Protein AF-A0A9Y1BTF1-F1 (afdb_monomer)

Mean predicted aligned error: 12.11 Å

Solvent-accessible surface area (backbone atoms only — not comparable to full-atom values): 25880 Å² total; per-residue (Å²): 118,48,71,58,50,54,55,51,51,31,49,53,52,55,48,54,55,51,49,52,56,50,50,52,52,51,52,52,53,50,51,53,51,51,50,50,38,53,50,48,50,52,52,56,63,72,38,84,60,43,21,71,64,29,42,66,56,46,51,62,51,52,54,50,52,52,53,51,51,53,51,52,48,48,24,68,75,68,72,44,78,83,59,59,94,47,42,68,63,50,48,51,50,48,40,53,51,33,53,51,50,41,50,49,60,73,72,42,57,79,62,33,38,75,60,89,82,60,68,67,61,57,51,47,55,42,48,41,34,49,51,52,36,52,53,46,47,43,61,66,72,72,50,67,72,71,70,47,40,76,73,65,28,66,68,57,54,42,51,55,50,50,63,58,47,75,80,51,52,51,83,60,52,71,53,68,62,53,44,55,38,27,54,58,36,54,63,55,57,43,42,90,72,30,44,24,67,85,86,51,35,67,51,40,27,32,56,51,49,46,49,40,48,78,69,72,52,57,56,82,45,67,49,74,32,84,53,100,91,43,80,44,79,42,34,47,43,47,29,46,57,57,50,49,63,52,55,81,66,60,68,85,86,77,73,50,44,50,55,49,46,39,48,46,42,49,32,75,82,42,59,71,71,45,65,87,46,47,64,52,54,52,50,50,56,55,54,57,71,74,57,48,52,64,59,53,49,54,45,46,38,59,49,40,89,92,44,45,58,84,27,46,62,56,64,66,49,52,44,52,44,26,60,75,75,62,41,60,71,58,40,52,53,52,50,50,45,50,50,54,34,49,52,50,57,55,73,72,43,75,86,48,72,54,94,67,92,73,91,43,60,45,65,42,55,57,21,44,50,47,37,50,30,50,72,69,72,41,81,57,89,58,53,69,61,48,53,61,54,55,65,75,60,44,44,88,73,20,31,32,91,85,32,61,52,35,30,21,36,41,49,58,47,44,52,91,79,60,56,67,74,36,62,68,56,47,32,31,50,49,34,54,64,45,52,42,46,95,73,31,34,28,91,81,36,65,67,37,30,49,38,42,43,56,31,51,50,51,51,51,53,53,44,66,74,75,108

Nearest PDB structures (foldseek):
  6xr2-assembly2_D  TM=4.193E-01  e=1.444E+00  synthetic construct
  6hzn-assembly1_A  TM=4.356E-01  e=8.305E+00  Homo sapiens
  8ug7-assembly1_B  TM=1.366E-01  e=1.788E+00  Mus musculus

Structure (mmCIF, N/CA/C/O backbone):
data_AF-A0A9Y1BTF1-F1
#
_entry.id   AF-A0A9Y1BTF1-F1
#
loop_
_atom_site.group_PDB
_atom_site.id
_atom_site.type_symbol
_atom_site.label_atom_id
_atom_site.label_alt_id
_atom_site.label_comp_id
_atom_site.label_asym_id
_atom_site.label_entity_id
_atom_site.label_seq_id
_atom_site.pdbx_PDB_ins_code
_atom_site.Cartn_x
_atom_site.Cartn_y
_atom_site.Cartn_z
_atom_site.occupancy
_atom_site.B_iso_or_equiv
_atom_site.auth_seq_id
_atom_site.auth_comp_id
_atom_site.auth_asym_id
_atom_site.auth_atom_id
_atom_site.pdbx_PDB_model_num
ATOM 1 N N . MET A 1 1 ? 13.346 -24.429 2.129 1.00 48.94 1 MET A N 1
ATOM 2 C CA . MET A 1 1 ? 13.080 -24.220 0.684 1.00 48.94 1 MET A CA 1
ATOM 3 C C . MET A 1 1 ? 12.489 -22.833 0.405 1.00 48.94 1 MET A C 1
ATOM 5 O O . MET A 1 1 ? 12.985 -22.159 -0.489 1.00 48.94 1 MET A O 1
ATOM 9 N N . SER A 1 2 ? 11.529 -22.356 1.208 1.00 53.81 2 SER A N 1
ATOM 10 C CA . SER A 1 2 ? 10.866 -21.043 1.058 1.00 53.81 2 SER A CA 1
ATOM 11 C C . SER A 1 2 ? 11.785 -19.814 1.165 1.00 53.81 2 SER A C 1
ATOM 13 O O . SER A 1 2 ? 11.698 -18.919 0.330 1.00 53.81 2 SER A O 1
ATOM 15 N N . TYR A 1 3 ? 12.745 -19.801 2.100 1.00 56.28 3 TYR A N 1
ATOM 16 C CA . TYR A 1 3 ? 13.711 -18.696 2.271 1.00 56.28 3 TYR A CA 1
ATOM 17 C C . TYR A 1 3 ? 14.570 -18.409 1.022 1.00 56.28 3 TYR A C 1
ATOM 19 O O . TYR A 1 3 ? 15.058 -17.299 0.818 1.00 56.28 3 TYR A O 1
ATOM 27 N N . ASN A 1 4 ? 14.766 -19.411 0.160 1.00 72.44 4 ASN A N 1
ATOM 28 C CA . ASN A 1 4 ? 15.506 -19.231 -1.089 1.00 72.44 4 ASN A CA 1
ATOM 29 C C . ASN A 1 4 ? 14.640 -18.549 -2.163 1.00 72.44 4 ASN A C 1
ATOM 31 O O . ASN A 1 4 ? 15.156 -17.782 -2.969 1.00 72.44 4 ASN A O 1
ATOM 35 N N . ILE A 1 5 ? 13.325 -18.783 -2.152 1.00 78.25 5 ILE A N 1
ATOM 36 C CA . ILE A 1 5 ? 12.396 -18.201 -3.129 1.00 78.25 5 ILE A CA 1
ATOM 37 C C . ILE A 1 5 ? 12.107 -16.744 -2.809 1.00 78.25 5 ILE A C 1
ATOM 39 O O . ILE A 1 5 ? 12.210 -15.929 -3.713 1.00 78.25 5 ILE A O 1
ATOM 43 N N . GLU A 1 6 ? 11.877 -16.394 -1.542 1.00 80.31 6 GLU A N 1
ATOM 44 C CA . GLU A 1 6 ? 11.779 -14.992 -1.107 1.00 80.31 6 GLU A CA 1
ATOM 45 C C . GLU A 1 6 ? 13.026 -14.198 -1.531 1.00 80.31 6 GLU A C 1
ATOM 47 O O . GLU A 1 6 ? 12.915 -13.183 -2.211 1.00 80.31 6 GLU A O 1
ATOM 52 N N . LYS A 1 7 ? 14.237 -14.700 -1.244 1.00 82.06 7 LYS A N 1
ATOM 53 C CA . LYS A 1 7 ? 15.484 -14.048 -1.684 1.00 82.06 7 LYS A CA 1
ATOM 54 C C . LYS A 1 7 ? 15.586 -13.883 -3.198 1.00 82.06 7 LYS A C 1
ATOM 56 O O . LYS A 1 7 ? 16.084 -12.853 -3.652 1.00 82.06 7 LYS A O 1
ATOM 61 N N . GLN A 1 8 ? 15.189 -14.893 -3.971 1.00 80.06 8 GLN A N 1
ATOM 62 C CA . GLN A 1 8 ? 15.190 -14.812 -5.433 1.00 80.06 8 GLN A CA 1
ATOM 63 C C . GLN A 1 8 ? 14.177 -13.767 -5.913 1.00 80.06 8 GLN A C 1
ATOM 65 O O . GLN A 1 8 ? 14.542 -12.905 -6.705 1.00 80.06 8 GLN A O 1
ATOM 70 N N . TYR A 1 9 ? 12.963 -13.777 -5.365 1.00 82.44 9 TYR A N 1
ATOM 71 C CA . TYR A 1 9 ? 11.895 -12.829 -5.682 1.00 82.44 9 TYR A CA 1
ATOM 72 C C . TYR A 1 9 ? 12.312 -11.386 -5.374 1.00 82.44 9 TYR A C 1
ATOM 74 O O . TYR A 1 9 ? 12.279 -10.526 -6.250 1.00 82.44 9 TYR A O 1
ATOM 82 N N . THR A 1 10 ? 12.839 -11.142 -4.172 1.00 82.50 10 THR A N 1
ATOM 83 C CA . THR A 1 10 ? 13.344 -9.832 -3.744 1.00 82.50 10 THR A CA 1
ATOM 84 C C . THR A 1 10 ? 14.476 -9.330 -4.634 1.00 82.50 10 THR A C 1
ATOM 86 O O . THR A 1 10 ? 14.534 -8.141 -4.939 1.00 82.50 10 THR A O 1
ATOM 89 N N . ARG A 1 11 ? 15.384 -10.211 -5.075 1.00 80.94 11 ARG A N 1
ATOM 90 C CA . ARG A 1 11 ? 16.446 -9.832 -6.021 1.00 80.94 11 ARG A CA 1
ATOM 91 C C . ARG A 1 11 ? 15.875 -9.417 -7.368 1.00 80.94 11 ARG A C 1
ATOM 93 O O . ARG A 1 11 ? 16.323 -8.406 -7.894 1.00 80.94 11 ARG A O 1
ATOM 100 N N . VAL A 1 12 ? 14.914 -10.172 -7.896 1.00 77.75 12 VAL A N 1
ATOM 101 C CA . VAL A 1 12 ? 14.281 -9.864 -9.183 1.00 77.75 12 VAL A CA 1
ATOM 102 C C . VAL A 1 12 ? 13.553 -8.524 -9.100 1.00 77.75 12 VAL A C 1
ATOM 104 O O . VAL A 1 12 ? 13.846 -7.657 -9.914 1.00 77.75 12 VAL A O 1
ATOM 107 N N . ILE A 1 13 ? 12.722 -8.276 -8.078 1.00 77.50 13 ILE A N 1
ATOM 108 C CA . ILE A 1 13 ? 12.032 -6.979 -7.951 1.00 77.50 13 ILE A CA 1
ATOM 109 C C . ILE A 1 13 ? 13.027 -5.823 -7.808 1.00 77.50 13 ILE A C 1
ATOM 111 O O . ILE A 1 13 ? 12.942 -4.845 -8.547 1.00 77.50 13 ILE A O 1
ATOM 115 N N . LYS A 1 14 ? 14.010 -5.933 -6.903 1.00 76.88 14 LYS A N 1
ATOM 116 C CA . LYS A 1 14 ? 15.000 -4.859 -6.695 1.00 76.88 14 LYS A CA 1
ATOM 117 C C . LYS A 1 14 ? 15.837 -4.599 -7.946 1.00 76.88 14 LYS A C 1
ATOM 119 O O . LYS A 1 14 ? 16.188 -3.453 -8.215 1.00 76.88 14 LYS A O 1
ATOM 124 N N . TYR A 1 15 ? 16.121 -5.640 -8.726 1.00 71.88 15 TYR A N 1
ATOM 125 C CA . TYR A 1 15 ? 16.752 -5.498 -10.031 1.00 71.88 15 TYR A CA 1
ATOM 126 C C . TYR A 1 15 ? 15.844 -4.740 -11.011 1.00 71.88 15 TYR A C 1
ATOM 128 O O . TYR A 1 15 ? 16.302 -3.771 -11.613 1.00 71.88 15 TYR A O 1
ATOM 136 N N . GLY A 1 16 ? 14.556 -5.087 -11.093 1.00 65.88 16 GLY A N 1
ATOM 137 C CA . GLY A 1 16 ? 13.556 -4.358 -11.884 1.00 65.88 16 GLY A CA 1
ATOM 138 C C . GLY A 1 16 ? 13.469 -2.867 -11.535 1.00 65.88 16 GLY A C 1
ATOM 139 O O . GLY A 1 16 ? 13.557 -2.023 -12.424 1.00 65.88 16 GLY A O 1
ATOM 140 N N . MET A 1 17 ? 13.412 -2.525 -10.245 1.00 66.50 17 MET A N 1
ATOM 141 C CA . MET A 1 17 ? 13.414 -1.124 -9.793 1.00 66.50 17 MET A CA 1
ATOM 142 C C . MET A 1 17 ? 14.710 -0.397 -10.185 1.00 66.50 17 MET A C 1
ATOM 144 O O . MET A 1 17 ? 14.679 0.738 -10.663 1.00 66.50 17 MET A O 1
ATOM 148 N N . SER A 1 18 ? 15.863 -1.062 -10.042 1.00 64.69 18 SER A N 1
ATOM 149 C CA . SER A 1 18 ? 17.156 -0.489 -10.437 1.00 64.69 18 SER A CA 1
ATOM 150 C C . SER A 1 18 ? 17.278 -0.275 -11.949 1.00 64.69 18 SER A C 1
ATOM 152 O O . SER A 1 18 ? 17.901 0.697 -12.374 1.00 64.69 18 SER A O 1
ATOM 154 N N . LEU A 1 19 ? 16.646 -1.133 -12.761 1.00 63.72 19 LEU A N 1
ATOM 155 C CA . LEU A 1 19 ? 16.557 -0.955 -14.210 1.00 63.72 19 LEU A CA 1
ATOM 156 C C . LEU A 1 19 ? 15.754 0.296 -14.566 1.00 63.72 19 LEU A C 1
ATOM 158 O O . LEU A 1 19 ? 16.158 1.012 -15.474 1.00 63.72 19 LEU A O 1
ATOM 162 N N . GLY A 1 20 ? 14.664 0.591 -13.852 1.00 59.16 20 GLY A N 1
ATOM 163 C CA . GLY A 1 20 ? 13.882 1.815 -14.059 1.00 59.16 20 GLY A CA 1
ATOM 164 C C . GLY A 1 20 ? 14.713 3.082 -13.836 1.00 59.16 20 GLY A C 1
ATOM 165 O O . GLY A 1 20 ? 14.783 3.940 -14.713 1.00 59.16 20 GLY A O 1
ATOM 166 N N . VAL A 1 21 ? 15.424 3.164 -12.706 1.00 60.12 21 VAL A N 1
ATOM 167 C CA . VAL A 1 21 ? 16.324 4.296 -12.403 1.00 60.12 21 VAL A CA 1
ATOM 168 C C . VAL A 1 21 ? 17.446 4.395 -13.432 1.00 60.12 21 VAL A C 1
ATOM 170 O O . VAL A 1 21 ? 17.717 5.476 -13.952 1.00 60.12 21 VAL A O 1
ATOM 173 N N . ARG A 1 22 ? 18.070 3.263 -13.772 1.00 64.88 22 ARG A N 1
ATOM 174 C CA . ARG A 1 22 ? 19.096 3.198 -14.813 1.00 64.88 22 ARG A CA 1
ATOM 175 C C . ARG A 1 22 ? 18.565 3.737 -16.142 1.00 64.88 22 ARG A C 1
ATOM 177 O O . ARG A 1 22 ? 19.219 4.593 -16.719 1.00 64.88 22 ARG A O 1
ATOM 184 N N . ARG A 1 23 ? 17.367 3.327 -16.569 1.00 65.06 23 ARG A N 1
ATOM 185 C CA . ARG A 1 23 ? 16.730 3.816 -17.800 1.00 65.06 23 ARG A CA 1
ATOM 186 C C . ARG A 1 23 ? 16.525 5.326 -17.785 1.00 65.06 23 ARG A C 1
ATOM 188 O O . ARG A 1 23 ? 16.802 5.951 -18.793 1.00 65.06 23 ARG A O 1
ATOM 195 N N . VAL A 1 24 ? 16.114 5.923 -16.662 1.00 64.12 24 VAL A N 1
ATOM 196 C CA . VAL A 1 24 ? 15.987 7.392 -16.540 1.00 64.12 24 VAL A CA 1
ATOM 197 C C . VAL A 1 24 ? 17.334 8.087 -16.742 1.00 64.12 24 VAL A C 1
ATOM 199 O O . VAL A 1 24 ? 17.420 9.059 -17.491 1.00 64.12 24 VAL A O 1
ATOM 202 N N . PHE A 1 25 ? 18.401 7.586 -16.116 1.00 68.94 25 PHE A N 1
ATOM 203 C CA . PHE A 1 25 ? 19.746 8.122 -16.339 1.00 68.94 25 PHE A CA 1
ATOM 204 C C . PHE A 1 25 ? 20.201 7.940 -17.792 1.00 68.94 25 PHE A C 1
ATOM 206 O O . PHE A 1 25 ? 20.744 8.876 -18.372 1.00 68.94 25 PHE A O 1
ATOM 213 N N . GLU A 1 26 ? 19.936 6.782 -18.396 1.00 68.94 26 GLU A N 1
ATOM 214 C CA . GLU A 1 26 ? 20.229 6.506 -19.808 1.00 68.94 26 GLU A CA 1
ATOM 215 C C . GLU A 1 26 ? 19.467 7.467 -20.735 1.00 68.94 26 GLU A C 1
ATOM 217 O O . GLU A 1 26 ? 20.061 8.010 -21.660 1.00 68.94 26 GLU A O 1
ATOM 222 N N . THR A 1 27 ? 18.196 7.770 -20.445 1.00 72.75 27 THR A N 1
ATOM 223 C CA . THR A 1 27 ? 17.401 8.784 -21.159 1.00 72.75 27 THR A CA 1
ATOM 224 C C . THR A 1 27 ? 18.028 10.171 -21.071 1.00 72.75 27 THR A C 1
ATOM 226 O O . THR A 1 27 ? 18.119 10.867 -22.080 1.00 72.75 27 THR A O 1
ATOM 229 N N . ILE A 1 28 ? 18.448 10.590 -19.874 1.00 73.50 28 ILE A N 1
ATOM 230 C CA . ILE A 1 28 ? 19.047 11.914 -19.656 1.00 73.50 28 ILE A CA 1
ATOM 231 C C . ILE A 1 28 ? 20.374 12.023 -20.408 1.00 73.50 28 ILE A C 1
ATOM 233 O O . ILE A 1 28 ? 20.598 13.011 -21.105 1.00 73.50 28 ILE A O 1
ATOM 237 N N . VAL A 1 29 ? 21.235 11.009 -20.297 1.00 78.81 29 VAL A N 1
ATOM 238 C CA . VAL A 1 29 ? 22.520 10.967 -21.007 1.00 78.81 29 VAL A CA 1
ATOM 239 C C . VAL A 1 29 ? 22.290 10.999 -22.516 1.00 78.81 29 VAL A C 1
ATOM 241 O O . VAL A 1 29 ? 22.867 11.851 -23.185 1.00 78.81 29 VAL A O 1
ATOM 244 N N . PHE A 1 30 ? 21.377 10.174 -23.036 1.00 81.06 30 PHE A N 1
ATOM 245 C CA . PHE A 1 30 ? 21.028 10.162 -24.456 1.00 81.06 30 PHE A CA 1
ATOM 246 C C . PHE A 1 30 ? 20.511 11.527 -24.939 1.00 81.06 30 PHE A C 1
ATOM 248 O O . PHE A 1 30 ? 20.943 12.025 -25.978 1.00 81.06 30 PHE A O 1
ATOM 255 N N . ALA A 1 31 ? 19.634 12.179 -24.169 1.00 76.19 31 ALA A N 1
ATOM 256 C CA . ALA A 1 31 ? 19.118 13.506 -24.502 1.00 76.19 31 ALA A CA 1
ATOM 257 C C . ALA A 1 31 ? 20.226 14.574 -24.543 1.00 76.19 31 ALA A C 1
ATOM 259 O O . ALA A 1 31 ? 20.239 15.405 -25.451 1.00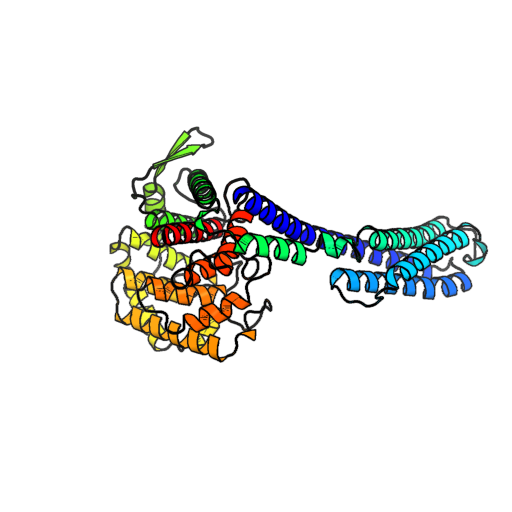 76.19 31 ALA A O 1
ATOM 260 N N . ILE A 1 32 ? 21.175 14.537 -23.600 1.00 79.62 32 ILE A N 1
ATOM 261 C CA . ILE A 1 32 ? 22.348 15.427 -23.587 1.00 79.62 32 ILE A CA 1
ATOM 262 C C . ILE A 1 32 ? 23.246 15.156 -24.800 1.00 79.62 32 ILE A C 1
ATOM 264 O O . ILE A 1 32 ? 23.727 16.106 -25.425 1.00 79.62 32 ILE A O 1
ATOM 268 N N . SER A 1 33 ? 23.459 13.887 -25.152 1.00 80.25 33 SER A N 1
ATOM 269 C CA . SER A 1 33 ? 24.260 13.484 -26.309 1.00 80.25 33 SER A CA 1
ATOM 270 C C . SER A 1 33 ? 23.643 13.962 -27.619 1.00 80.25 33 SER A C 1
ATOM 272 O O . SER A 1 33 ? 24.332 14.620 -28.396 1.00 80.25 33 SER A O 1
ATOM 274 N N . ILE A 1 34 ? 22.346 13.721 -27.841 1.00 82.06 34 ILE A N 1
ATOM 275 C CA . ILE A 1 34 ? 21.629 14.213 -29.027 1.00 82.06 34 ILE A CA 1
ATOM 276 C C . ILE A 1 34 ? 21.647 15.740 -29.067 1.00 82.06 34 ILE A C 1
ATOM 278 O O . ILE A 1 34 ? 22.013 16.307 -30.088 1.00 82.06 34 ILE A O 1
ATOM 282 N N . PHE A 1 35 ? 21.359 16.423 -27.956 1.00 80.69 35 PHE A N 1
ATOM 283 C CA . PHE A 1 35 ? 21.415 17.885 -27.912 1.00 80.69 35 PHE A CA 1
ATOM 284 C C . PHE A 1 35 ? 22.808 18.424 -28.272 1.00 80.69 35 PHE A C 1
ATOM 286 O O . PHE A 1 35 ? 22.925 19.378 -29.040 1.00 80.69 35 PHE A O 1
ATOM 293 N N . SER A 1 36 ? 23.867 17.795 -27.760 1.00 77.56 36 SER A N 1
ATOM 294 C CA . SER A 1 36 ? 25.255 18.160 -28.064 1.00 77.56 36 SER A CA 1
ATOM 295 C C . SER A 1 36 ? 25.605 17.900 -29.530 1.00 77.56 36 SER A C 1
ATOM 297 O O . SER A 1 36 ? 26.236 18.751 -30.158 1.00 77.56 36 SER A O 1
ATOM 299 N N . MET A 1 37 ? 25.164 16.770 -30.094 1.00 79.62 37 MET A N 1
ATOM 300 C CA . MET A 1 37 ? 25.304 16.459 -31.521 1.00 79.62 37 MET A CA 1
ATOM 301 C C . MET A 1 37 ? 24.601 17.513 -32.375 1.00 79.62 37 MET A C 1
ATOM 303 O O . MET A 1 37 ? 25.258 18.137 -33.205 1.00 79.62 37 MET A O 1
ATOM 307 N N . THR A 1 38 ? 23.325 17.795 -32.109 1.00 79.12 38 THR A N 1
ATOM 308 C CA . THR A 1 38 ? 22.535 18.786 -32.847 1.00 79.12 38 THR A CA 1
ATOM 309 C C . THR A 1 38 ? 23.127 20.193 -32.708 1.00 79.12 38 THR A C 1
ATOM 311 O O . THR A 1 38 ? 23.170 20.951 -33.675 1.00 79.12 38 THR A O 1
ATOM 314 N N . PHE A 1 39 ? 23.636 20.567 -31.530 1.00 77.62 39 PHE A N 1
ATOM 315 C CA . PHE A 1 39 ? 24.284 21.864 -31.319 1.00 77.62 39 PHE A CA 1
ATOM 316 C C . PHE A 1 39 ? 25.560 22.002 -32.154 1.00 77.62 39 PHE A C 1
ATOM 318 O O . PHE A 1 39 ? 25.729 22.996 -32.864 1.00 77.62 39 PHE A O 1
ATOM 325 N N . ILE A 1 40 ? 26.435 20.991 -32.114 1.00 73.44 40 ILE A N 1
ATOM 326 C CA . ILE A 1 40 ? 27.645 20.943 -32.943 1.00 73.44 40 ILE A CA 1
ATOM 327 C C . ILE A 1 40 ? 27.264 20.978 -34.424 1.00 73.44 40 ILE A C 1
ATOM 329 O O . ILE A 1 40 ? 27.851 21.727 -35.204 1.00 73.44 40 ILE A O 1
ATOM 333 N N . TYR A 1 41 ? 26.249 20.207 -34.796 1.00 73.31 41 TYR A N 1
ATOM 334 C CA . TYR A 1 41 ? 25.736 20.113 -36.148 1.00 73.31 41 TYR A CA 1
ATOM 335 C C . TYR A 1 41 ? 25.272 21.472 -36.692 1.00 73.31 41 TYR A C 1
ATOM 337 O O . TYR A 1 41 ? 25.725 21.908 -37.755 1.00 73.31 41 TYR A O 1
ATOM 345 N N . LEU A 1 42 ? 24.435 22.190 -35.936 1.00 75.38 42 LEU A N 1
ATOM 346 C CA . LEU A 1 42 ? 23.960 23.526 -36.300 1.00 75.38 42 LEU A CA 1
ATOM 347 C C . LEU A 1 42 ? 25.109 24.541 -36.321 1.00 75.38 42 LEU A C 1
ATOM 349 O O . LEU A 1 42 ? 25.217 25.325 -37.265 1.00 75.38 42 LEU A O 1
ATOM 353 N N . TYR A 1 43 ? 26.005 24.507 -35.333 1.00 74.31 43 TYR A N 1
ATOM 354 C CA . TYR A 1 43 ? 27.162 25.402 -35.277 1.00 74.31 43 TYR A CA 1
ATOM 355 C C . TYR A 1 43 ? 28.053 25.269 -36.522 1.00 74.31 43 TYR A C 1
ATOM 357 O O . TYR A 1 43 ? 28.413 26.271 -37.148 1.00 74.31 43 TYR A O 1
ATOM 365 N N . VAL A 1 44 ? 28.362 24.036 -36.932 1.00 70.00 44 VAL A N 1
ATOM 366 C CA . VAL A 1 44 ? 29.156 23.746 -38.137 1.00 70.00 44 VAL A CA 1
ATOM 367 C C . VAL A 1 44 ? 28.423 24.206 -39.402 1.00 70.00 44 VAL A C 1
ATOM 369 O O . VAL A 1 44 ? 29.042 24.778 -40.304 1.00 70.00 44 VAL A O 1
ATOM 372 N N . LEU A 1 45 ? 27.104 24.015 -39.471 1.00 70.69 45 LEU A N 1
ATOM 373 C CA . LEU A 1 45 ? 26.303 24.409 -40.627 1.00 70.69 45 LEU A CA 1
ATOM 374 C C . LEU A 1 45 ? 26.245 25.928 -40.832 1.00 70.69 45 LEU A C 1
ATOM 376 O O . LEU A 1 45 ? 26.360 26.410 -41.965 1.00 70.69 45 LEU A O 1
ATOM 380 N N . PHE A 1 46 ? 26.089 26.687 -39.751 1.00 73.19 46 PHE A N 1
ATOM 381 C CA . PHE A 1 46 ? 25.967 28.145 -39.811 1.00 73.19 46 PHE A CA 1
ATOM 382 C C . PHE A 1 46 ? 27.315 28.874 -39.819 1.00 73.19 46 PHE A C 1
ATOM 384 O O . PHE A 1 46 ? 27.368 30.053 -40.159 1.00 73.19 46 PHE A O 1
ATOM 391 N N . THR A 1 47 ? 28.420 28.180 -39.547 1.00 71.75 47 THR A N 1
ATOM 392 C CA . THR A 1 47 ? 29.766 28.763 -39.599 1.00 71.75 47 THR A CA 1
ATOM 393 C C . THR A 1 47 ? 30.203 29.083 -41.037 1.00 71.75 47 THR A C 1
ATOM 395 O O . THR A 1 47 ? 30.095 28.255 -41.944 1.00 71.75 47 THR A O 1
ATOM 398 N N . GLU A 1 48 ? 30.749 30.281 -41.269 1.00 68.31 48 GLU A N 1
ATOM 399 C CA . GLU A 1 48 ? 31.224 30.739 -42.593 1.00 68.31 48 GLU A CA 1
ATOM 400 C C . GLU A 1 48 ? 32.528 30.062 -43.059 1.00 68.31 48 GLU A C 1
ATOM 402 O O . GLU A 1 48 ? 32.865 30.078 -44.243 1.00 68.31 48 GLU A O 1
ATOM 407 N N . ASN A 1 49 ? 33.267 29.444 -42.135 1.00 68.12 49 ASN A N 1
ATOM 408 C CA . ASN A 1 49 ? 34.578 28.843 -42.400 1.00 68.12 49 ASN A CA 1
ATOM 409 C C . ASN A 1 49 ? 34.509 27.449 -43.053 1.00 68.12 49 ASN A C 1
ATOM 411 O O . ASN A 1 49 ? 35.529 26.957 -43.547 1.00 68.12 49 ASN A O 1
ATOM 415 N N . VAL A 1 50 ? 33.326 26.827 -43.081 1.00 68.12 50 VAL A N 1
ATOM 416 C CA . VAL A 1 50 ? 33.094 25.509 -43.689 1.00 68.12 50 VAL A CA 1
ATOM 417 C C . VAL A 1 50 ? 32.709 25.681 -45.160 1.00 68.12 50 VAL A C 1
ATOM 419 O O . VAL A 1 50 ? 31.847 26.498 -45.492 1.00 68.12 50 VAL A O 1
ATOM 422 N N . SER A 1 51 ? 33.345 24.918 -46.051 1.00 70.56 51 SER A N 1
ATOM 423 C CA . SER A 1 51 ? 33.078 24.970 -47.491 1.00 70.56 51 SER A CA 1
ATOM 424 C C . SER A 1 51 ? 31.651 24.521 -47.816 1.00 70.56 51 SER A C 1
ATOM 426 O O . SER A 1 51 ? 31.051 23.725 -47.093 1.00 70.56 51 SER A O 1
ATOM 428 N N . ALA A 1 52 ? 31.100 25.004 -48.933 1.00 71.62 52 ALA A N 1
ATOM 429 C CA . ALA A 1 52 ? 29.763 24.603 -49.372 1.00 71.62 52 ALA A CA 1
ATOM 430 C C . ALA A 1 52 ? 29.665 23.076 -49.550 1.00 71.62 52 ALA A C 1
ATOM 432 O O . ALA A 1 52 ? 28.709 22.463 -49.088 1.00 71.62 52 ALA A O 1
ATOM 433 N N . ILE A 1 53 ? 30.696 22.455 -50.136 1.00 71.56 53 ILE A N 1
ATOM 434 C CA . ILE A 1 53 ? 30.795 20.998 -50.316 1.00 71.56 53 ILE A CA 1
ATOM 435 C C . ILE A 1 53 ? 30.791 20.277 -48.960 1.00 71.56 53 ILE A C 1
ATOM 437 O O . ILE A 1 53 ? 30.046 19.314 -48.783 1.00 71.56 53 ILE A O 1
ATOM 441 N N . GLY A 1 54 ? 31.553 20.779 -47.982 1.00 68.00 54 GLY A N 1
ATOM 442 C CA . GLY A 1 54 ? 31.573 20.248 -46.619 1.00 68.00 54 GLY A CA 1
ATOM 443 C C . GLY A 1 54 ? 30.198 20.287 -45.953 1.00 68.00 54 GLY A C 1
ATOM 444 O O . GLY A 1 54 ? 29.789 19.295 -45.354 1.00 68.00 54 GLY A O 1
ATOM 445 N N . LYS A 1 55 ? 29.448 21.384 -46.127 1.00 71.12 55 LYS A N 1
ATOM 446 C CA . LYS A 1 55 ? 28.072 21.518 -45.619 1.00 71.12 55 LYS A CA 1
ATOM 447 C C . LYS A 1 55 ? 27.099 20.564 -46.316 1.00 71.12 55 LYS A C 1
ATOM 449 O O . LYS A 1 55 ? 26.323 19.912 -45.630 1.00 71.12 55 LYS A O 1
ATOM 454 N N . TYR A 1 56 ? 27.158 20.433 -47.644 1.00 71.81 56 TYR A N 1
ATOM 455 C CA . TYR A 1 56 ? 26.266 19.544 -48.405 1.00 71.81 56 TYR A CA 1
ATOM 456 C C . TYR A 1 56 ? 26.493 18.054 -48.129 1.00 71.81 56 TYR A C 1
ATOM 458 O O . TYR A 1 56 ? 25.551 17.276 -48.237 1.00 71.81 56 TYR A O 1
ATOM 466 N N . LEU A 1 57 ? 27.713 17.652 -47.763 1.00 69.81 57 LEU A N 1
ATOM 467 C CA . LEU A 1 57 ? 28.014 16.285 -47.324 1.00 69.81 57 LEU A CA 1
ATOM 468 C C . LEU A 1 57 ? 27.639 16.058 -45.856 1.00 69.81 57 LEU A C 1
ATOM 470 O O . LEU A 1 57 ? 27.031 15.043 -45.526 1.00 69.81 57 LEU A O 1
ATOM 474 N N . PHE A 1 58 ? 27.972 17.006 -44.979 1.00 67.75 58 PHE A N 1
ATOM 475 C CA . PHE A 1 58 ? 27.750 16.872 -43.540 1.00 67.75 58 PHE A CA 1
ATOM 476 C C . PHE A 1 58 ? 26.265 16.959 -43.158 1.00 67.75 58 PHE A C 1
ATOM 478 O O . PHE A 1 58 ? 25.817 16.209 -42.297 1.00 67.75 58 PHE A O 1
ATOM 485 N N . PHE A 1 59 ? 25.491 17.818 -43.831 1.00 69.19 59 PHE A N 1
ATOM 486 C CA . PHE A 1 59 ? 24.067 18.047 -43.558 1.00 69.19 59 PHE A CA 1
ATOM 487 C C . PHE A 1 59 ? 23.208 16.765 -43.609 1.00 69.19 59 PHE A C 1
ATOM 489 O O . PHE A 1 59 ? 22.631 16.381 -42.591 1.00 69.19 59 PHE A O 1
ATOM 496 N N . PRO A 1 60 ? 23.128 16.040 -44.741 1.00 76.44 60 PRO A N 1
ATOM 497 C CA . PRO A 1 60 ? 22.274 14.859 -44.835 1.00 76.44 60 PRO A CA 1
ATOM 498 C C . PRO A 1 60 ? 22.769 13.706 -43.957 1.00 76.44 60 PRO A C 1
ATOM 500 O O . PRO A 1 60 ? 21.953 12.969 -43.412 1.00 76.44 60 PRO A O 1
ATOM 503 N N . ILE A 1 61 ? 24.089 13.555 -43.797 1.00 76.00 61 ILE A N 1
ATOM 504 C CA . ILE A 1 61 ? 24.680 12.477 -42.996 1.00 76.00 61 ILE A CA 1
ATOM 505 C C . ILE A 1 61 ? 24.416 12.716 -41.507 1.00 76.00 61 ILE A C 1
ATOM 507 O O . ILE A 1 61 ? 23.997 11.790 -40.819 1.00 76.00 61 ILE A O 1
ATOM 511 N N . GLY A 1 62 ? 24.610 13.942 -41.015 1.00 72.38 62 GLY A N 1
ATOM 512 C CA . GLY A 1 62 ? 24.385 14.278 -39.610 1.00 72.38 62 GLY A CA 1
ATOM 513 C C . GLY A 1 62 ? 22.926 14.089 -39.187 1.00 72.38 62 GLY A C 1
ATOM 514 O O . GLY A 1 62 ? 22.642 13.336 -38.258 1.00 72.38 62 GLY A O 1
ATOM 515 N N . ILE A 1 63 ? 21.981 14.664 -39.943 1.00 78.69 63 ILE A N 1
ATOM 516 C CA . ILE A 1 63 ? 20.542 14.470 -39.679 1.00 78.69 63 ILE A CA 1
ATOM 517 C C . ILE A 1 63 ? 20.157 12.990 -39.731 1.00 78.69 63 ILE A C 1
ATOM 519 O O . ILE A 1 63 ? 19.405 12.523 -38.878 1.00 78.69 63 IL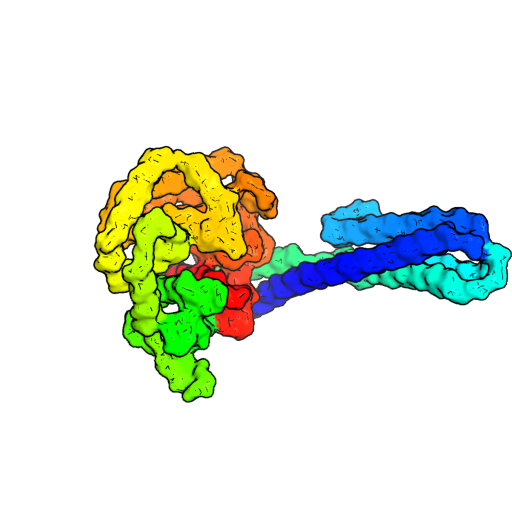E A O 1
ATOM 523 N N . PHE A 1 64 ? 20.662 12.239 -40.714 1.00 83.00 64 PHE A N 1
ATOM 524 C CA . PHE A 1 64 ? 20.360 10.814 -40.827 1.00 83.00 64 PHE A CA 1
ATOM 525 C C . PHE A 1 64 ? 20.836 10.029 -39.597 1.00 83.00 64 PHE A C 1
ATOM 527 O O . PHE A 1 64 ? 20.075 9.225 -39.060 1.00 83.00 64 PHE A O 1
ATOM 534 N N . LEU A 1 65 ? 22.060 10.284 -39.123 1.00 81.06 65 LEU A N 1
ATOM 535 C CA . LEU A 1 65 ? 22.620 9.624 -37.940 1.00 81.06 65 LEU A CA 1
ATOM 536 C C . LEU A 1 65 ? 21.829 9.965 -36.669 1.00 81.06 65 LEU A C 1
ATOM 538 O O . LEU A 1 65 ? 21.501 9.060 -35.904 1.00 81.06 65 LEU A O 1
ATOM 542 N N . GLU A 1 66 ? 21.463 11.234 -36.469 1.00 79.50 66 GLU A N 1
ATOM 543 C CA . GLU A 1 66 ? 20.642 11.661 -35.326 1.00 79.50 66 GLU A CA 1
ATOM 544 C C . GLU A 1 66 ? 19.255 11.008 -35.339 1.00 79.50 66 GLU A C 1
ATOM 546 O O . GLU A 1 66 ? 18.826 10.457 -34.325 1.00 79.50 66 GLU A O 1
ATOM 551 N N . ILE A 1 67 ? 18.571 10.992 -36.490 1.00 83.00 67 ILE A N 1
ATOM 552 C CA . ILE A 1 67 ? 17.263 10.331 -36.629 1.00 83.00 67 ILE A CA 1
ATOM 553 C C . ILE A 1 67 ? 17.382 8.837 -36.324 1.00 83.00 67 ILE A C 1
ATOM 555 O O . ILE A 1 67 ? 16.555 8.292 -35.594 1.00 83.00 67 ILE A O 1
ATOM 559 N N . VAL A 1 68 ? 18.413 8.171 -36.848 1.00 82.25 68 VAL A N 1
ATOM 560 C CA . VAL A 1 68 ? 18.649 6.749 -36.586 1.00 82.25 68 VAL A CA 1
ATOM 561 C C . VAL A 1 68 ? 18.861 6.486 -35.097 1.00 82.25 68 VAL A C 1
ATOM 563 O O . VAL A 1 68 ? 18.255 5.556 -34.570 1.00 82.25 68 VAL A O 1
ATOM 566 N N . LEU A 1 69 ? 19.663 7.299 -34.406 1.00 81.00 69 LEU A N 1
ATOM 567 C CA . LEU A 1 69 ? 19.886 7.162 -32.965 1.00 81.00 69 LEU A CA 1
ATOM 568 C C . LEU A 1 69 ? 18.599 7.395 -32.161 1.00 81.00 69 LEU A C 1
ATOM 570 O O . LEU A 1 69 ? 18.317 6.642 -31.231 1.00 81.00 69 LEU A O 1
ATOM 574 N N . ILE A 1 70 ? 17.783 8.386 -32.535 1.00 81.19 70 ILE A N 1
ATOM 575 C CA . ILE A 1 70 ? 16.483 8.644 -31.893 1.00 81.19 70 ILE A CA 1
ATOM 576 C C . ILE A 1 70 ? 15.539 7.452 -32.084 1.00 81.19 70 ILE A C 1
ATOM 578 O O . ILE A 1 70 ? 14.918 6.999 -31.123 1.00 81.19 70 ILE A O 1
ATOM 582 N N . LEU A 1 71 ? 15.450 6.904 -33.297 1.00 79.00 71 LEU A N 1
ATOM 583 C CA . LEU A 1 71 ? 14.635 5.720 -33.573 1.00 79.00 71 LEU A CA 1
ATOM 584 C C . LEU A 1 71 ? 15.161 4.486 -32.827 1.00 79.00 71 LEU A C 1
ATOM 586 O O . LEU A 1 71 ? 14.364 3.730 -32.280 1.00 79.00 71 LEU A O 1
ATOM 590 N N . ALA A 1 72 ? 16.484 4.315 -32.737 1.00 75.44 72 ALA A N 1
ATOM 591 C CA . ALA A 1 72 ? 17.127 3.250 -31.963 1.00 75.44 72 ALA A CA 1
ATOM 592 C C . ALA A 1 72 ? 16.741 3.313 -30.485 1.00 75.44 72 ALA A C 1
ATOM 594 O O . ALA A 1 72 ? 16.423 2.296 -29.862 1.00 75.44 72 ALA A O 1
ATOM 595 N N . TYR A 1 73 ? 16.765 4.528 -29.938 1.00 75.12 73 TYR A N 1
ATOM 596 C CA . TYR A 1 73 ? 16.382 4.806 -28.569 1.00 75.12 73 TYR A CA 1
ATOM 597 C C . TYR A 1 73 ? 14.894 4.519 -28.338 1.00 75.12 73 TYR A C 1
ATOM 599 O O . TYR A 1 73 ? 14.561 3.844 -27.366 1.00 75.12 73 TYR A O 1
ATOM 607 N N . ILE A 1 74 ? 14.004 4.962 -29.236 1.00 69.75 74 ILE A N 1
ATOM 608 C CA . ILE A 1 74 ? 12.559 4.686 -29.157 1.00 69.75 74 ILE A CA 1
ATOM 609 C C . ILE A 1 74 ? 12.295 3.178 -29.194 1.00 69.75 74 ILE A C 1
ATOM 611 O O . ILE A 1 74 ? 11.586 2.664 -28.330 1.00 69.75 74 ILE A O 1
ATOM 615 N N . GLU A 1 75 ? 12.893 2.463 -30.145 1.00 69.75 75 GLU A N 1
ATOM 616 C CA . GLU A 1 75 ? 12.791 1.005 -30.248 1.00 69.75 75 GLU A CA 1
ATOM 617 C C . GLU A 1 75 ? 13.234 0.317 -28.950 1.00 69.75 75 GLU A C 1
ATOM 619 O O . GLU A 1 75 ? 12.518 -0.531 -28.422 1.00 69.75 75 GLU A O 1
ATOM 624 N N . ASN A 1 76 ? 14.372 0.726 -28.385 1.00 65.50 76 ASN A N 1
ATOM 625 C CA . ASN A 1 76 ? 14.894 0.151 -27.148 1.00 65.50 76 ASN A CA 1
ATOM 626 C C . ASN A 1 76 ? 14.021 0.473 -25.921 1.00 65.50 76 ASN A C 1
ATOM 628 O O . ASN A 1 76 ? 13.779 -0.384 -25.073 1.00 65.50 76 ASN A O 1
ATOM 632 N N . HIS A 1 77 ? 13.554 1.716 -25.805 1.00 61.34 77 HIS A N 1
ATOM 633 C CA . HIS A 1 77 ? 12.840 2.187 -24.621 1.00 61.34 77 HIS A CA 1
ATOM 634 C C . HIS A 1 77 ? 11.387 1.698 -24.584 1.00 61.34 77 HIS A C 1
ATOM 636 O O . HIS A 1 77 ? 10.877 1.367 -23.513 1.00 61.34 77 HIS A O 1
ATOM 642 N N . TYR A 1 78 ? 10.742 1.606 -25.750 1.00 58.12 78 TYR A N 1
ATOM 643 C CA . TYR A 1 78 ? 9.337 1.216 -25.885 1.00 58.12 78 TYR A CA 1
ATOM 644 C C . TYR A 1 78 ? 9.138 -0.214 -26.400 1.00 58.12 78 TYR A C 1
ATOM 646 O O . TYR A 1 78 ? 7.998 -0.645 -26.534 1.00 58.12 78 TYR A O 1
ATOM 654 N N . SER A 1 79 ? 10.220 -0.965 -26.644 1.00 56.91 79 SER A N 1
ATOM 655 C CA . SER A 1 79 ? 10.170 -2.339 -27.177 1.00 56.91 79 SER A CA 1
ATOM 656 C C . SER A 1 79 ? 9.389 -2.435 -28.497 1.00 56.91 79 SER A C 1
ATOM 658 O O . SER A 1 79 ? 8.594 -3.349 -28.699 1.00 56.91 79 SER A O 1
ATOM 660 N N . ILE A 1 80 ? 9.597 -1.460 -29.386 1.00 58.09 80 ILE A N 1
ATOM 661 C CA . ILE A 1 80 ? 8.968 -1.394 -30.713 1.00 58.09 80 ILE A CA 1
ATOM 662 C C . ILE A 1 80 ? 9.984 -1.882 -31.745 1.00 58.09 80 ILE A C 1
ATOM 664 O O . ILE A 1 80 ? 11.046 -1.287 -31.863 1.00 58.09 80 ILE A O 1
ATOM 668 N N . GLU A 1 81 ? 9.669 -2.914 -32.524 1.00 62.03 81 GLU A N 1
ATOM 669 C CA . GLU A 1 81 ? 10.576 -3.456 -33.548 1.00 62.03 81 GLU A CA 1
ATOM 670 C C . GLU A 1 81 ? 10.587 -2.592 -34.827 1.00 62.03 81 GLU A C 1
ATOM 672 O O . GLU A 1 81 ? 9.933 -2.915 -35.816 1.00 62.03 81 GLU A O 1
ATOM 677 N N . ILE A 1 82 ? 11.324 -1.475 -34.827 1.00 66.38 82 ILE A N 1
ATOM 678 C CA . ILE A 1 82 ? 11.459 -0.582 -35.994 1.00 66.38 82 ILE A CA 1
ATOM 679 C C . ILE A 1 82 ? 12.459 -1.165 -37.003 1.00 66.38 82 ILE A C 1
ATOM 681 O O . ILE A 1 82 ? 12.214 -1.162 -38.209 1.00 66.38 82 ILE A O 1
ATOM 685 N N . PHE A 1 83 ? 13.588 -1.676 -36.513 1.00 67.44 83 PHE A N 1
ATOM 686 C CA . PHE A 1 83 ? 14.687 -2.214 -37.320 1.00 67.44 83 PHE A CA 1
ATOM 687 C C . PHE A 1 83 ? 14.757 -3.757 -37.306 1.00 67.44 83 PHE A C 1
ATOM 689 O O . PHE A 1 83 ? 15.513 -4.348 -38.086 1.00 67.44 83 PHE A O 1
ATOM 696 N N . GLY A 1 84 ? 13.975 -4.409 -36.435 1.00 64.31 84 GLY A N 1
ATOM 697 C CA . GLY A 1 84 ? 13.816 -5.867 -36.359 1.00 64.31 84 GLY A CA 1
ATOM 698 C C . GLY A 1 84 ? 15.137 -6.639 -36.231 1.00 64.31 84 GLY A C 1
ATOM 699 O O . GLY A 1 84 ? 16.060 -6.238 -35.525 1.00 64.31 84 GLY A O 1
ATOM 700 N N . GLU A 1 85 ? 15.268 -7.754 -36.952 1.00 62.28 85 GLU A N 1
ATOM 701 C CA . GLU A 1 85 ? 16.459 -8.623 -36.905 1.00 62.28 85 GLU A CA 1
ATOM 702 C C . GLU A 1 85 ? 17.725 -8.003 -37.537 1.00 62.28 85 GLU A C 1
ATOM 704 O O . GLU A 1 85 ? 18.834 -8.518 -37.373 1.00 62.28 85 GLU A O 1
ATOM 709 N N . ILE A 1 86 ? 17.596 -6.892 -38.273 1.00 66.81 86 ILE A N 1
ATOM 710 C CA . ILE A 1 86 ? 18.702 -6.285 -39.037 1.00 66.81 86 ILE A CA 1
ATOM 711 C C . ILE A 1 86 ? 19.472 -5.246 -38.201 1.00 66.81 86 ILE A C 1
ATOM 713 O O . ILE A 1 86 ? 20.593 -4.882 -38.565 1.00 66.81 86 ILE A O 1
ATOM 717 N N . VAL A 1 87 ? 18.933 -4.841 -37.043 1.00 66.06 87 VAL A N 1
ATOM 718 C CA . VAL A 1 87 ? 19.517 -3.908 -36.053 1.00 66.06 87 VAL A CA 1
ATOM 719 C C . VAL A 1 87 ? 21.035 -4.017 -35.953 1.00 66.06 87 VAL A C 1
ATOM 721 O O . VAL A 1 87 ? 21.745 -3.044 -36.188 1.00 66.06 87 VAL A O 1
ATOM 724 N N . THR A 1 88 ? 21.563 -5.199 -35.627 1.00 63.47 88 THR A N 1
ATOM 725 C CA . THR A 1 88 ? 22.992 -5.361 -35.318 1.00 63.47 88 THR A CA 1
ATOM 726 C C . THR A 1 88 ? 23.865 -5.072 -36.534 1.00 63.47 88 THR A C 1
ATOM 728 O O . THR A 1 88 ? 24.890 -4.398 -36.425 1.00 63.47 88 THR A O 1
ATOM 731 N N . LYS A 1 89 ? 23.439 -5.526 -37.719 1.00 71.50 89 LYS A N 1
ATOM 732 C CA . LYS A 1 89 ? 24.120 -5.234 -38.989 1.00 71.50 89 LYS A CA 1
ATOM 733 C C . LYS A 1 89 ? 24.015 -3.748 -39.334 1.00 71.50 89 LYS A C 1
ATOM 735 O O . LYS A 1 89 ? 25.002 -3.156 -39.769 1.00 71.50 89 LYS A O 1
ATOM 740 N N . PHE A 1 90 ? 22.854 -3.143 -39.100 1.00 74.88 90 PHE A N 1
ATOM 741 C CA . PHE A 1 90 ? 22.603 -1.731 -39.368 1.00 74.88 90 PHE A CA 1
ATOM 742 C C . PHE A 1 90 ? 23.462 -0.808 -38.485 1.00 74.88 90 PHE A C 1
ATOM 744 O O . PHE A 1 90 ? 24.210 0.007 -39.020 1.00 74.88 90 PHE A O 1
ATOM 751 N N . PHE A 1 91 ? 23.472 -0.995 -37.161 1.00 71.25 91 PHE A N 1
ATOM 752 C CA . PHE A 1 91 ? 24.282 -0.189 -36.230 1.00 71.25 91 PHE A CA 1
ATOM 753 C C . PHE A 1 91 ? 25.791 -0.429 -36.366 1.00 71.25 91 PHE A C 1
ATOM 755 O O . PHE A 1 91 ? 26.582 0.505 -36.221 1.00 71.25 91 PHE A O 1
ATOM 762 N N . THR A 1 92 ? 26.210 -1.650 -36.716 1.00 71.44 92 THR A N 1
ATOM 763 C CA . THR A 1 92 ? 27.618 -1.927 -37.051 1.00 71.44 92 THR A CA 1
ATOM 764 C C . THR A 1 92 ? 28.036 -1.150 -38.300 1.00 71.44 92 THR A C 1
ATOM 766 O O . THR A 1 92 ? 29.085 -0.509 -38.311 1.00 71.44 92 THR A O 1
ATOM 769 N N . THR A 1 93 ? 27.188 -1.142 -39.334 1.00 76.94 93 THR A N 1
ATOM 770 C CA . THR A 1 93 ? 27.427 -0.359 -40.557 1.00 76.94 93 THR A CA 1
ATOM 771 C C . THR A 1 93 ? 27.476 1.137 -40.249 1.00 76.94 93 THR A C 1
ATOM 773 O O . THR A 1 93 ? 28.359 1.829 -40.750 1.00 76.94 93 THR A O 1
ATOM 776 N N . LEU A 1 94 ? 26.592 1.623 -39.372 1.00 76.25 94 LEU A N 1
ATOM 777 C CA . LEU A 1 94 ? 26.580 3.014 -38.916 1.00 76.25 94 LEU A CA 1
ATOM 778 C C . LEU A 1 94 ? 27.891 3.401 -38.221 1.00 76.25 94 LEU A C 1
ATOM 780 O O . LEU A 1 94 ? 28.470 4.431 -38.541 1.00 76.25 94 LEU A O 1
ATOM 784 N N . SER A 1 95 ? 28.399 2.546 -37.329 1.00 70.50 95 SER A N 1
ATOM 785 C CA . SER A 1 95 ? 29.659 2.777 -36.610 1.00 70.50 95 SER A CA 1
ATOM 786 C C . SER A 1 95 ? 30.863 2.825 -37.555 1.00 70.50 95 SER A C 1
ATOM 788 O O . SER A 1 95 ? 31.732 3.687 -37.415 1.00 70.50 95 SER A O 1
ATOM 790 N N . ILE A 1 96 ? 30.900 1.933 -38.551 1.00 76.69 96 ILE A N 1
ATOM 791 C CA . ILE A 1 96 ? 31.931 1.935 -39.599 1.00 76.69 96 ILE A CA 1
ATOM 792 C C . ILE A 1 96 ? 31.840 3.219 -40.432 1.00 76.69 96 ILE A C 1
ATOM 794 O O . ILE A 1 96 ? 32.866 3.837 -40.714 1.00 76.69 96 ILE A O 1
ATOM 798 N N . LEU A 1 97 ? 30.626 3.650 -40.788 1.00 76.00 97 LEU A N 1
ATOM 799 C CA . LEU A 1 97 ? 30.395 4.891 -41.523 1.00 76.00 97 LEU A CA 1
ATOM 800 C C . LEU A 1 97 ? 30.867 6.110 -40.716 1.00 76.00 97 LEU A C 1
ATOM 802 O O . LEU A 1 97 ? 31.602 6.938 -41.244 1.00 76.00 97 LEU A O 1
ATOM 806 N N . SER A 1 98 ? 30.516 6.206 -39.431 1.00 71.94 98 SER A N 1
ATOM 807 C CA . SER A 1 98 ? 30.959 7.296 -38.551 1.00 71.94 98 SER A CA 1
ATOM 808 C C . SER A 1 98 ? 32.481 7.340 -38.416 1.00 71.94 98 SER A C 1
ATOM 810 O O . SER A 1 98 ? 33.069 8.415 -38.513 1.00 71.94 98 SER A O 1
ATOM 812 N N . LEU A 1 99 ? 33.138 6.185 -38.269 1.00 73.38 99 LEU A N 1
ATOM 813 C CA . LEU A 1 99 ? 34.599 6.095 -38.220 1.00 73.38 99 LEU A CA 1
ATOM 814 C C . LEU A 1 99 ? 35.245 6.548 -39.537 1.00 73.38 99 LEU A C 1
ATOM 816 O O . LEU A 1 99 ? 36.225 7.293 -39.525 1.00 73.38 99 LEU A O 1
ATOM 820 N N . LEU A 1 100 ? 34.681 6.138 -40.674 1.00 76.75 100 LEU A N 1
ATOM 821 C C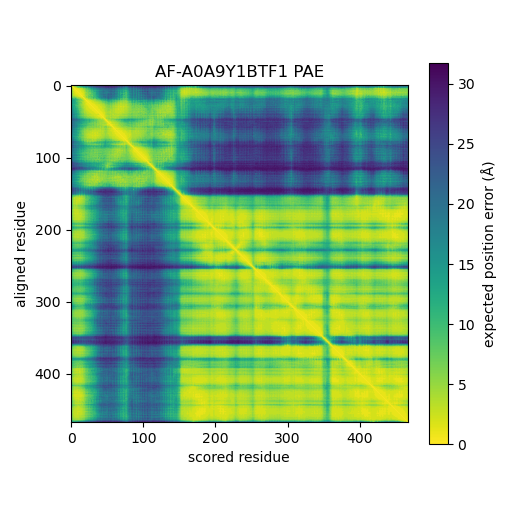A . LEU A 1 100 ? 35.137 6.564 -41.994 1.00 76.75 100 LEU A CA 1
ATOM 822 C C . LEU A 1 100 ? 35.018 8.087 -42.152 1.00 76.75 100 LEU A C 1
ATOM 824 O O . LEU A 1 100 ? 35.952 8.725 -42.637 1.00 76.75 100 LEU A O 1
ATOM 828 N N . MET A 1 101 ? 33.925 8.684 -41.671 1.00 71.56 101 MET A N 1
ATOM 829 C CA . MET A 1 101 ? 33.767 10.138 -41.669 1.00 71.56 101 MET A CA 1
ATOM 830 C C . MET A 1 101 ? 34.793 10.827 -40.759 1.00 71.56 101 MET A C 1
ATOM 832 O O . MET A 1 101 ? 35.375 11.822 -41.186 1.00 71.56 101 MET A O 1
ATOM 836 N N . ILE A 1 102 ? 35.097 10.290 -39.566 1.00 68.69 102 ILE A N 1
ATOM 837 C CA . ILE A 1 102 ? 36.174 10.816 -38.697 1.00 68.69 102 ILE A CA 1
ATOM 838 C C . ILE A 1 102 ? 37.495 10.874 -39.460 1.00 68.69 102 ILE A C 1
ATOM 840 O O . ILE A 1 102 ? 38.176 11.899 -39.426 1.00 68.69 102 ILE A O 1
ATOM 844 N N . VAL A 1 103 ? 37.856 9.797 -40.162 1.00 70.94 103 VAL A N 1
ATOM 845 C CA . VAL A 1 103 ? 39.103 9.723 -40.934 1.00 70.94 103 VAL A CA 1
ATOM 846 C C . VAL A 1 103 ? 39.088 10.726 -42.086 1.00 70.94 103 VAL A C 1
ATOM 848 O O . VAL A 1 103 ? 40.038 11.489 -42.235 1.00 70.94 103 VAL A O 1
ATOM 851 N N . ILE A 1 104 ? 38.004 10.802 -42.860 1.00 70.75 104 ILE A N 1
ATOM 852 C CA . ILE A 1 104 ? 37.889 11.739 -43.990 1.00 70.75 104 ILE A CA 1
ATOM 853 C C . ILE A 1 104 ? 38.006 13.193 -43.517 1.00 70.75 104 ILE A C 1
ATOM 855 O O . ILE A 1 104 ? 38.792 13.961 -44.079 1.00 70.75 104 ILE A O 1
ATOM 859 N N . TYR A 1 105 ? 37.278 13.564 -42.460 1.00 65.75 105 TYR A N 1
ATOM 860 C CA . TYR A 1 105 ? 37.340 14.915 -41.907 1.00 65.75 105 TYR A CA 1
ATOM 861 C C . TYR A 1 105 ? 38.696 15.198 -41.245 1.00 65.75 105 TYR A C 1
ATOM 863 O O . TYR A 1 105 ? 39.218 16.295 -41.386 1.00 65.75 105 TYR A O 1
ATOM 871 N N . SER A 1 106 ? 39.341 14.231 -40.596 1.00 62.78 106 SER A N 1
ATOM 872 C CA . SER A 1 106 ? 40.657 14.459 -39.975 1.00 62.78 106 SER A CA 1
ATOM 873 C C . SER A 1 106 ? 41.801 14.528 -40.995 1.00 62.78 106 SER A C 1
ATOM 875 O O . SER A 1 106 ? 42.772 15.251 -40.784 1.00 62.78 106 SER A O 1
ATOM 877 N N . SER A 1 107 ? 41.709 13.782 -42.100 1.00 67.25 107 SER A N 1
ATOM 878 C CA . SER A 1 107 ? 42.811 13.596 -43.053 1.00 67.25 107 SER A CA 1
ATOM 879 C C . SER A 1 107 ? 42.751 14.499 -44.282 1.00 67.25 107 SER A C 1
ATOM 881 O O . SER A 1 107 ? 43.793 14.736 -44.892 1.00 67.25 107 SER A O 1
ATOM 883 N N . ILE A 1 108 ? 41.578 15.026 -44.659 1.00 68.69 108 ILE A N 1
ATOM 884 C CA . ILE A 1 108 ? 41.435 15.851 -45.872 1.00 68.69 108 ILE A CA 1
ATOM 885 C C . ILE A 1 108 ? 40.737 17.190 -45.565 1.00 68.69 108 ILE A C 1
ATOM 887 O O . ILE A 1 108 ? 39.599 17.415 -45.982 1.00 68.69 108 ILE A O 1
ATOM 891 N N . PRO A 1 109 ? 41.418 18.136 -44.886 1.00 60.38 109 PRO A N 1
ATOM 892 C CA . PRO A 1 109 ? 40.834 19.434 -44.540 1.00 60.38 109 PRO A CA 1
ATOM 893 C C . PRO A 1 109 ? 40.327 20.257 -45.727 1.00 60.38 109 PRO A C 1
ATOM 895 O O . PRO A 1 109 ? 39.338 20.979 -45.628 1.00 60.38 109 PRO A O 1
ATOM 898 N N . ALA A 1 110 ? 40.972 20.093 -46.884 1.00 59.56 110 ALA A N 1
ATOM 899 C CA . ALA A 1 110 ? 40.621 20.785 -48.120 1.00 59.56 110 ALA A CA 1
ATOM 900 C C . ALA A 1 110 ? 39.216 20.442 -48.655 1.00 59.56 110 ALA A C 1
ATOM 902 O O . ALA A 1 110 ? 38.675 21.204 -49.452 1.00 59.56 110 ALA A O 1
ATOM 903 N N . LEU A 1 111 ? 38.605 19.328 -48.227 1.00 60.94 111 LEU A N 1
ATOM 904 C CA . LEU A 1 111 ? 37.244 18.966 -48.640 1.00 60.94 111 LEU A CA 1
ATOM 905 C C . LEU A 1 111 ? 36.165 19.825 -47.964 1.00 60.94 111 LEU A C 1
ATOM 907 O O . LEU A 1 111 ? 35.054 19.921 -48.487 1.00 60.94 111 LEU A O 1
ATOM 911 N N . TYR A 1 112 ? 36.462 20.462 -46.828 1.00 63.09 112 TYR A N 1
ATOM 912 C CA . TYR A 1 112 ? 35.430 21.082 -45.994 1.00 63.09 112 TYR A CA 1
ATOM 913 C C . TYR A 1 112 ? 35.781 22.461 -45.421 1.00 63.09 112 TYR A C 1
ATOM 915 O O . TYR A 1 112 ? 34.951 23.013 -44.703 1.00 63.09 112 TYR A O 1
ATOM 923 N N . THR A 1 113 ? 36.924 23.079 -45.744 1.00 63.69 113 THR A N 1
ATOM 924 C CA . THR A 1 113 ? 37.221 24.468 -45.326 1.00 63.69 113 THR A CA 1
ATOM 925 C C . THR A 1 113 ? 37.504 25.392 -46.509 1.00 63.69 113 THR A C 1
ATOM 927 O O . THR A 1 113 ? 38.079 24.982 -47.513 1.00 63.69 113 THR A O 1
ATOM 930 N N . ASN A 1 114 ? 37.106 26.663 -46.384 1.00 60.59 114 ASN A N 1
ATOM 931 C CA . ASN A 1 114 ? 37.392 27.707 -47.383 1.00 60.59 114 ASN A CA 1
ATOM 932 C C . ASN A 1 114 ? 38.648 28.547 -47.045 1.00 60.59 114 ASN A C 1
ATOM 934 O O . ASN A 1 114 ? 39.105 29.332 -47.874 1.00 60.59 114 ASN A O 1
ATOM 938 N N . LYS A 1 115 ? 39.194 28.432 -45.823 1.00 62.06 115 LYS A N 1
ATOM 939 C CA . LYS A 1 115 ? 40.330 29.222 -45.295 1.00 62.06 115 LYS A CA 1
ATOM 940 C C . LYS A 1 115 ? 41.266 28.360 -44.428 1.00 62.06 115 LYS A C 1
ATOM 942 O O . LYS A 1 115 ? 40.942 27.214 -44.110 1.00 62.06 115 LYS A O 1
ATOM 947 N N . LYS A 1 116 ? 42.422 28.933 -44.041 1.00 56.78 116 LYS A N 1
ATOM 948 C CA . LYS A 1 116 ? 43.378 28.358 -43.070 1.00 56.78 116 LYS A CA 1
ATOM 949 C C . LYS A 1 116 ? 42.623 27.891 -41.818 1.00 56.78 116 LYS A C 1
ATOM 951 O O . LYS A 1 116 ? 41.813 28.634 -41.275 1.00 56.78 116 LYS A O 1
ATOM 956 N N . LEU A 1 117 ? 42.890 26.653 -41.423 1.00 55.97 117 LEU A N 1
ATOM 957 C CA . LEU A 1 117 ? 42.173 25.909 -40.394 1.00 55.97 117 LEU A CA 1
ATOM 958 C C . LEU A 1 117 ? 42.119 26.612 -39.038 1.00 55.97 117 LEU A C 1
ATOM 960 O O . LEU A 1 117 ? 43.156 26.821 -38.415 1.00 55.97 117 LEU A O 1
ATOM 964 N N . ASP A 1 118 ? 40.906 26.869 -38.552 1.00 62.66 118 ASP A N 1
ATOM 965 C CA . ASP A 1 118 ? 40.669 27.012 -37.119 1.00 62.66 118 ASP A CA 1
ATOM 966 C C . ASP A 1 118 ? 40.492 25.604 -36.531 1.00 62.66 118 ASP A C 1
ATOM 968 O O . ASP A 1 118 ? 39.536 24.894 -36.866 1.00 62.66 118 ASP A O 1
ATOM 972 N N . GLY A 1 119 ? 41.448 25.173 -35.702 1.00 63.69 119 GLY A N 1
ATOM 973 C CA . GLY A 1 119 ? 41.487 23.829 -35.114 1.00 63.69 119 GLY A CA 1
ATOM 974 C C . GLY A 1 119 ? 40.248 23.486 -34.282 1.00 63.69 119 GLY A C 1
ATOM 975 O O . GLY A 1 119 ? 39.936 22.307 -34.100 1.00 63.69 119 GLY A O 1
ATOM 976 N N . ILE A 1 120 ? 39.498 24.499 -33.843 1.00 67.94 120 ILE A N 1
ATOM 977 C CA . ILE A 1 120 ? 38.246 24.337 -33.101 1.00 67.94 120 ILE A CA 1
ATOM 978 C C . ILE A 1 120 ? 37.179 23.648 -33.969 1.00 67.94 120 ILE A C 1
ATOM 980 O O . ILE A 1 120 ? 36.528 22.715 -33.506 1.00 67.94 120 ILE A O 1
ATOM 984 N N . ASN A 1 121 ? 37.051 24.010 -35.250 1.00 66.69 121 ASN A N 1
ATOM 985 C CA . ASN A 1 121 ? 36.013 23.453 -36.130 1.00 66.69 121 ASN A CA 1
ATOM 986 C C . ASN A 1 121 ? 36.257 21.978 -36.487 1.00 66.69 121 ASN A C 1
ATOM 988 O O . ASN A 1 121 ? 35.312 21.192 -36.511 1.00 66.69 121 ASN A O 1
ATOM 992 N N . ILE A 1 122 ? 37.520 21.584 -36.711 1.00 67.62 122 ILE A N 1
ATOM 993 C CA . ILE A 1 122 ? 37.880 20.163 -36.879 1.00 67.62 122 ILE A CA 1
ATOM 994 C C . ILE A 1 122 ? 37.546 19.394 -35.608 1.00 67.62 122 ILE A C 1
ATOM 996 O O . ILE A 1 122 ? 36.939 18.328 -35.672 1.00 67.62 122 ILE A O 1
ATOM 1000 N N . SER A 1 123 ? 37.943 19.936 -34.456 1.00 71.62 123 SER A N 1
ATOM 1001 C CA . SER A 1 123 ? 37.745 19.268 -33.173 1.00 71.62 123 SER A CA 1
ATOM 1002 C C . SER A 1 123 ? 36.260 19.021 -32.910 1.00 71.62 123 SER A C 1
ATOM 1004 O O . SER A 1 123 ? 35.893 17.919 -32.520 1.00 71.62 123 SER A O 1
ATOM 1006 N N . LEU A 1 124 ? 35.392 19.992 -33.211 1.00 70.56 124 LEU A N 1
ATOM 1007 C CA . LEU A 1 124 ? 33.940 19.848 -33.080 1.00 70.56 124 LEU A CA 1
ATOM 1008 C C . LEU A 1 124 ? 33.362 18.781 -34.027 1.00 70.56 124 LEU A C 1
ATOM 1010 O O . LEU A 1 124 ? 32.584 17.942 -33.582 1.00 70.56 124 LEU A O 1
ATOM 1014 N N . LEU A 1 125 ? 33.780 18.747 -35.297 1.00 70.50 125 LEU A N 1
ATOM 1015 C CA . LEU A 1 125 ? 33.368 17.707 -36.254 1.00 70.50 125 LEU A CA 1
ATOM 1016 C C . LEU A 1 125 ? 33.795 16.300 -35.813 1.00 70.50 125 LEU A C 1
ATOM 1018 O O . LEU A 1 125 ? 33.021 15.350 -35.909 1.00 70.50 125 LEU A O 1
ATOM 1022 N N . VAL A 1 126 ? 35.017 16.157 -35.306 1.00 72.88 126 VAL A N 1
ATOM 1023 C CA . VAL A 1 126 ? 35.513 14.877 -34.785 1.00 72.88 126 VAL A CA 1
ATOM 1024 C C . VAL A 1 126 ? 34.742 14.473 -33.527 1.00 72.88 126 VAL A C 1
ATOM 1026 O O . VAL A 1 126 ? 34.325 13.322 -33.420 1.00 72.88 126 VAL A O 1
ATOM 1029 N N . ILE A 1 127 ? 34.479 15.415 -32.614 1.00 79.12 127 ILE A N 1
ATOM 1030 C CA . ILE A 1 127 ? 33.660 15.180 -31.415 1.00 79.12 127 ILE A CA 1
ATOM 1031 C C . ILE A 1 127 ? 32.255 14.707 -31.799 1.00 79.12 127 ILE A C 1
ATOM 1033 O O . ILE A 1 127 ? 31.772 13.750 -31.200 1.00 79.12 127 ILE A O 1
ATOM 1037 N N . TYR A 1 128 ? 31.626 15.300 -32.819 1.00 76.44 128 TYR A N 1
ATOM 1038 C CA . TYR A 1 128 ? 30.315 14.871 -33.314 1.00 76.44 128 TYR A CA 1
ATOM 1039 C C . TYR A 1 128 ? 30.288 13.374 -33.647 1.00 76.44 128 TYR A C 1
ATOM 1041 O O . TYR A 1 128 ? 29.479 12.622 -33.105 1.00 76.44 128 TYR A O 1
ATOM 1049 N N . PHE A 1 129 ? 31.210 12.909 -34.491 1.00 74.94 129 PHE A N 1
ATOM 1050 C CA . PHE A 1 129 ? 31.230 11.504 -34.898 1.00 74.94 129 PHE A CA 1
ATOM 1051 C C . PHE A 1 129 ? 31.716 10.557 -33.795 1.00 74.94 129 PHE A C 1
ATOM 1053 O O . PHE A 1 129 ? 31.291 9.402 -33.770 1.00 74.94 129 PHE A O 1
ATOM 1060 N N . ILE A 1 130 ? 32.562 11.024 -32.869 1.00 77.94 130 ILE A N 1
ATOM 1061 C CA . ILE A 1 130 ? 32.905 10.261 -31.660 1.00 77.94 130 ILE A CA 1
ATOM 1062 C C . ILE A 1 130 ? 31.652 10.042 -30.814 1.00 77.94 130 ILE A C 1
ATOM 1064 O O . ILE A 1 130 ? 31.405 8.912 -30.403 1.00 77.94 130 ILE A O 1
ATOM 1068 N N . LEU A 1 131 ? 30.840 11.079 -30.590 1.00 78.06 131 LEU A N 1
ATOM 1069 C CA . LEU A 1 131 ? 29.586 10.949 -29.847 1.00 78.06 131 LEU A CA 1
ATOM 1070 C C . LEU A 1 131 ? 28.640 9.963 -30.546 1.00 78.06 131 LEU A C 1
ATOM 1072 O O . LEU A 1 131 ? 28.091 9.086 -29.885 1.00 78.06 131 LEU A O 1
ATOM 1076 N N . VAL A 1 132 ? 28.504 10.034 -31.875 1.00 75.56 132 VAL A N 1
ATOM 1077 C CA . VAL A 1 132 ? 27.691 9.069 -32.642 1.00 75.56 132 VAL A CA 1
ATOM 1078 C C . VAL A 1 132 ? 28.203 7.637 -32.460 1.00 75.56 132 VAL A C 1
ATOM 1080 O O . VAL A 1 132 ? 27.408 6.722 -32.244 1.00 75.56 132 VAL A O 1
ATOM 1083 N N . ALA A 1 133 ? 29.520 7.421 -32.517 1.00 76.31 133 ALA A N 1
ATOM 1084 C CA . ALA A 1 133 ? 30.117 6.100 -32.334 1.00 76.31 133 ALA A CA 1
ATOM 1085 C C . ALA A 1 133 ? 29.942 5.573 -30.899 1.00 76.31 133 ALA A C 1
ATOM 1087 O O . ALA A 1 133 ? 29.662 4.389 -30.716 1.00 76.31 133 ALA A O 1
ATOM 1088 N N . VAL A 1 134 ? 30.069 6.442 -29.891 1.00 78.00 134 VAL A N 1
ATOM 1089 C CA . VAL A 1 134 ? 29.850 6.098 -28.479 1.00 78.00 134 VAL A CA 1
ATOM 1090 C C . VAL A 1 134 ? 28.395 5.707 -28.238 1.00 78.00 134 VAL A C 1
ATOM 1092 O O . VAL A 1 134 ? 28.160 4.646 -27.665 1.00 78.00 134 VAL A O 1
ATOM 1095 N N . GLU A 1 135 ? 27.428 6.489 -28.721 1.00 77.62 135 GLU A N 1
ATOM 1096 C CA . GLU A 1 135 ? 25.999 6.166 -28.592 1.00 77.62 135 GLU A CA 1
ATOM 1097 C C . GLU A 1 135 ? 25.647 4.876 -29.344 1.00 77.62 135 GLU A C 1
ATOM 1099 O O . GLU A 1 135 ? 25.006 3.980 -28.797 1.00 77.62 135 GLU A O 1
ATOM 1104 N N . THR A 1 136 ? 26.146 4.711 -30.571 1.00 70.00 136 THR A N 1
ATOM 1105 C CA . THR A 1 136 ? 25.917 3.491 -31.360 1.00 70.00 136 THR A CA 1
ATOM 1106 C C . THR A 1 136 ? 26.509 2.255 -30.678 1.00 70.00 136 THR A C 1
ATOM 1108 O O . THR A 1 136 ? 25.856 1.214 -30.589 1.00 70.00 136 THR A O 1
ATOM 1111 N N . GLY A 1 137 ? 27.734 2.364 -30.157 1.00 68.38 137 GLY A N 1
ATOM 1112 C CA . GLY A 1 137 ? 28.384 1.305 -29.390 1.00 68.38 137 GLY A CA 1
ATOM 1113 C C . GLY A 1 137 ? 27.632 0.997 -28.098 1.00 68.38 137 GLY A C 1
ATOM 1114 O O . GLY A 1 137 ? 27.414 -0.168 -27.768 1.00 68.38 137 GLY A O 1
ATOM 1115 N N . TYR A 1 138 ? 27.159 2.024 -27.398 1.00 69.75 138 TYR A N 1
ATOM 1116 C CA . TYR A 1 138 ? 26.313 1.852 -26.230 1.00 69.75 138 TYR A CA 1
ATOM 1117 C C . TYR A 1 138 ? 25.047 1.050 -26.579 1.00 69.75 138 TYR A C 1
ATOM 1119 O O . TYR A 1 138 ? 24.795 0.045 -25.918 1.00 69.75 138 TYR A O 1
ATOM 1127 N N . PHE A 1 139 ? 24.307 1.369 -27.645 1.00 65.81 139 PHE A N 1
ATOM 1128 C CA . PHE A 1 139 ? 23.132 0.574 -28.049 1.00 65.81 139 PHE A CA 1
ATOM 1129 C C . PHE A 1 139 ? 23.469 -0.862 -28.478 1.00 65.81 139 PHE A C 1
ATOM 1131 O O . PHE A 1 139 ? 22.661 -1.766 -28.262 1.00 65.81 139 PHE A O 1
ATOM 1138 N N . LEU A 1 140 ? 24.657 -1.093 -29.045 1.00 63.84 140 LEU A N 1
ATOM 1139 C CA . LEU A 1 140 ? 25.117 -2.431 -29.429 1.00 63.84 140 LEU A CA 1
ATOM 1140 C C . LEU A 1 140 ? 25.453 -3.321 -28.224 1.00 63.84 140 LEU A C 1
ATOM 1142 O O . LEU A 1 140 ? 25.189 -4.520 -28.270 1.00 63.84 140 LEU A O 1
ATOM 1146 N N . TYR A 1 141 ? 26.034 -2.757 -27.160 1.00 58.78 141 TYR A N 1
ATOM 1147 C CA . TYR A 1 141 ? 26.573 -3.533 -26.032 1.00 58.78 141 TYR A CA 1
ATOM 1148 C C . TYR A 1 141 ? 25.740 -3.465 -24.750 1.00 58.78 141 TYR A C 1
ATOM 1150 O O . TYR A 1 141 ? 25.820 -4.369 -23.919 1.00 58.78 141 TYR A O 1
ATOM 1158 N N . SER A 1 142 ? 24.956 -2.406 -24.550 1.00 54.72 142 SER A N 1
ATOM 1159 C CA . SER A 1 142 ? 24.151 -2.234 -23.334 1.00 54.72 142 SER A CA 1
ATOM 1160 C C . SER A 1 142 ? 22.778 -2.899 -23.416 1.00 54.72 142 SER A C 1
ATOM 1162 O O . SER A 1 142 ? 22.157 -3.119 -22.372 1.00 54.72 142 SER A O 1
ATOM 1164 N N . VAL A 1 143 ? 22.316 -3.239 -24.627 1.00 50.50 143 VAL A N 1
ATOM 1165 C CA . VAL A 1 143 ? 20.996 -3.825 -24.860 1.00 50.50 143 VAL A CA 1
ATOM 1166 C C . VAL A 1 143 ? 21.125 -5.345 -25.011 1.00 50.50 143 VAL A C 1
ATOM 1168 O O . VAL A 1 143 ? 21.637 -5.816 -26.025 1.00 50.50 143 VAL A O 1
ATOM 1171 N N . PRO A 1 144 ? 20.654 -6.149 -24.042 1.00 45.62 144 PRO A N 1
ATOM 1172 C CA . PRO A 1 144 ? 20.596 -7.595 -24.206 1.00 45.62 144 PRO A CA 1
ATOM 1173 C C . PRO A 1 144 ? 19.537 -7.936 -25.264 1.00 45.62 144 PRO A C 1
ATOM 1175 O O . PRO A 1 144 ? 18.344 -7.923 -24.967 1.00 45.62 144 PRO A O 1
ATOM 1178 N N . ARG A 1 145 ? 19.948 -8.222 -26.505 1.00 48.09 145 ARG A N 1
ATOM 1179 C CA . ARG A 1 145 ? 19.033 -8.595 -27.600 1.00 48.09 145 ARG A CA 1
ATOM 1180 C C . ARG A 1 145 ? 19.149 -10.089 -27.924 1.00 48.09 145 ARG A C 1
ATOM 1182 O O . ARG A 1 145 ? 20.248 -10.603 -28.111 1.00 48.09 145 ARG A O 1
ATOM 1189 N N . GLY A 1 146 ? 18.004 -10.775 -27.962 1.00 41.88 146 GLY A N 1
ATOM 1190 C CA . GLY A 1 146 ? 17.864 -12.186 -28.347 1.00 41.88 146 GLY A CA 1
ATOM 1191 C C . GLY A 1 146 ? 18.022 -13.176 -27.188 1.00 41.88 146 GLY A C 1
ATOM 1192 O O . GLY A 1 146 ? 17.058 -13.516 -26.516 1.00 41.88 146 GLY A O 1
ATOM 1193 N N . GLU A 1 147 ? 19.240 -13.644 -26.922 1.00 33.97 147 GLU A N 1
ATOM 1194 C CA . GLU A 1 147 ? 19.467 -14.778 -26.001 1.00 33.97 147 GLU A CA 1
ATOM 1195 C C . GLU A 1 147 ? 19.567 -14.369 -24.516 1.00 33.97 147 GLU A C 1
ATOM 1197 O O . GLU A 1 147 ? 19.267 -15.152 -23.607 1.00 33.97 147 GLU A O 1
ATOM 1202 N N . PHE A 1 148 ? 19.932 -13.111 -24.239 1.00 35.62 148 PHE A N 1
ATOM 1203 C CA . PHE A 1 148 ? 19.953 -12.573 -22.874 1.00 35.62 148 PHE A CA 1
ATOM 1204 C C . PHE A 1 148 ? 18.570 -12.118 -22.384 1.00 35.62 148 PHE A C 1
ATOM 1206 O O . PHE A 1 148 ? 18.305 -12.212 -21.189 1.00 35.62 148 PHE A O 1
ATOM 1213 N N . SER A 1 149 ? 17.648 -11.702 -23.262 1.00 39.12 149 SER A N 1
ATOM 1214 C CA . SER A 1 149 ? 16.249 -11.447 -22.870 1.00 39.12 149 SER A CA 1
ATOM 1215 C C . SER A 1 149 ? 15.523 -12.758 -22.545 1.00 39.12 149 SER A C 1
ATOM 1217 O O . SER A 1 149 ? 14.762 -12.827 -21.579 1.00 39.12 149 SER A O 1
ATOM 1219 N N . GLU A 1 150 ? 15.865 -13.842 -23.242 1.00 37.12 150 GLU A N 1
ATOM 1220 C CA . GLU A 1 150 ? 15.417 -15.187 -22.904 1.00 37.12 150 GLU A CA 1
ATOM 1221 C C . GLU A 1 150 ? 16.066 -15.762 -21.638 1.00 37.12 150 GLU A C 1
ATOM 1223 O O . GLU A 1 150 ? 15.603 -16.779 -21.147 1.00 37.12 150 GLU A O 1
ATOM 1228 N N . SER A 1 151 ? 17.108 -15.184 -21.052 1.00 39.59 151 SER A N 1
ATOM 1229 C CA . SER A 1 151 ? 17.701 -15.704 -19.802 1.00 39.59 151 SER A CA 1
ATOM 1230 C C . SER A 1 151 ? 17.563 -14.740 -18.620 1.00 39.59 151 SER A C 1
ATOM 1232 O O . SER A 1 151 ? 17.507 -15.191 -17.476 1.00 39.59 151 SER A O 1
ATOM 1234 N N . PHE A 1 152 ? 17.387 -13.442 -18.871 1.00 46.81 152 PHE A N 1
ATOM 1235 C CA . PHE A 1 152 ? 17.294 -12.374 -17.867 1.00 46.81 152 PHE A CA 1
ATOM 1236 C C . PHE A 1 152 ? 16.049 -11.482 -17.989 1.00 46.81 152 PHE A C 1
ATOM 1238 O O . PHE A 1 152 ? 15.892 -10.561 -17.188 1.00 46.81 152 PHE A O 1
ATOM 1245 N N . GLY A 1 153 ? 15.136 -11.747 -18.929 1.00 60.84 153 GLY A N 1
ATOM 1246 C CA . GLY A 1 153 ? 13.861 -11.034 -19.008 1.00 60.84 153 GLY A CA 1
ATOM 1247 C C . GLY A 1 153 ? 13.070 -11.168 -17.705 1.00 60.84 153 GLY A C 1
ATOM 1248 O O . GLY A 1 153 ? 12.832 -12.283 -17.232 1.00 60.84 153 GLY A O 1
ATOM 1249 N N . MET A 1 154 ? 12.665 -10.034 -17.125 1.00 67.25 154 MET A N 1
ATOM 1250 C CA . MET A 1 154 ? 11.914 -9.979 -15.862 1.00 67.25 154 MET A CA 1
ATOM 1251 C C . MET A 1 154 ? 10.665 -10.867 -15.912 1.00 67.25 154 MET A C 1
ATOM 1253 O O . MET A 1 154 ? 10.397 -11.600 -14.964 1.00 67.25 154 MET A O 1
ATOM 1257 N N . GLU A 1 155 ? 9.965 -10.890 -17.049 1.00 67.69 155 GLU A N 1
ATOM 1258 C CA . GLU A 1 155 ? 8.791 -11.742 -17.257 1.00 67.69 155 GLU A CA 1
ATOM 1259 C C . GLU A 1 155 ? 9.117 -13.233 -17.171 1.00 67.69 155 GLU A C 1
ATOM 1261 O O . GLU A 1 155 ? 8.412 -13.992 -16.506 1.00 67.69 155 GLU A O 1
ATOM 1266 N N . LYS A 1 156 ? 10.227 -13.671 -17.775 1.00 70.69 156 LYS A N 1
ATOM 1267 C CA . LYS A 1 156 ? 10.658 -15.069 -17.692 1.00 70.69 156 LYS A CA 1
ATOM 1268 C C . LYS A 1 156 ? 11.116 -15.426 -16.281 1.00 70.69 156 LYS A C 1
ATOM 1270 O O . LYS A 1 156 ? 10.790 -16.508 -15.795 1.00 70.69 156 LYS A O 1
ATOM 1275 N N . GLN A 1 157 ? 11.836 -14.529 -15.608 1.00 74.75 157 GLN A N 1
ATOM 1276 C CA . GLN A 1 157 ? 12.264 -14.726 -14.221 1.00 74.75 157 GLN A CA 1
ATOM 1277 C C . GLN A 1 157 ? 11.057 -14.858 -13.284 1.00 74.75 157 GLN A C 1
ATOM 1279 O O . GLN A 1 157 ? 10.998 -15.805 -12.496 1.00 74.75 157 GLN A O 1
ATOM 1284 N N . PHE A 1 158 ? 10.048 -13.994 -13.425 1.00 79.69 158 PHE A N 1
ATOM 1285 C CA . PHE A 1 158 ? 8.796 -14.130 -12.685 1.00 79.69 158 PHE A CA 1
ATOM 1286 C C . PHE A 1 158 ? 8.006 -15.371 -13.088 1.00 79.69 158 PHE A C 1
ATOM 1288 O O . PHE A 1 158 ? 7.520 -16.055 -12.198 1.00 79.69 158 PHE A O 1
ATOM 1295 N N . SER A 1 159 ? 7.958 -15.754 -14.365 1.00 78.88 159 SER A N 1
ATOM 1296 C CA . SER A 1 159 ? 7.310 -17.000 -14.804 1.00 78.88 159 SER A CA 1
ATOM 1297 C C . SER A 1 159 ? 7.956 -18.245 -14.176 1.00 78.88 159 SER A C 1
ATOM 1299 O O . SER A 1 159 ? 7.269 -19.170 -13.733 1.00 78.88 159 SER A O 1
ATOM 1301 N N . ILE A 1 160 ? 9.290 -18.273 -14.073 1.00 81.94 160 ILE A N 1
ATOM 1302 C CA . ILE A 1 160 ? 10.027 -19.342 -13.381 1.00 81.94 160 ILE A CA 1
ATOM 1303 C C . ILE A 1 160 ? 9.694 -19.342 -11.885 1.00 81.94 160 ILE A C 1
ATOM 1305 O O . ILE A 1 160 ? 9.473 -20.408 -11.305 1.00 81.94 160 ILE A O 1
ATOM 1309 N N . LEU A 1 161 ? 9.665 -18.167 -11.252 1.00 84.44 161 LEU A N 1
ATOM 1310 C CA . LEU A 1 161 ? 9.309 -18.033 -9.840 1.00 84.44 161 LEU A CA 1
ATOM 1311 C C . LEU A 1 161 ? 7.859 -18.455 -9.590 1.00 84.44 161 LEU A C 1
ATOM 1313 O O . LEU A 1 161 ? 7.609 -19.209 -8.658 1.00 84.44 161 LEU A O 1
ATOM 1317 N N . GLU A 1 162 ? 6.929 -18.076 -10.457 1.00 84.81 162 GLU A N 1
ATOM 1318 C CA . GLU A 1 162 ? 5.515 -18.425 -10.371 1.00 84.81 162 GLU A CA 1
ATOM 1319 C C . GLU A 1 162 ? 5.308 -19.942 -10.431 1.00 84.81 162 GLU A C 1
ATOM 1321 O O . GLU A 1 162 ? 4.589 -20.502 -9.604 1.00 84.81 162 GLU A O 1
ATOM 1326 N N . LYS A 1 163 ? 6.018 -20.643 -11.327 1.00 86.88 163 LYS A N 1
ATOM 1327 C CA . LYS A 1 163 ? 6.014 -22.116 -11.363 1.00 86.88 163 LYS A CA 1
ATOM 1328 C C . LYS A 1 163 ? 6.480 -22.731 -10.039 1.00 86.88 163 LYS A C 1
ATOM 1330 O O . LYS A 1 163 ? 5.894 -23.716 -9.603 1.00 86.88 163 LYS A O 1
ATOM 1335 N N . LYS A 1 164 ? 7.491 -22.148 -9.383 1.00 86.38 164 LYS A N 1
ATOM 1336 C CA . LYS A 1 164 ? 7.953 -22.589 -8.051 1.00 86.38 164 LYS A CA 1
ATOM 1337 C C . LYS A 1 164 ? 6.969 -22.224 -6.933 1.00 86.38 164 LYS A C 1
ATOM 1339 O O . LYS A 1 164 ? 6.888 -22.941 -5.943 1.00 86.38 164 LYS A O 1
ATOM 1344 N N . LEU A 1 165 ? 6.227 -21.126 -7.065 1.00 87.12 165 LEU A N 1
ATOM 1345 C CA . LEU A 1 165 ? 5.235 -20.697 -6.072 1.00 87.12 165 LEU A CA 1
ATOM 1346 C C . LEU A 1 165 ? 3.999 -21.593 -6.039 1.00 87.12 165 LEU A C 1
ATOM 1348 O O . LEU A 1 165 ? 3.403 -21.762 -4.976 1.00 87.12 165 LEU A O 1
ATOM 1352 N N . LYS A 1 166 ? 3.655 -22.233 -7.161 1.00 87.38 166 LYS A N 1
ATOM 1353 C CA . LYS A 1 166 ? 2.562 -23.218 -7.210 1.00 87.38 166 LYS A CA 1
ATOM 1354 C C . LYS A 1 166 ? 2.763 -24.380 -6.235 1.00 87.38 166 LYS A C 1
ATOM 1356 O O . LYS A 1 166 ? 1.784 -24.921 -5.745 1.00 87.38 166 LYS A O 1
ATOM 1361 N N . THR A 1 167 ? 4.007 -24.738 -5.918 1.00 85.88 167 THR A N 1
ATOM 1362 C CA . THR A 1 167 ? 4.329 -25.866 -5.026 1.00 85.88 167 THR A CA 1
ATOM 1363 C C . THR A 1 167 ? 4.494 -25.466 -3.559 1.00 85.88 167 THR A C 1
ATOM 1365 O O . THR A 1 167 ? 4.974 -26.265 -2.759 1.00 85.88 167 THR A O 1
ATOM 1368 N N . ILE A 1 168 ? 4.205 -24.212 -3.201 1.00 86.81 168 ILE A N 1
ATOM 1369 C CA . ILE A 1 168 ? 4.502 -23.655 -1.879 1.00 86.81 168 ILE A CA 1
ATOM 1370 C C . ILE A 1 168 ? 3.278 -22.946 -1.320 1.00 86.81 168 ILE A C 1
ATOM 1372 O O . ILE A 1 168 ? 2.645 -22.172 -2.028 1.00 86.81 168 ILE A O 1
ATOM 1376 N N . ASN A 1 169 ? 2.991 -23.155 -0.037 1.00 87.62 169 ASN A N 1
ATOM 1377 C CA . ASN A 1 169 ? 1.883 -22.507 0.662 1.00 87.62 169 ASN A CA 1
ATOM 1378 C C . ASN A 1 169 ? 2.318 -21.206 1.345 1.00 87.62 169 ASN A C 1
ATOM 1380 O O . ASN A 1 169 ? 3.498 -21.020 1.672 1.00 87.62 169 ASN A O 1
ATOM 1384 N N . LEU A 1 170 ? 1.348 -20.314 1.577 1.00 88.81 170 LEU A N 1
ATOM 1385 C CA . LEU A 1 170 ? 1.563 -19.025 2.250 1.00 88.81 170 LEU A CA 1
ATOM 1386 C C . LEU A 1 170 ? 2.268 -19.168 3.610 1.00 88.81 170 LEU A C 1
ATOM 1388 O O . LEU A 1 170 ? 3.153 -18.376 3.921 1.00 88.81 170 LEU A O 1
ATOM 1392 N N . ASN A 1 171 ? 1.952 -20.219 4.372 1.00 87.44 171 ASN A N 1
ATOM 1393 C CA . ASN A 1 171 ? 2.531 -20.502 5.693 1.00 87.44 171 ASN A CA 1
ATOM 1394 C C . ASN A 1 171 ? 4.054 -20.719 5.703 1.00 87.44 171 ASN A C 1
ATOM 1396 O O . ASN A 1 171 ? 4.694 -20.628 6.746 1.00 87.44 171 ASN A O 1
ATOM 1400 N N . SER A 1 172 ? 4.655 -20.998 4.549 1.00 87.38 172 SER A N 1
ATOM 1401 C CA . SER A 1 172 ? 6.099 -21.195 4.442 1.00 87.38 172 SER A CA 1
ATOM 1402 C C . SER A 1 172 ? 6.883 -19.886 4.283 1.00 87.38 172 SER A C 1
ATOM 1404 O O . SER A 1 172 ? 8.118 -19.897 4.366 1.00 87.38 172 SER A O 1
ATOM 1406 N N . LEU A 1 173 ? 6.197 -18.775 3.998 1.00 89.75 173 LEU A N 1
ATOM 1407 C CA . LEU A 1 173 ? 6.809 -17.468 3.786 1.00 89.75 173 LEU A CA 1
ATOM 1408 C C . LEU A 1 173 ? 7.250 -16.853 5.129 1.00 89.75 173 LEU A C 1
ATOM 1410 O O . LEU A 1 173 ? 6.610 -17.081 6.153 1.00 89.75 173 LEU A O 1
ATOM 1414 N N . PRO A 1 174 ? 8.325 -16.043 5.163 1.00 91.81 174 PRO A N 1
ATOM 1415 C CA . PRO A 1 174 ? 8.876 -15.476 6.399 1.00 91.81 174 PRO A CA 1
ATOM 1416 C C . PRO A 1 174 ? 8.089 -14.253 6.909 1.00 91.81 174 PRO A C 1
ATOM 1418 O O . PRO A 1 174 ? 8.674 -13.229 7.269 1.00 91.81 174 PRO A O 1
ATOM 1421 N N . ILE A 1 175 ? 6.763 -14.375 6.962 1.00 94.69 175 ILE A N 1
ATOM 1422 C CA . ILE A 1 175 ? 5.814 -13.328 7.364 1.00 94.69 175 ILE A CA 1
ATOM 1423 C C . ILE A 1 175 ? 6.115 -12.845 8.787 1.00 94.69 175 ILE A C 1
ATOM 1425 O O . ILE A 1 175 ? 6.303 -11.651 9.009 1.00 94.69 175 ILE A O 1
ATOM 1429 N N . GLU A 1 176 ? 6.284 -13.777 9.728 1.00 95.25 176 GLU A N 1
ATOM 1430 C CA . GLU A 1 176 ? 6.548 -13.474 11.141 1.00 95.25 176 GLU A CA 1
ATOM 1431 C C . GLU A 1 176 ? 7.791 -12.604 11.342 1.00 95.25 176 GLU A C 1
ATOM 1433 O O . GLU A 1 176 ? 7.811 -11.651 12.121 1.00 95.25 176 GLU A O 1
ATOM 1438 N N . LYS A 1 177 ? 8.851 -12.910 10.592 1.00 94.56 177 LYS A N 1
ATOM 1439 C CA . LYS A 1 177 ? 10.104 -12.166 10.666 1.00 94.56 177 LYS A CA 1
ATOM 1440 C C . LYS A 1 177 ? 9.917 -10.722 10.198 1.00 94.56 177 LYS A C 1
ATOM 1442 O O . LYS A 1 177 ? 10.482 -9.818 10.814 1.00 94.56 177 LYS A O 1
ATOM 1447 N N . ALA A 1 178 ? 9.162 -10.512 9.121 1.00 95.94 178 ALA A N 1
ATOM 1448 C CA . ALA A 1 178 ? 8.891 -9.179 8.594 1.00 95.94 178 ALA A CA 1
ATOM 1449 C C . ALA A 1 178 ? 8.006 -8.362 9.545 1.00 95.94 178 ALA A C 1
ATOM 1451 O O . ALA A 1 178 ? 8.325 -7.196 9.791 1.00 95.94 178 ALA A O 1
ATOM 1452 N N . ILE A 1 179 ? 6.975 -8.985 10.135 1.00 97.69 179 ILE A N 1
ATOM 1453 C CA . ILE A 1 179 ? 6.104 -8.373 11.153 1.00 97.69 179 ILE A CA 1
ATOM 1454 C C . ILE A 1 179 ? 6.936 -7.893 12.344 1.00 97.69 179 ILE A C 1
ATOM 1456 O O . ILE A 1 179 ? 6.933 -6.704 12.661 1.00 97.69 179 ILE A O 1
ATOM 1460 N N . ASN A 1 180 ? 7.710 -8.795 12.956 1.00 97.00 180 ASN A N 1
ATOM 1461 C CA . ASN A 1 180 ? 8.521 -8.477 14.133 1.00 97.00 180 ASN A CA 1
ATOM 1462 C C . ASN A 1 180 ? 9.511 -7.346 13.852 1.00 97.00 180 ASN A C 1
ATOM 1464 O O . ASN A 1 180 ? 9.679 -6.437 14.663 1.00 97.00 180 ASN A O 1
ATOM 1468 N N . LYS A 1 181 ? 10.135 -7.362 12.672 1.00 97.12 181 LYS A N 1
ATOM 1469 C CA . LYS A 1 181 ? 11.051 -6.302 12.260 1.00 97.12 181 LYS A CA 1
ATOM 1470 C C . LYS A 1 181 ? 10.347 -4.946 12.124 1.00 97.12 181 LYS A C 1
ATOM 1472 O O . LYS A 1 181 ? 10.888 -3.957 12.604 1.00 97.12 181 LYS A O 1
ATOM 1477 N N . GLY A 1 182 ? 9.168 -4.896 11.502 1.00 97.00 182 GLY A N 1
ATOM 1478 C CA . GLY A 1 182 ? 8.420 -3.648 11.327 1.00 97.00 182 GLY A CA 1
ATOM 1479 C C . GLY A 1 182 ? 7.914 -3.071 12.651 1.00 97.00 182 GLY A C 1
ATOM 1480 O O . GLY A 1 182 ? 8.122 -1.888 12.914 1.00 97.00 182 GLY A O 1
ATOM 1481 N N . ILE A 1 183 ? 7.350 -3.909 13.529 1.00 96.88 183 ILE A N 1
ATOM 1482 C CA . ILE A 1 183 ? 6.883 -3.488 14.863 1.00 96.88 183 ILE A CA 1
ATOM 1483 C C . ILE A 1 183 ? 8.034 -2.904 15.692 1.00 96.88 183 ILE A C 1
ATOM 1485 O O . ILE A 1 183 ? 7.902 -1.825 16.269 1.00 96.88 183 ILE A O 1
ATOM 1489 N N . GLU A 1 184 ? 9.186 -3.577 15.729 1.00 95.38 184 GLU A N 1
ATOM 1490 C CA . GLU A 1 184 ? 10.348 -3.091 16.482 1.00 95.38 184 GLU A CA 1
ATOM 1491 C C . GLU A 1 184 ? 10.904 -1.772 15.938 1.00 95.38 184 GLU A C 1
ATOM 1493 O O . GLU A 1 184 ? 11.476 -0.977 16.686 1.00 95.38 184 GLU A O 1
ATOM 1498 N N . THR A 1 185 ? 10.734 -1.511 14.648 1.00 95.06 185 THR A N 1
ATOM 1499 C CA . THR A 1 185 ? 11.154 -0.249 14.037 1.00 95.06 185 THR A CA 1
ATOM 1500 C C . THR A 1 185 ? 10.172 0.877 14.319 1.00 95.06 185 THR A C 1
ATOM 1502 O O . THR A 1 185 ? 10.614 1.977 14.653 1.00 95.06 185 THR A O 1
ATOM 1505 N N . LEU A 1 186 ? 8.864 0.605 14.313 1.00 95.00 186 LEU A N 1
ATOM 1506 C CA . LEU A 1 186 ? 7.857 1.566 14.768 1.00 95.00 186 LEU A CA 1
ATOM 1507 C C . LEU A 1 186 ? 8.094 1.974 16.225 1.00 95.00 186 LEU A C 1
ATOM 1509 O O . LEU A 1 186 ? 8.157 3.168 16.515 1.00 95.00 186 LEU A O 1
ATOM 1513 N N . LYS A 1 187 ? 8.340 1.013 17.125 1.00 94.00 187 LYS A N 1
ATOM 1514 C CA . LYS A 1 187 ? 8.677 1.300 18.533 1.00 94.00 187 LYS A CA 1
ATOM 1515 C C . LYS A 1 187 ? 9.908 2.199 18.677 1.00 94.00 187 LYS A C 1
ATOM 1517 O O . LYS A 1 187 ? 9.967 3.015 19.587 1.00 94.00 187 LYS A O 1
ATOM 1522 N N . LYS A 1 188 ? 10.898 2.088 17.786 1.00 91.69 188 LYS A N 1
ATOM 1523 C CA . LYS A 1 188 ? 12.114 2.924 17.819 1.00 91.69 188 LYS A CA 1
ATOM 1524 C C . LYS A 1 188 ? 11.929 4.319 17.226 1.00 91.69 188 LYS A C 1
ATOM 1526 O O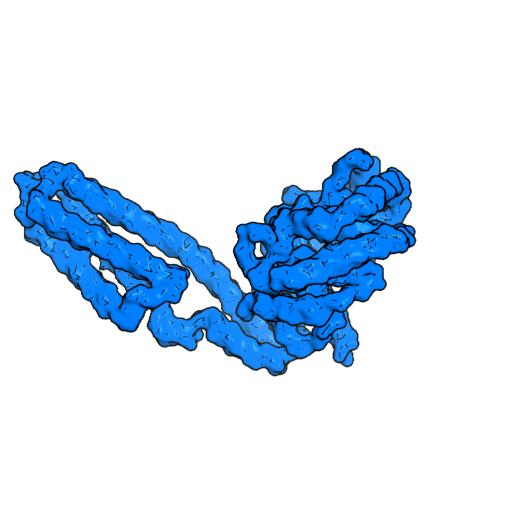 . LYS A 1 188 ? 12.729 5.192 17.545 1.00 91.69 188 LYS A O 1
ATOM 1531 N N . LYS A 1 189 ? 10.944 4.513 16.344 1.00 91.31 189 LYS A N 1
ATOM 1532 C CA . LYS A 1 189 ? 10.702 5.788 15.647 1.00 91.31 189 LYS A CA 1
ATOM 1533 C C . LYS A 1 189 ? 9.852 6.782 16.437 1.00 91.31 189 LYS A C 1
ATOM 1535 O O . LYS A 1 189 ? 9.783 7.936 16.025 1.00 91.31 189 LYS A O 1
ATOM 1540 N N . VAL A 1 190 ? 9.226 6.363 17.537 1.00 92.50 190 VAL A N 1
ATOM 1541 C CA . VAL A 1 190 ? 8.496 7.288 18.412 1.00 92.50 190 VAL A CA 1
ATOM 1542 C C . VAL A 1 190 ? 9.462 8.295 19.040 1.00 92.50 190 VAL A C 1
ATOM 1544 O O . VAL A 1 190 ? 10.567 7.940 19.459 1.00 92.50 190 VAL A O 1
ATOM 1547 N N . SER A 1 191 ? 9.059 9.560 19.087 1.00 89.94 191 SER A N 1
ATOM 1548 C CA . SER A 1 191 ? 9.794 10.610 19.795 1.00 89.94 191 SER A CA 1
ATOM 1549 C C . SER A 1 191 ? 9.635 10.490 21.316 1.00 89.94 191 SER A C 1
ATOM 1551 O O . SER A 1 191 ? 8.774 9.766 21.814 1.00 89.94 191 SER A O 1
ATOM 1553 N N . GLU A 1 192 ? 10.442 11.240 22.077 1.00 85.50 192 GLU A N 1
ATOM 1554 C CA . GLU A 1 192 ? 10.321 11.301 23.546 1.00 85.50 192 GLU A CA 1
ATOM 1555 C C . GLU A 1 192 ? 8.924 11.726 24.016 1.00 85.50 192 GLU A C 1
ATOM 1557 O O . GLU A 1 192 ? 8.468 11.284 25.067 1.00 85.50 192 GLU A O 1
ATOM 1562 N N . ASN A 1 193 ? 8.237 12.537 23.210 1.00 84.50 193 ASN A N 1
ATOM 1563 C CA . ASN A 1 193 ? 6.908 13.058 23.509 1.00 84.50 193 ASN A CA 1
ATOM 1564 C C . ASN A 1 193 ? 5.782 12.116 23.049 1.00 84.50 193 ASN A C 1
ATOM 1566 O O . ASN A 1 193 ? 4.625 12.512 23.067 1.00 84.50 193 ASN A O 1
ATOM 1570 N N . GLY A 1 194 ? 6.093 10.897 22.592 1.00 88.25 194 GLY A N 1
ATOM 1571 C CA . GLY A 1 194 ? 5.076 9.945 22.135 1.00 88.25 194 GLY A CA 1
ATOM 1572 C C . GLY A 1 194 ? 4.578 10.178 20.704 1.00 88.25 194 GLY A C 1
ATOM 1573 O O . GLY A 1 194 ? 3.591 9.578 20.302 1.00 88.25 194 GLY A O 1
ATOM 1574 N N . VAL A 1 195 ? 5.242 11.014 19.908 1.00 91.50 195 VAL A N 1
ATOM 1575 C CA . VAL A 1 195 ? 4.793 11.348 18.543 1.00 91.50 195 VAL A CA 1
ATOM 1576 C C . VAL A 1 195 ? 5.566 10.539 17.501 1.00 91.50 195 VAL A C 1
ATOM 1578 O O . VAL A 1 195 ? 6.800 10.483 17.569 1.00 91.50 195 VAL A O 1
ATOM 1581 N N . TRP A 1 196 ? 4.860 9.948 16.537 1.00 93.12 196 TRP A N 1
ATOM 1582 C CA . TRP A 1 196 ? 5.406 9.379 15.303 1.00 93.12 196 TRP A CA 1
ATOM 1583 C C . TRP A 1 196 ? 5.294 10.355 14.139 1.00 93.12 196 TRP A C 1
ATOM 1585 O O . TRP A 1 196 ? 4.372 11.158 14.062 1.00 93.12 196 TRP A O 1
ATOM 1595 N N . GLY A 1 197 ? 6.208 10.204 13.185 1.00 85.06 197 GLY A N 1
ATOM 1596 C CA . GLY A 1 197 ? 6.129 10.899 11.912 1.00 85.06 197 GLY A CA 1
ATOM 1597 C C . GLY A 1 197 ? 6.773 12.275 11.899 1.00 85.06 197 GLY A C 1
ATOM 1598 O O . GLY A 1 197 ? 6.924 12.942 12.920 1.00 85.06 197 GLY A O 1
ATOM 1599 N N . SER A 1 198 ? 7.193 12.683 10.705 1.00 79.38 198 SER A N 1
ATOM 1600 C CA . SER A 1 198 ? 7.823 13.986 10.461 1.00 79.38 198 SER A CA 1
ATOM 1601 C C . SER A 1 198 ? 7.053 14.844 9.463 1.00 79.38 198 SER A C 1
ATOM 1603 O O . SER A 1 198 ? 7.278 16.049 9.424 1.00 79.38 198 SER A O 1
ATOM 1605 N N . LEU A 1 199 ? 6.187 14.240 8.639 1.00 78.88 199 LEU A N 1
ATOM 1606 C CA . LEU A 1 199 ? 5.426 14.939 7.600 1.00 78.88 199 LEU A CA 1
ATOM 1607 C C . LEU A 1 199 ? 4.044 15.338 8.108 1.00 78.88 199 LEU A C 1
ATOM 1609 O O . LEU A 1 199 ? 3.679 16.508 8.014 1.00 78.88 199 LEU A O 1
ATOM 1613 N N . ASN A 1 200 ? 3.300 14.386 8.676 1.00 85.44 200 ASN A N 1
ATOM 1614 C CA . ASN A 1 200 ? 2.020 14.655 9.324 1.00 85.44 200 ASN A CA 1
ATOM 1615 C C . ASN A 1 200 ? 1.973 13.991 10.711 1.00 85.44 200 ASN A C 1
ATOM 1617 O O . ASN A 1 200 ? 1.361 12.933 10.864 1.00 85.44 200 ASN A O 1
ATOM 1621 N N . PRO A 1 201 ? 2.638 14.581 11.724 1.00 89.44 201 PRO A N 1
ATOM 1622 C CA . PRO A 1 201 ? 2.889 13.897 12.990 1.00 89.44 201 PRO A CA 1
ATOM 1623 C C . PRO A 1 201 ? 1.619 13.466 13.734 1.00 89.44 201 PRO A C 1
ATOM 1625 O O . PRO A 1 201 ? 1.599 12.405 14.348 1.00 89.44 201 PRO A O 1
ATOM 1628 N N . LEU A 1 202 ? 0.540 14.249 13.657 1.00 89.62 202 LEU A N 1
ATOM 1629 C CA . LEU A 1 202 ? -0.720 13.928 14.337 1.00 89.62 202 LEU A CA 1
ATOM 1630 C C . LEU A 1 202 ? -1.422 12.735 13.695 1.00 89.62 202 LEU A C 1
ATOM 1632 O O . LEU A 1 202 ? -1.733 11.756 14.369 1.00 89.62 202 LEU A O 1
ATOM 1636 N N . TYR A 1 203 ? -1.607 12.797 12.378 1.00 89.81 203 TYR A N 1
ATOM 1637 C CA . TYR A 1 203 ? -2.238 11.726 11.619 1.00 89.81 203 TYR A CA 1
ATOM 1638 C C . TYR A 1 203 ? -1.410 10.434 11.669 1.00 89.81 203 TYR A C 1
ATOM 1640 O O . TYR A 1 203 ? -1.950 9.363 11.929 1.00 89.81 203 TYR A O 1
ATOM 1648 N N . GLU A 1 204 ? -0.087 10.519 11.498 1.00 92.69 204 GLU A N 1
ATOM 1649 C CA . GLU A 1 204 ? 0.803 9.354 11.572 1.00 92.69 204 GLU A CA 1
ATOM 1650 C C . GLU A 1 204 ? 0.811 8.726 12.975 1.00 92.69 204 GLU A C 1
ATOM 1652 O O . GLU A 1 204 ? 0.793 7.501 13.096 1.00 92.69 204 GLU A O 1
ATOM 1657 N N . THR A 1 205 ? 0.776 9.538 14.036 1.00 94.56 205 THR A N 1
ATOM 1658 C CA . THR A 1 205 ? 0.642 9.043 15.416 1.00 94.56 205 THR A CA 1
ATOM 1659 C C . THR A 1 205 ? -0.706 8.351 15.622 1.00 94.56 205 THR A C 1
ATOM 1661 O O . THR A 1 205 ? -0.730 7.256 16.183 1.00 94.56 205 THR A O 1
ATOM 1664 N N . ALA A 1 206 ? -1.808 8.906 15.105 1.00 94.00 206 ALA A N 1
ATOM 1665 C CA . ALA A 1 206 ? -3.123 8.266 15.166 1.00 94.00 206 ALA A CA 1
ATOM 1666 C C . ALA A 1 206 ? -3.141 6.915 14.431 1.00 94.00 206 ALA A C 1
ATOM 1668 O O . ALA A 1 206 ? -3.630 5.928 14.975 1.00 94.00 206 ALA A O 1
ATOM 1669 N N . ILE A 1 207 ? -2.529 6.821 13.244 1.00 94.44 207 ILE A N 1
ATOM 1670 C CA . ILE A 1 207 ? -2.426 5.553 12.502 1.00 94.44 207 ILE A CA 1
ATOM 1671 C C . ILE A 1 207 ? -1.683 4.490 13.324 1.00 94.44 207 ILE A C 1
ATOM 1673 O O . ILE A 1 207 ? -2.066 3.315 13.343 1.00 94.44 207 ILE A O 1
ATOM 1677 N N . VAL A 1 208 ? -0.606 4.885 14.006 1.00 95.75 208 VAL A N 1
ATOM 1678 C CA . VAL A 1 208 ? 0.178 3.970 14.843 1.00 95.75 208 VAL A CA 1
ATOM 1679 C C . VAL A 1 208 ? -0.595 3.555 16.099 1.00 95.75 208 VAL A C 1
ATOM 1681 O O . VAL A 1 208 ? -0.554 2.377 16.462 1.00 95.75 208 VAL A O 1
ATOM 1684 N N . LEU A 1 209 ? -1.335 4.472 16.730 1.00 95.06 209 LEU A N 1
ATOM 1685 C CA . LEU A 1 209 ? -2.216 4.156 17.859 1.00 95.06 209 LEU A CA 1
ATOM 1686 C C . LEU A 1 209 ? -3.315 3.166 17.463 1.00 95.06 209 LEU A C 1
ATOM 1688 O O . LEU A 1 209 ? -3.468 2.143 18.128 1.00 95.06 209 LEU A O 1
ATOM 1692 N N . GLU A 1 210 ? -4.022 3.413 16.355 1.00 95.12 210 GLU A N 1
ATOM 1693 C CA . GLU A 1 210 ? -5.043 2.498 15.824 1.00 95.12 210 GLU A CA 1
ATOM 1694 C C . GLU A 1 210 ? -4.453 1.105 15.571 1.00 95.12 210 GLU A C 1
ATOM 1696 O O . GLU A 1 210 ? -5.049 0.079 15.908 1.00 95.12 210 GLU A O 1
ATOM 1701 N N . PHE A 1 211 ? -3.246 1.052 14.998 1.00 96.44 211 PHE A N 1
ATOM 1702 C CA . PHE A 1 211 ? -2.543 -0.202 14.776 1.00 96.44 211 PHE A CA 1
ATOM 1703 C C . PHE A 1 211 ? -2.273 -0.937 16.088 1.00 96.44 211 PHE A C 1
ATOM 1705 O O . PHE A 1 211 ? -2.689 -2.087 16.212 1.00 96.44 211 PHE A O 1
ATOM 1712 N N . PHE A 1 212 ? -1.631 -0.306 17.071 1.00 95.38 212 PHE A N 1
ATOM 1713 C CA . PHE A 1 212 ? -1.337 -0.962 18.347 1.00 95.38 212 PHE A CA 1
ATOM 1714 C C . PHE A 1 212 ? -2.608 -1.386 19.093 1.00 95.38 212 PHE A C 1
ATOM 1716 O O . PHE A 1 212 ? -2.652 -2.511 19.597 1.00 95.38 212 PHE A O 1
ATOM 1723 N N . HIS A 1 213 ? -3.660 -0.564 19.061 1.00 93.50 213 HIS A N 1
ATOM 1724 C CA . HIS A 1 213 ? -4.984 -0.919 19.574 1.00 93.50 213 HIS A CA 1
ATOM 1725 C C . HIS A 1 213 ? -5.525 -2.192 18.906 1.00 93.50 213 HIS A C 1
ATOM 1727 O O . HIS A 1 213 ? -5.850 -3.164 19.582 1.00 93.50 213 HIS A O 1
ATOM 1733 N N . SER A 1 214 ? -5.519 -2.254 17.568 1.00 92.06 214 SER A N 1
ATOM 1734 C CA . SER A 1 214 ? -5.980 -3.432 16.808 1.00 92.06 214 SER A CA 1
ATOM 1735 C C . SER A 1 214 ? -5.149 -4.705 17.048 1.00 92.06 214 SER A C 1
ATOM 1737 O O . SER A 1 214 ? -5.588 -5.811 16.721 1.00 92.06 214 SER A O 1
ATOM 1739 N N . GLN A 1 215 ? -3.938 -4.556 17.594 1.00 92.94 215 GLN A N 1
ATOM 1740 C CA . GLN A 1 215 ? -3.056 -5.655 17.992 1.00 92.94 215 GLN A CA 1
ATOM 1741 C C . GLN A 1 215 ? -3.156 -5.994 19.487 1.00 92.94 215 GLN A C 1
ATOM 1743 O O . GLN A 1 215 ? -2.333 -6.765 19.980 1.00 92.94 215 GLN A O 1
ATOM 1748 N N . ASN A 1 216 ? -4.158 -5.460 20.193 1.00 90.94 216 ASN A N 1
ATOM 1749 C CA . ASN A 1 216 ? -4.412 -5.671 21.620 1.00 90.94 216 ASN A CA 1
ATOM 1750 C C . ASN A 1 216 ? -3.261 -5.217 22.536 1.00 90.94 216 ASN A C 1
ATOM 1752 O O . ASN A 1 216 ? -3.024 -5.825 23.579 1.00 90.94 216 ASN A O 1
ATOM 1756 N N . TYR A 1 217 ? -2.520 -4.171 22.157 1.00 90.56 217 TYR A N 1
ATOM 1757 C CA . TYR A 1 217 ? -1.600 -3.524 23.092 1.00 90.56 217 TYR A CA 1
ATOM 1758 C C . TYR A 1 217 ? -2.398 -2.670 24.080 1.00 90.56 217 TYR A C 1
ATOM 1760 O O . TYR A 1 217 ? -3.208 -1.839 23.676 1.00 90.56 217 TYR A O 1
ATOM 1768 N N . GLU A 1 218 ? -2.136 -2.845 25.374 1.00 88.69 218 GLU A N 1
ATOM 1769 C CA . GLU A 1 218 ? -2.732 -2.017 26.426 1.00 88.69 218 GLU A CA 1
ATOM 1770 C C . GLU A 1 218 ? -2.211 -0.575 26.341 1.00 88.69 218 GLU A C 1
ATOM 1772 O O . GLU A 1 218 ? -1.048 -0.362 25.988 1.00 88.69 218 GLU A O 1
ATOM 1777 N N . ILE A 1 219 ? -3.028 0.415 26.719 1.00 86.94 219 ILE A N 1
ATOM 1778 C CA . ILE A 1 219 ? -2.642 1.841 26.728 1.00 86.94 219 ILE A CA 1
ATOM 1779 C C . ILE A 1 219 ? -1.385 2.103 27.583 1.00 86.94 219 ILE A C 1
ATOM 1781 O O . ILE A 1 219 ? -0.553 2.948 27.252 1.00 86.94 219 ILE A O 1
ATOM 1785 N N . ASP A 1 220 ? -1.188 1.315 28.641 1.00 87.31 220 ASP A N 1
ATOM 1786 C CA . ASP A 1 220 ? -0.035 1.412 29.538 1.00 87.31 220 ASP A CA 1
ATOM 1787 C C . ASP A 1 220 ? 1.202 0.652 29.020 1.00 87.31 220 ASP A C 1
ATOM 1789 O O . ASP A 1 220 ? 2.237 0.605 29.690 1.00 87.31 220 ASP A O 1
ATOM 1793 N N . SER A 1 221 ? 1.143 0.078 27.811 1.00 91.06 221 SER A N 1
ATOM 1794 C CA . SER A 1 221 ? 2.291 -0.581 27.180 1.00 91.06 221 SER A CA 1
ATOM 1795 C C . SER A 1 221 ? 3.461 0.389 27.062 1.00 91.06 221 SER A C 1
ATOM 1797 O O . SER A 1 221 ? 3.331 1.471 26.486 1.00 91.06 221 SER A O 1
ATOM 1799 N N . THR A 1 222 ? 4.625 -0.028 27.564 1.00 91.19 222 THR A N 1
ATOM 1800 C CA . THR A 1 222 ? 5.849 0.780 27.558 1.00 91.19 222 THR A CA 1
ATOM 1801 C C . THR A 1 222 ? 7.002 0.069 26.862 1.00 91.19 222 THR A C 1
ATOM 1803 O O . THR A 1 222 ? 7.138 -1.156 26.903 1.00 91.19 222 THR A O 1
ATOM 1806 N N . TRP A 1 223 ? 7.872 0.844 26.220 1.00 92.75 223 TRP A N 1
ATOM 1807 C CA . TRP A 1 223 ? 9.142 0.363 25.681 1.00 92.75 223 TRP A CA 1
ATOM 1808 C C . TRP A 1 223 ? 10.217 1.441 25.787 1.00 92.75 223 TRP A C 1
ATOM 1810 O O . TRP A 1 223 ? 9.961 2.594 26.119 1.00 92.75 223 TRP A O 1
ATOM 1820 N N . THR A 1 224 ? 11.468 1.055 25.543 1.00 91.12 224 THR A N 1
ATOM 1821 C CA . THR A 1 224 ? 12.619 1.954 25.671 1.00 91.12 224 THR A CA 1
ATOM 1822 C C . THR A 1 224 ? 13.101 2.436 24.312 1.00 91.12 224 THR A C 1
ATOM 1824 O O . THR A 1 224 ? 13.420 1.622 23.442 1.00 91.12 224 THR A O 1
ATOM 1827 N N . ILE A 1 225 ? 13.257 3.750 24.170 1.00 91.25 225 ILE A N 1
ATOM 1828 C CA . ILE A 1 225 ? 13.893 4.383 23.012 1.00 91.25 225 ILE A CA 1
ATOM 1829 C C . ILE A 1 225 ? 15.276 4.928 23.368 1.00 91.25 225 ILE A C 1
ATOM 1831 O O . ILE A 1 225 ? 15.602 5.157 24.535 1.00 91.25 225 ILE A O 1
ATOM 1835 N N . LYS A 1 226 ? 16.117 5.118 22.347 1.00 87.44 226 LYS A N 1
ATOM 1836 C CA . LYS A 1 226 ? 17.403 5.811 22.478 1.00 87.44 226 LYS A CA 1
ATOM 1837 C C . LYS A 1 226 ? 17.232 7.258 22.045 1.00 87.44 226 LYS A C 1
ATOM 1839 O O . LYS A 1 226 ? 16.721 7.511 20.961 1.00 87.44 226 LYS A O 1
ATOM 1844 N N . THR A 1 227 ? 17.724 8.173 22.860 1.00 83.62 227 THR A N 1
ATOM 1845 C CA . THR A 1 227 ? 17.640 9.614 22.652 1.00 83.62 227 THR A CA 1
ATOM 1846 C C . THR A 1 227 ? 19.013 10.252 22.842 1.00 83.62 227 THR A C 1
ATOM 1848 O O . THR A 1 227 ? 19.961 9.588 23.276 1.00 83.62 227 THR A O 1
ATOM 1851 N N . SER A 1 228 ? 19.148 11.540 22.516 1.00 81.75 228 SER A N 1
ATOM 1852 C CA . SER A 1 228 ? 20.393 12.290 22.743 1.00 81.75 228 SER A CA 1
ATOM 1853 C C . SER A 1 228 ? 20.786 12.350 24.224 1.00 81.75 228 SER A C 1
ATOM 1855 O O . SER A 1 228 ? 21.963 12.511 24.538 1.00 81.75 228 SER A O 1
ATOM 1857 N N . GLN A 1 229 ? 19.820 12.170 25.128 1.00 80.31 229 GLN A N 1
ATOM 1858 C CA . GLN A 1 229 ? 19.998 12.215 26.579 1.00 80.31 229 GLN A CA 1
ATOM 1859 C C . GLN A 1 229 ? 20.076 10.820 27.226 1.00 80.31 229 GLN A C 1
ATOM 1861 O O . GLN A 1 229 ? 20.122 10.712 28.450 1.00 80.31 229 GLN A O 1
ATOM 1866 N N . GLY A 1 230 ? 20.098 9.745 26.431 1.00 87.81 230 GLY A N 1
ATOM 1867 C CA . GLY A 1 230 ? 20.228 8.369 26.914 1.00 87.81 230 GLY A CA 1
ATOM 1868 C C . GLY A 1 230 ? 19.046 7.479 26.538 1.00 87.81 230 GLY A C 1
ATOM 1869 O O . GLY A 1 230 ? 18.434 7.637 25.488 1.00 87.81 230 GLY A O 1
ATOM 1870 N N . LYS A 1 231 ? 18.758 6.470 27.363 1.00 89.12 231 LYS A N 1
ATOM 1871 C CA . LYS A 1 231 ? 17.605 5.583 27.166 1.00 89.12 231 LYS A CA 1
ATOM 1872 C C . LYS A 1 231 ? 16.413 6.130 27.939 1.00 89.12 231 LYS A C 1
ATOM 1874 O O . LYS A 1 231 ? 16.542 6.344 29.142 1.00 89.12 231 LYS A O 1
ATOM 1879 N N . ARG A 1 232 ? 15.273 6.313 27.274 1.00 87.38 232 ARG A N 1
ATOM 1880 C CA . ARG A 1 232 ? 14.041 6.796 27.911 1.00 87.38 232 ARG A CA 1
ATOM 1881 C C . ARG A 1 232 ? 12.874 5.837 27.671 1.00 87.38 232 ARG A C 1
ATOM 1883 O O . ARG A 1 232 ? 12.781 5.291 26.568 1.00 87.38 232 ARG A O 1
ATOM 1890 N N . PRO A 1 233 ? 12.020 5.591 28.681 1.00 89.06 233 PRO A N 1
ATOM 1891 C CA . PRO A 1 233 ? 10.774 4.870 28.478 1.00 89.06 233 PRO A CA 1
ATOM 1892 C C . PRO A 1 233 ? 9.762 5.771 27.760 1.00 89.06 233 PRO A C 1
ATOM 1894 O O . PRO A 1 233 ? 9.650 6.953 28.075 1.00 89.06 233 PRO A O 1
ATOM 1897 N N . VAL A 1 234 ? 9.026 5.203 26.811 1.00 90.38 234 VAL A N 1
ATOM 1898 C CA . VAL A 1 234 ? 7.861 5.818 26.164 1.00 90.38 234 VAL A CA 1
ATOM 1899 C C . VAL A 1 234 ? 6.700 4.838 26.279 1.00 90.38 234 VAL A C 1
ATOM 1901 O O . VAL A 1 234 ? 6.906 3.625 26.178 1.00 90.38 234 VAL A O 1
ATOM 1904 N N . SER A 1 235 ? 5.504 5.359 26.535 1.00 89.50 235 SER A N 1
ATOM 1905 C CA . SER A 1 235 ? 4.263 4.592 26.633 1.00 89.50 235 SER A CA 1
ATOM 1906 C C . SER A 1 235 ? 3.294 4.967 25.512 1.00 89.50 235 SER A C 1
ATOM 1908 O O . SER A 1 235 ? 3.366 6.079 24.985 1.00 89.50 235 SER A O 1
ATOM 1910 N N . LEU A 1 236 ? 2.361 4.067 25.181 1.00 90.38 236 LEU A N 1
ATOM 1911 C CA . LEU A 1 236 ? 1.224 4.413 24.313 1.00 90.38 236 LEU A CA 1
ATOM 1912 C C . LEU A 1 236 ? 0.354 5.507 24.939 1.00 90.38 236 LEU A C 1
ATOM 1914 O O . LEU A 1 236 ? -0.139 6.372 24.222 1.00 90.38 236 LEU A O 1
ATOM 1918 N N . LYS A 1 237 ? 0.233 5.522 26.270 1.00 90.56 237 LYS A N 1
ATOM 1919 C CA . LYS A 1 237 ? -0.461 6.574 27.012 1.00 90.56 237 LYS A CA 1
ATOM 1920 C C . LYS A 1 237 ? 0.078 7.973 26.714 1.00 90.56 237 LYS A C 1
ATOM 1922 O O . LYS A 1 237 ? -0.715 8.864 26.454 1.00 90.56 237 LYS A O 1
ATOM 1927 N N . ASN A 1 238 ? 1.401 8.157 26.647 1.00 89.56 238 ASN A N 1
ATOM 1928 C CA . ASN A 1 238 ? 1.982 9.458 26.288 1.00 89.56 238 ASN A CA 1
ATOM 1929 C C . ASN A 1 238 ? 1.498 9.932 24.906 1.00 89.56 238 ASN A C 1
ATOM 1931 O O . ASN A 1 238 ? 1.209 11.109 24.714 1.00 89.56 238 ASN A O 1
ATOM 1935 N N . SER A 1 239 ? 1.422 9.008 23.945 1.00 92.06 239 SER A N 1
ATOM 1936 C CA . SER A 1 239 ? 0.946 9.276 22.587 1.00 92.06 239 SER A CA 1
ATOM 1937 C C . SER A 1 239 ? -0.551 9.582 22.544 1.00 92.06 239 SER A C 1
ATOM 1939 O O . SER A 1 239 ? -0.967 10.482 21.817 1.00 92.06 239 SER A O 1
ATOM 1941 N N . PHE A 1 240 ? -1.349 8.842 23.317 1.00 91.75 240 PHE A N 1
ATOM 1942 C CA . PHE A 1 240 ? -2.786 9.064 23.449 1.00 91.75 240 PHE A CA 1
ATOM 1943 C C . PHE A 1 240 ? -3.080 10.423 24.082 1.00 91.75 240 PHE A C 1
ATOM 1945 O O . PHE A 1 240 ? -3.743 11.233 23.448 1.00 91.75 240 PHE A O 1
ATOM 1952 N N . ASP A 1 241 ? -2.510 10.718 25.253 1.00 89.38 241 ASP A N 1
ATOM 1953 C CA . ASP A 1 241 ? -2.719 11.985 25.967 1.00 89.38 241 ASP A CA 1
ATOM 1954 C C . ASP A 1 241 ? -2.372 13.193 25.072 1.00 89.38 241 ASP A C 1
ATOM 1956 O O . ASP A 1 241 ? -3.086 14.202 25.055 1.00 89.38 241 ASP A O 1
ATOM 1960 N N . TYR A 1 242 ? -1.302 13.074 24.274 1.00 87.69 242 TYR A N 1
ATOM 1961 C CA . TYR A 1 242 ? -0.896 14.098 23.313 1.00 87.69 242 TYR A CA 1
ATOM 1962 C C . TYR A 1 242 ? -1.943 14.337 22.216 1.00 87.69 242 TYR A C 1
ATOM 1964 O O . TYR A 1 242 ? -2.244 15.488 21.902 1.00 87.69 242 TYR A O 1
ATOM 1972 N N . ILE A 1 243 ? -2.500 13.271 21.633 1.00 88.75 243 ILE A N 1
ATOM 1973 C CA . ILE A 1 243 ? -3.522 13.388 20.587 1.00 88.75 243 ILE A CA 1
ATOM 1974 C C . ILE A 1 243 ? -4.867 13.844 21.164 1.00 88.75 243 ILE A C 1
ATOM 1976 O O . ILE A 1 243 ? -5.506 14.707 20.565 1.00 88.75 243 ILE A O 1
ATOM 1980 N N . SER A 1 244 ? -5.290 13.315 22.313 1.00 86.19 244 SER A N 1
ATOM 1981 C CA . SER A 1 244 ? -6.572 13.660 22.944 1.00 86.19 244 SER A CA 1
ATOM 1982 C C . SER A 1 244 ? -6.657 15.149 23.265 1.00 86.19 244 SER A C 1
ATOM 1984 O O . SER A 1 244 ? -7.641 15.795 22.928 1.00 86.19 244 SER A O 1
ATOM 1986 N N . THR A 1 245 ? -5.560 15.732 23.763 1.00 83.12 245 THR A N 1
ATOM 1987 C CA . THR A 1 245 ? -5.460 17.182 24.006 1.00 83.12 245 THR A CA 1
ATOM 1988 C C . THR A 1 245 ? -5.754 18.010 22.748 1.00 83.12 245 THR A C 1
ATOM 1990 O O . THR A 1 245 ? -6.249 19.127 22.842 1.00 83.12 245 THR A O 1
ATOM 1993 N N . ILE A 1 246 ? -5.433 17.491 21.561 1.00 77.94 246 ILE A N 1
ATOM 1994 C CA . ILE A 1 246 ? -5.664 18.183 20.289 1.00 77.94 246 ILE A CA 1
ATOM 1995 C C . ILE A 1 246 ? -7.103 17.989 19.810 1.00 77.94 246 ILE A C 1
ATOM 1997 O O . ILE A 1 246 ? -7.664 18.923 19.242 1.00 77.94 246 ILE A O 1
ATOM 2001 N N . VAL A 1 247 ? -7.700 16.817 20.055 1.00 79.62 247 VAL A N 1
ATOM 2002 C CA . VAL A 1 247 ? -9.120 16.557 19.768 1.00 79.62 247 VAL A CA 1
ATOM 2003 C C . VAL A 1 247 ? -10.016 17.520 20.539 1.00 79.62 247 VAL A C 1
ATOM 2005 O O . VAL A 1 247 ? -10.891 18.131 19.934 1.00 79.62 247 VAL A O 1
ATOM 2008 N N . ASP A 1 248 ? -9.712 17.761 21.815 1.00 73.25 248 ASP A N 1
ATOM 2009 C CA . ASP A 1 248 ? -10.448 18.709 22.665 1.00 73.25 248 ASP A CA 1
ATOM 2010 C C . ASP A 1 248 ? -10.415 20.161 22.139 1.00 73.25 248 ASP A C 1
ATOM 2012 O O . ASP A 1 248 ? -11.211 21.000 22.560 1.00 73.25 248 ASP A O 1
ATOM 2016 N N . MET A 1 249 ? -9.488 20.479 21.226 1.00 73.56 249 MET A N 1
ATOM 2017 C CA . MET A 1 249 ? -9.345 21.797 20.597 1.00 73.56 249 MET A CA 1
ATOM 2018 C C . MET A 1 249 ? -9.905 21.859 19.167 1.00 73.56 249 MET A C 1
ATOM 2020 O O . MET A 1 249 ? -9.756 22.892 18.511 1.00 73.56 249 MET A O 1
ATOM 2024 N N . LEU A 1 250 ? -10.498 20.780 18.643 1.00 70.94 250 LEU A N 1
ATOM 2025 C CA . LEU A 1 250 ? -11.065 20.770 17.293 1.00 70.94 250 LEU A CA 1
ATOM 2026 C C . LEU A 1 250 ? -12.344 21.617 17.239 1.00 70.94 250 LEU A C 1
ATOM 2028 O O . LEU A 1 250 ? -13.335 21.313 17.897 1.00 70.94 250 LEU A O 1
ATOM 2032 N N . GLU A 1 251 ? -12.331 22.669 16.418 1.00 63.88 251 GLU A N 1
ATOM 2033 C CA . GLU A 1 251 ? -13.522 23.471 16.128 1.00 63.88 251 GLU A CA 1
ATOM 2034 C C . GLU A 1 251 ? -14.504 22.686 15.231 1.00 63.88 251 GLU A C 1
ATOM 2036 O O . GLU A 1 251 ? -14.104 22.025 14.272 1.00 63.88 251 GLU A O 1
ATOM 2041 N N . GLU A 1 252 ? -15.802 22.757 15.544 1.00 61.84 252 GLU A N 1
ATOM 2042 C CA . GLU A 1 252 ? -16.856 21.881 14.994 1.00 61.84 252 GLU A CA 1
ATOM 2043 C C . GLU A 1 252 ? -17.247 22.143 13.526 1.00 61.84 252 GLU A C 1
ATOM 2045 O O . GLU A 1 252 ? -18.058 21.403 12.973 1.00 61.84 252 GLU A O 1
ATOM 2050 N N . THR A 1 253 ? -16.735 23.192 12.878 1.00 54.91 253 THR A N 1
ATOM 2051 C CA . THR A 1 253 ? -17.381 23.731 11.669 1.00 54.91 253 THR A CA 1
ATOM 2052 C C . THR A 1 253 ? -16.839 23.208 10.337 1.00 54.91 253 THR A C 1
ATOM 2054 O O . THR A 1 253 ? -17.615 23.164 9.389 1.00 54.91 253 THR A O 1
ATOM 2057 N N . GLU A 1 254 ? -15.583 22.747 10.247 1.00 58.28 254 GLU A N 1
ATOM 2058 C CA . GLU A 1 254 ? -15.031 22.061 9.058 1.00 58.28 254 GLU A CA 1
ATOM 2059 C C . GLU A 1 254 ? -13.891 21.101 9.453 1.00 58.28 254 GLU A C 1
ATOM 2061 O O . GLU A 1 254 ? -12.719 21.477 9.522 1.00 58.28 254 GLU A O 1
ATOM 2066 N N . ILE A 1 255 ? -14.224 19.837 9.724 1.00 73.44 255 ILE A N 1
ATOM 2067 C CA . ILE A 1 255 ? -13.243 18.826 10.145 1.00 73.44 255 ILE A CA 1
ATOM 2068 C C . ILE A 1 255 ? -12.651 18.123 8.914 1.00 73.44 255 ILE A C 1
ATOM 2070 O O . ILE A 1 255 ? -13.362 17.494 8.131 1.00 73.44 255 ILE A O 1
ATOM 2074 N N . SER A 1 256 ? -11.329 18.202 8.743 1.00 83.75 256 SER A N 1
ATOM 2075 C CA . SER A 1 256 ? -10.611 17.482 7.679 1.00 83.75 256 SER A CA 1
ATOM 2076 C C . SER A 1 256 ? -10.639 15.961 7.893 1.00 83.75 256 SER A C 1
ATOM 2078 O O . SER A 1 256 ? -10.833 15.489 9.013 1.00 83.75 256 SER A O 1
ATOM 2080 N N . TYR A 1 257 ? -10.384 15.170 6.841 1.00 86.25 257 TYR A N 1
ATOM 2081 C CA . TYR A 1 257 ? -10.294 13.706 6.964 1.00 86.25 257 TYR A CA 1
ATOM 2082 C C . TYR A 1 257 ? -9.304 13.291 8.059 1.00 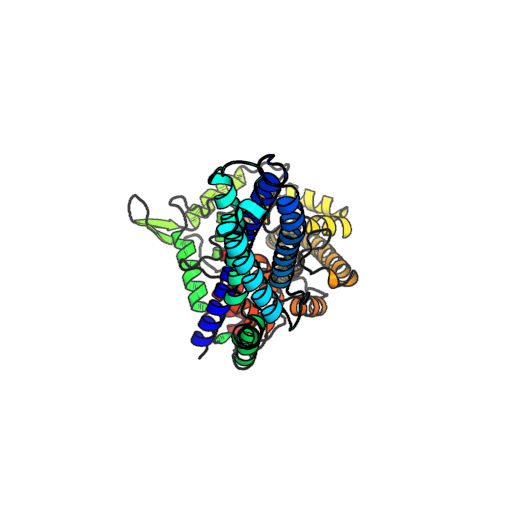86.25 257 TYR A C 1
ATOM 2084 O O . TYR A 1 257 ? -9.591 12.391 8.844 1.00 86.25 257 TYR A O 1
ATOM 2092 N N . GLU A 1 258 ? -8.147 13.952 8.142 1.00 87.81 258 GLU A N 1
ATOM 2093 C CA . GLU A 1 258 ? -7.148 13.681 9.172 1.00 87.81 258 GLU A CA 1
ATOM 2094 C C . GLU A 1 258 ? -7.683 13.930 10.580 1.00 87.81 258 GLU A C 1
ATOM 2096 O O . GLU A 1 258 ? -7.475 13.098 11.459 1.00 87.81 258 GLU A O 1
ATOM 2101 N N . GLN A 1 259 ? -8.377 15.047 10.795 1.00 87.44 259 GLN A N 1
ATOM 2102 C CA . GLN A 1 259 ? -8.958 15.379 12.097 1.00 87.44 259 GLN A CA 1
ATOM 2103 C C . GLN A 1 259 ? -10.084 14.404 12.467 1.00 87.44 259 GLN A C 1
ATOM 2105 O O . GLN A 1 259 ? -10.137 13.941 13.603 1.00 87.44 259 GLN A O 1
ATOM 2110 N N . LEU A 1 260 ? -10.919 14.014 11.500 1.00 89.38 260 LEU A N 1
ATOM 2111 C CA . LEU A 1 260 ? -11.967 13.012 11.696 1.00 89.38 260 LEU A CA 1
ATOM 2112 C C . LEU A 1 260 ? -11.375 11.634 12.022 1.00 89.38 260 LEU A C 1
ATOM 2114 O O . LEU A 1 260 ? -11.865 10.929 12.900 1.00 89.38 260 LEU A O 1
ATOM 2118 N N . TYR A 1 261 ? -10.298 11.252 11.336 1.00 91.81 261 TYR A N 1
ATOM 2119 C CA . TYR A 1 261 ? -9.572 10.017 11.614 1.00 91.81 261 TYR A CA 1
ATOM 2120 C C . TYR A 1 261 ? -8.952 10.034 13.012 1.00 91.81 261 TYR A C 1
ATOM 2122 O O . TYR A 1 261 ? -9.039 9.044 13.732 1.00 91.81 261 TYR A O 1
ATOM 2130 N N . ILE A 1 262 ? -8.359 11.158 13.416 1.00 91.62 262 ILE A N 1
ATOM 2131 C CA . ILE A 1 262 ? -7.822 11.338 14.765 1.00 91.62 262 ILE A CA 1
ATOM 2132 C C . ILE A 1 262 ? -8.934 11.178 15.816 1.00 91.62 262 ILE A C 1
ATOM 2134 O O . ILE A 1 262 ? -8.754 10.408 16.758 1.00 91.62 262 ILE A O 1
ATOM 2138 N N . LEU A 1 263 ? -10.086 11.832 15.623 1.00 90.50 263 LEU A N 1
ATOM 2139 C CA . LEU A 1 263 ? -11.255 11.699 16.498 1.00 90.50 263 LEU A CA 1
ATOM 2140 C C . LEU A 1 263 ? -11.709 10.235 16.612 1.00 90.50 263 LEU A C 1
ATOM 2142 O O . LEU A 1 263 ? -11.881 9.721 17.716 1.00 90.50 263 LEU A O 1
ATOM 2146 N N . TYR A 1 264 ? -11.821 9.532 15.480 1.00 92.69 264 TYR A N 1
ATOM 2147 C CA . TYR A 1 264 ? -12.116 8.099 15.462 1.00 92.69 264 TYR A CA 1
ATOM 2148 C C . TYR A 1 264 ? -11.109 7.296 16.297 1.00 92.69 264 TYR A C 1
ATOM 2150 O O . TYR A 1 264 ? -11.513 6.498 17.140 1.00 92.69 264 TYR A O 1
ATOM 2158 N N . VAL A 1 265 ? -9.805 7.509 16.110 1.00 93.50 265 VAL A N 1
ATOM 2159 C CA . VAL A 1 265 ? -8.777 6.749 16.837 1.00 93.50 265 VAL A CA 1
ATOM 2160 C C . VAL A 1 265 ? -8.841 7.004 18.339 1.00 93.50 265 VAL A C 1
ATOM 2162 O O . VAL A 1 265 ? -8.726 6.050 19.104 1.00 93.50 265 VAL A O 1
ATOM 2165 N N . VAL A 1 266 ? -9.050 8.247 18.773 1.00 91.62 266 VAL A N 1
ATOM 2166 C CA . VAL A 1 266 ? -9.216 8.565 20.201 1.00 91.62 266 VAL A CA 1
ATOM 2167 C C . VAL A 1 266 ? -10.455 7.869 20.768 1.00 91.62 266 VAL A C 1
ATOM 2169 O O . VAL A 1 266 ? -10.366 7.256 21.834 1.00 91.62 266 VAL A O 1
ATOM 2172 N N . SER A 1 267 ? -11.558 7.842 20.012 1.00 91.19 267 SER A N 1
ATOM 2173 C CA . SER A 1 267 ? -12.802 7.179 20.425 1.00 91.19 267 SER A CA 1
ATOM 2174 C C . SER A 1 267 ? -12.678 5.665 20.632 1.00 91.19 267 SER A C 1
ATOM 2176 O O . SER A 1 267 ? -13.465 5.084 21.376 1.00 91.19 267 SER A O 1
ATOM 2178 N N . LEU A 1 268 ? -11.669 5.015 20.032 1.00 91.19 268 LEU A N 1
ATOM 2179 C CA . LEU A 1 268 ? -11.385 3.596 20.284 1.00 91.19 268 LEU A CA 1
ATOM 2180 C C . LEU A 1 268 ? -10.921 3.341 21.725 1.00 91.19 268 LEU A C 1
ATOM 2182 O O . LEU A 1 268 ? -11.149 2.255 22.253 1.00 91.19 268 LEU A O 1
ATOM 2186 N N . PHE A 1 269 ? -10.270 4.323 22.352 1.00 88.38 269 PHE A N 1
ATOM 2187 C CA . PHE A 1 269 ? -9.775 4.226 23.727 1.00 88.38 269 PHE A CA 1
ATOM 2188 C C . PHE A 1 269 ? -10.721 4.888 24.733 1.00 88.38 269 PHE A C 1
ATOM 2190 O O . PHE A 1 269 ? -10.889 4.371 25.836 1.00 88.38 269 PHE A O 1
ATOM 2197 N N . ASP A 1 270 ? -11.335 6.010 24.354 1.00 87.69 270 ASP A N 1
ATOM 2198 C CA . ASP A 1 270 ? -12.317 6.731 25.163 1.00 87.69 270 ASP A CA 1
ATOM 2199 C C . ASP A 1 270 ? -13.508 7.184 24.299 1.00 87.69 270 ASP A C 1
ATOM 2201 O O . ASP A 1 270 ? -13.459 8.255 23.686 1.00 87.69 270 ASP A O 1
ATOM 2205 N N . PRO A 1 271 ? -14.599 6.398 24.255 1.00 86.44 271 PRO A N 1
ATOM 2206 C CA . PRO A 1 271 ? -15.775 6.724 23.452 1.00 86.44 271 PRO A CA 1
ATOM 2207 C C . PRO A 1 271 ? -16.460 8.043 23.833 1.00 86.44 271 PRO A C 1
ATOM 2209 O O . PRO A 1 271 ? -17.127 8.629 22.983 1.00 86.44 271 PRO A O 1
ATOM 2212 N N . SER A 1 272 ? -16.293 8.535 25.071 1.00 86.81 272 SER A N 1
ATOM 2213 C CA . SER A 1 272 ? -16.937 9.782 25.524 1.00 86.81 272 SER A CA 1
ATOM 2214 C C . SER A 1 272 ? -16.427 11.021 24.784 1.00 86.81 272 SER A C 1
ATOM 2216 O O . SER A 1 272 ? -17.111 12.040 24.712 1.00 86.81 272 SER A O 1
ATOM 2218 N N . THR A 1 273 ? -15.264 10.911 24.136 1.00 85.81 273 THR A N 1
ATOM 2219 C CA . THR A 1 273 ? -14.714 11.960 23.268 1.00 85.81 273 THR A CA 1
ATOM 2220 C C . THR A 1 273 ? -15.578 12.259 22.044 1.00 85.81 273 THR A C 1
ATOM 2222 O O . THR A 1 273 ? -15.403 13.305 21.432 1.00 85.81 273 THR A O 1
ATOM 2225 N N . LEU A 1 274 ? -16.538 11.398 21.690 1.00 85.81 274 LEU A N 1
ATOM 2226 C CA . LEU A 1 274 ? -17.495 11.667 20.613 1.00 85.81 274 LEU A CA 1
ATOM 2227 C C . LEU A 1 274 ? -18.687 12.529 21.058 1.00 85.81 274 LEU A C 1
ATOM 2229 O O . LEU A 1 274 ? -19.319 13.141 20.197 1.00 85.81 274 LEU A O 1
ATOM 2233 N N . ASP A 1 275 ? -18.982 12.621 22.362 1.00 83.69 275 ASP A N 1
ATOM 2234 C CA . ASP A 1 275 ? -20.158 13.337 22.885 1.00 83.69 275 ASP A CA 1
ATOM 2235 C C . ASP A 1 275 ? -20.193 14.825 22.480 1.00 83.69 275 ASP A C 1
ATOM 2237 O O . ASP A 1 275 ? -21.244 15.295 22.029 1.00 83.69 275 ASP A O 1
ATOM 2241 N N . PRO A 1 276 ? -19.077 15.584 22.551 1.00 83.12 276 PRO A N 1
ATOM 2242 C CA . PRO A 1 276 ? -19.053 16.973 22.090 1.00 83.12 276 PRO A CA 1
ATOM 2243 C C . PRO A 1 276 ? -19.256 17.101 20.574 1.00 83.12 276 PRO A C 1
ATOM 2245 O O . PRO A 1 276 ? -19.691 18.138 20.090 1.00 83.12 276 PRO A O 1
ATOM 2248 N N . HIS A 1 277 ? -18.982 16.040 19.813 1.00 84.69 277 HIS A N 1
ATOM 2249 C CA . HIS A 1 277 ? -18.984 16.052 18.352 1.00 84.69 277 HIS A CA 1
ATOM 2250 C C . HIS A 1 277 ? -20.213 15.365 17.739 1.00 84.69 277 HIS A C 1
ATOM 2252 O O . HIS A 1 277 ? -20.249 15.128 16.532 1.00 84.69 277 HIS A O 1
ATOM 2258 N N . LEU A 1 278 ? -21.263 15.081 18.518 1.00 83.62 278 LEU A N 1
ATOM 2259 C CA . LEU A 1 278 ? -22.492 14.464 17.995 1.00 83.62 278 LEU A CA 1
ATOM 2260 C C . LEU A 1 278 ? -23.159 15.304 16.891 1.00 83.62 278 LEU A C 1
ATOM 2262 O O . LEU A 1 278 ? -23.700 14.748 15.934 1.00 83.62 278 LEU A O 1
ATOM 2266 N N . ASN A 1 279 ? -23.059 16.636 16.962 1.00 85.88 279 ASN A N 1
ATOM 2267 C CA . ASN A 1 279 ? -23.570 17.534 15.919 1.00 85.88 279 ASN A CA 1
ATOM 2268 C C . ASN A 1 279 ? -22.879 17.322 14.565 1.00 85.88 279 ASN A C 1
ATOM 2270 O O . ASN A 1 279 ? -23.529 17.432 13.525 1.00 85.88 279 ASN A O 1
ATOM 2274 N N . LEU A 1 280 ? -21.584 16.988 14.562 1.00 86.31 280 LEU A N 1
ATOM 2275 C CA . LEU A 1 280 ? -20.843 16.661 13.342 1.00 86.31 280 LEU A CA 1
ATOM 2276 C C . LEU A 1 280 ? -21.429 15.409 12.677 1.00 86.31 280 LEU A C 1
ATOM 2278 O O . LEU A 1 280 ? -21.633 15.382 11.464 1.00 86.31 280 LEU A O 1
ATOM 2282 N N . ILE A 1 281 ? -21.731 14.386 13.481 1.00 86.00 281 ILE A N 1
ATOM 2283 C CA . ILE A 1 281 ? -22.304 13.119 13.012 1.00 86.00 281 ILE A CA 1
ATOM 2284 C C . ILE A 1 281 ? -23.700 13.353 12.433 1.00 86.00 281 ILE A C 1
ATOM 2286 O O . ILE A 1 281 ? -24.003 12.863 11.345 1.00 86.00 281 ILE A O 1
ATOM 2290 N N . GLU A 1 282 ? -24.534 14.140 13.116 1.00 87.69 282 GLU A N 1
ATOM 2291 C CA . GLU A 1 282 ? -25.880 14.466 12.638 1.00 87.69 282 GLU A CA 1
ATOM 2292 C C . GLU A 1 282 ? -25.843 15.336 11.371 1.00 87.69 282 GLU A C 1
ATOM 2294 O O . GLU A 1 282 ? -26.637 15.131 10.451 1.00 87.69 282 GLU A O 1
ATOM 2299 N N . THR A 1 283 ? -24.889 16.264 11.269 1.00 88.75 283 THR A N 1
ATOM 2300 C CA . THR A 1 283 ? -24.679 17.072 10.057 1.00 88.75 283 THR A CA 1
ATOM 2301 C C . THR A 1 283 ? -24.326 16.177 8.874 1.00 88.75 283 THR A C 1
ATOM 2303 O O . THR A 1 283 ? -25.039 16.185 7.870 1.00 88.75 283 THR A O 1
ATOM 2306 N N . PHE A 1 284 ? -23.321 15.309 9.029 1.00 90.06 284 PHE A N 1
ATOM 2307 C CA . PHE A 1 284 ? -22.939 14.356 7.988 1.00 90.06 284 PHE A CA 1
ATOM 2308 C C . PHE A 1 284 ? -24.090 13.410 7.618 1.00 90.06 284 PHE A C 1
ATOM 2310 O O . PHE A 1 284 ? -24.336 13.143 6.442 1.00 90.06 284 PHE A O 1
ATOM 2317 N N . LYS A 1 285 ? -24.854 12.927 8.606 1.00 89.56 285 LYS A N 1
ATOM 2318 C CA . LYS A 1 285 ? -26.039 12.087 8.376 1.00 89.56 285 LYS A CA 1
ATOM 2319 C C . LYS A 1 285 ? -27.078 12.799 7.508 1.00 89.56 285 LYS A C 1
ATOM 2321 O O . LYS A 1 285 ? -27.709 12.150 6.671 1.00 89.56 285 LYS A O 1
ATOM 2326 N N . ASN A 1 286 ? -27.269 14.103 7.693 1.00 89.25 286 ASN A N 1
ATOM 2327 C CA . ASN A 1 286 ? -28.204 14.891 6.896 1.00 89.25 286 ASN A CA 1
ATOM 2328 C C . ASN A 1 286 ? -27.674 15.169 5.484 1.00 89.25 286 ASN A C 1
ATOM 2330 O O . ASN A 1 286 ? -28.423 14.970 4.529 1.00 89.25 286 ASN A O 1
ATOM 2334 N N . GLU A 1 287 ? -26.391 15.492 5.324 1.00 88.88 287 GLU A N 1
ATOM 2335 C CA . GLU A 1 287 ? -25.744 15.619 4.006 1.00 88.88 287 GLU A CA 1
ATOM 2336 C C . GLU A 1 287 ? -25.840 14.313 3.198 1.00 88.88 287 GLU A C 1
ATOM 2338 O O . GLU A 1 287 ? -26.218 14.301 2.024 1.00 88.88 287 GLU A O 1
ATOM 2343 N N . LEU A 1 288 ? -25.609 13.175 3.856 1.00 90.75 288 LEU A N 1
ATOM 2344 C CA . LEU A 1 288 ? -25.664 11.846 3.249 1.00 90.75 288 LEU A CA 1
ATOM 2345 C C . LEU A 1 288 ? -27.069 11.465 2.743 1.00 90.75 288 LEU A C 1
ATOM 2347 O O . LEU A 1 288 ? -27.205 10.557 1.913 1.00 90.75 288 LEU A O 1
ATOM 2351 N N . LYS A 1 289 ? -28.143 12.106 3.229 1.00 86.31 289 LYS A N 1
ATOM 2352 C CA . LYS A 1 289 ? -29.507 11.891 2.703 1.00 86.31 289 LYS A CA 1
ATOM 2353 C C . LYS A 1 289 ? -29.667 12.475 1.303 1.00 86.31 289 LYS A C 1
ATOM 2355 O O . LYS A 1 289 ? -30.385 11.888 0.494 1.00 86.31 289 LYS A O 1
ATOM 2360 N N . GLU A 1 290 ? -29.003 13.591 1.030 1.00 86.31 290 GLU A N 1
ATOM 2361 C CA . GLU A 1 290 ? -29.070 14.299 -0.250 1.00 86.31 290 GLU A CA 1
ATOM 2362 C C . GLU A 1 290 ? -28.036 13.776 -1.255 1.00 86.31 290 GLU A C 1
ATOM 2364 O O . GLU A 1 290 ? -28.249 13.866 -2.464 1.00 86.31 290 GLU A O 1
ATOM 2369 N N . GLU A 1 291 ? -26.952 13.168 -0.767 1.00 92.25 291 GLU A N 1
ATOM 2370 C CA . GLU A 1 291 ? -25.881 12.642 -1.609 1.00 92.25 291 GLU A CA 1
ATOM 2371 C C . GLU A 1 291 ? -26.324 11.450 -2.477 1.00 92.25 291 GLU A C 1
ATOM 2373 O O . GLU A 1 291 ? -26.931 10.468 -2.014 1.00 92.25 291 GLU A O 1
ATOM 2378 N N . THR A 1 292 ? -25.967 11.514 -3.761 1.00 92.44 292 THR A N 1
ATOM 2379 C CA . THR A 1 292 ? -26.176 10.426 -4.719 1.00 92.44 292 THR A CA 1
ATOM 2380 C C . THR A 1 292 ? -24.941 9.540 -4.852 1.00 92.44 292 THR A C 1
ATOM 2382 O O . THR A 1 292 ? -23.814 9.913 -4.528 1.00 92.44 292 THR A O 1
ATOM 2385 N N . GLU A 1 293 ? -25.119 8.353 -5.433 1.00 89.69 293 GLU A N 1
ATOM 2386 C CA . GLU A 1 293 ? -23.997 7.463 -5.740 1.00 89.69 293 GLU A CA 1
ATOM 2387 C C . GLU A 1 293 ? -23.001 8.109 -6.722 1.00 89.69 293 GLU A C 1
ATOM 2389 O O . GLU A 1 293 ? -21.821 7.763 -6.728 1.00 89.69 293 GLU A O 1
ATOM 2394 N N . TRP A 1 294 ? -23.453 9.056 -7.554 1.00 88.81 294 TRP A N 1
ATOM 2395 C CA . TRP A 1 294 ? -22.585 9.779 -8.484 1.00 88.81 294 TRP A CA 1
ATOM 2396 C C . TRP A 1 294 ? -21.696 10.797 -7.794 1.00 88.81 294 TRP A C 1
ATOM 2398 O O . TRP A 1 294 ? -20.523 10.902 -8.159 1.00 88.81 294 TRP A O 1
ATOM 2408 N N . ASP A 1 295 ? -22.234 11.505 -6.807 1.00 90.81 295 ASP A N 1
ATOM 2409 C CA . ASP A 1 295 ? -21.478 12.473 -6.015 1.00 90.81 295 ASP A CA 1
ATOM 2410 C C . ASP A 1 295 ? -20.358 11.750 -5.271 1.00 90.81 295 ASP A C 1
ATOM 2412 O O . ASP A 1 295 ? -19.183 12.098 -5.409 1.00 90.81 295 ASP A O 1
ATOM 2416 N N . PHE A 1 296 ? -20.695 10.626 -4.637 1.00 92.38 296 PHE A N 1
ATOM 2417 C CA . PHE A 1 296 ? -19.713 9.806 -3.945 1.00 92.38 296 PHE A CA 1
ATOM 2418 C C . PHE A 1 296 ? -18.657 9.213 -4.893 1.00 92.38 296 PHE A C 1
ATOM 2420 O O . PHE A 1 296 ? -17.460 9.274 -4.610 1.00 92.38 296 PHE A O 1
ATOM 2427 N N . ILE A 1 297 ? -19.049 8.693 -6.065 1.00 89.31 297 ILE A N 1
ATOM 2428 C CA . ILE A 1 297 ? -18.088 8.207 -7.074 1.00 89.31 297 ILE A CA 1
ATOM 2429 C C . ILE A 1 297 ? -17.148 9.323 -7.538 1.00 89.31 297 ILE A C 1
ATOM 2431 O O . ILE A 1 297 ? -15.960 9.069 -7.756 1.00 89.31 297 ILE A O 1
ATOM 2435 N N . ASN A 1 298 ? -17.650 10.546 -7.707 1.00 86.62 298 ASN A N 1
ATOM 2436 C CA . ASN A 1 298 ? -16.811 11.681 -8.071 1.00 86.62 298 ASN A CA 1
ATOM 2437 C C . ASN A 1 298 ? -15.773 11.966 -6.984 1.00 86.62 298 ASN A C 1
ATOM 2439 O O . ASN A 1 298 ? -14.607 12.160 -7.329 1.00 86.62 298 ASN A O 1
ATOM 2443 N N . SER A 1 299 ? -16.153 11.888 -5.708 1.00 88.50 299 SER A N 1
ATOM 2444 C CA . SER A 1 299 ? -15.225 11.993 -4.575 1.00 88.50 299 SER A CA 1
ATOM 2445 C C . SER A 1 299 ? -14.169 10.882 -4.595 1.00 88.50 299 SER A C 1
ATOM 2447 O O . SER A 1 299 ? -12.978 11.164 -4.484 1.00 88.50 299 SER A O 1
ATOM 2449 N N . LEU A 1 300 ? -14.552 9.627 -4.859 1.00 88.56 300 LEU A N 1
ATOM 2450 C CA . LEU A 1 300 ? -13.591 8.518 -4.984 1.00 88.56 300 LEU A CA 1
ATOM 2451 C C . LEU A 1 300 ? -12.592 8.723 -6.136 1.00 88.56 300 LEU A C 1
ATOM 2453 O O . LEU A 1 300 ? -11.432 8.327 -6.035 1.00 88.56 300 LEU A O 1
ATOM 2457 N N . ASN A 1 301 ? -13.022 9.340 -7.239 1.00 84.25 301 ASN A N 1
ATOM 2458 C CA . ASN A 1 301 ? -12.167 9.601 -8.403 1.00 84.25 301 ASN A CA 1
ATOM 2459 C C . ASN A 1 301 ? -11.131 10.714 -8.164 1.00 84.25 301 ASN A C 1
ATOM 2461 O O . ASN A 1 301 ? -10.225 10.869 -8.984 1.00 84.25 301 ASN A O 1
ATOM 2465 N N . GLN A 1 302 ? -11.265 11.487 -7.083 1.00 84.38 302 GLN A N 1
ATOM 2466 C CA . GLN A 1 302 ? -10.294 12.510 -6.682 1.00 84.38 302 GLN A CA 1
ATOM 2467 C C . GLN A 1 302 ? -9.131 11.932 -5.861 1.00 84.38 302 GLN A C 1
ATOM 2469 O O . GLN A 1 302 ? -8.162 12.647 -5.597 1.00 84.38 302 GLN A O 1
ATOM 2474 N N . PHE A 1 303 ? -9.196 10.648 -5.489 1.00 84.56 303 PHE A N 1
ATOM 2475 C CA . PHE A 1 303 ? -8.141 9.990 -4.728 1.00 84.56 303 PHE A CA 1
ATOM 2476 C C . PHE A 1 303 ? -6.785 10.056 -5.441 1.00 84.56 303 PHE A C 1
ATOM 2478 O O . PHE A 1 303 ? -6.661 9.763 -6.635 1.00 84.56 303 PHE A O 1
ATOM 2485 N N . SER A 1 304 ? -5.749 10.410 -4.680 1.00 80.50 304 SER A N 1
ATOM 2486 C CA . SER A 1 304 ? -4.371 10.478 -5.154 1.00 80.50 304 SER A CA 1
ATOM 2487 C C . SER A 1 304 ? -3.418 9.836 -4.136 1.00 80.50 304 SER A C 1
ATOM 2489 O O . SER A 1 304 ? -3.403 10.258 -2.976 1.00 80.50 304 SER A O 1
ATOM 2491 N N . PRO A 1 305 ? -2.562 8.880 -4.557 1.00 72.25 305 PRO A N 1
ATOM 2492 C CA . PRO A 1 305 ? -1.645 8.165 -3.662 1.00 72.25 305 PRO A CA 1
ATOM 2493 C C . PRO A 1 305 ? -0.698 9.057 -2.846 1.00 72.25 305 PRO A C 1
ATOM 2495 O O . PRO A 1 305 ? -0.293 8.687 -1.754 1.00 72.25 305 PRO A O 1
ATOM 2498 N N . ASN A 1 306 ? -0.351 10.252 -3.332 1.00 70.88 306 ASN A N 1
ATOM 2499 C CA . ASN A 1 306 ? 0.578 11.146 -2.623 1.00 70.88 306 ASN A CA 1
ATOM 2500 C C . ASN A 1 306 ? -0.092 11.976 -1.515 1.00 70.88 306 ASN A C 1
ATOM 2502 O O . ASN A 1 306 ? 0.595 12.600 -0.711 1.00 70.88 306 ASN A O 1
ATOM 2506 N N . VAL A 1 307 ? -1.423 12.038 -1.502 1.00 73.88 307 VAL A N 1
ATOM 2507 C CA . VAL A 1 307 ? -2.225 12.811 -0.542 1.00 73.88 307 VAL A CA 1
ATOM 2508 C C . VAL A 1 307 ? -3.396 11.957 -0.054 1.00 73.88 307 VAL A C 1
ATOM 2510 O O . VAL A 1 307 ? -4.536 12.425 -0.001 1.00 73.88 307 VAL A O 1
ATOM 2513 N N . ARG A 1 308 ? -3.128 10.673 0.245 1.00 78.88 308 ARG A N 1
ATOM 2514 C CA . ARG A 1 308 ? -4.168 9.671 0.539 1.00 78.88 308 ARG A CA 1
ATOM 2515 C C . ARG A 1 308 ? -5.151 10.167 1.588 1.00 78.88 308 ARG A C 1
ATOM 2517 O O . ARG A 1 308 ? -6.346 10.119 1.338 1.00 78.88 308 ARG A O 1
ATOM 2524 N N . SER A 1 309 ? -4.661 10.705 2.703 1.00 81.25 309 SER A N 1
ATOM 2525 C CA . SER A 1 309 ? -5.503 11.245 3.774 1.00 81.25 309 SER A CA 1
ATOM 2526 C C . SER A 1 309 ? -6.461 12.330 3.271 1.00 81.25 309 SER A C 1
ATOM 2528 O O . SER A 1 309 ? -7.669 12.173 3.361 1.00 81.25 309 SER A O 1
ATOM 2530 N N . ARG A 1 310 ? -5.939 13.371 2.617 1.00 79.81 310 ARG A N 1
ATOM 2531 C CA . ARG A 1 310 ? -6.730 14.518 2.130 1.00 79.81 310 ARG A CA 1
ATOM 2532 C C . ARG A 1 310 ? -7.727 14.174 1.029 1.00 79.81 310 ARG A C 1
ATOM 2534 O O . ARG A 1 310 ? -8.652 14.936 0.787 1.00 79.81 310 ARG A O 1
ATOM 2541 N N . SER A 1 311 ? -7.477 13.088 0.303 1.00 85.50 311 SER A N 1
ATOM 2542 C CA . SER A 1 311 ? -8.271 12.683 -0.859 1.00 85.50 311 SER A CA 1
ATOM 2543 C C . SER A 1 311 ? -9.151 11.460 -0.598 1.00 85.50 311 SER A C 1
ATOM 2545 O O . SER A 1 311 ? -9.892 11.042 -1.487 1.00 85.50 311 SER A O 1
ATOM 2547 N N . THR A 1 312 ? -9.089 10.885 0.607 1.00 89.62 312 THR A N 1
ATOM 2548 C CA . THR A 1 312 ? -10.000 9.819 1.023 1.00 89.62 312 THR A CA 1
ATOM 2549 C C . THR A 1 312 ? -11.310 10.453 1.499 1.00 89.62 312 THR A C 1
ATOM 2551 O O . THR A 1 312 ? -11.280 11.320 2.370 1.00 89.62 312 THR A O 1
ATOM 2554 N N . PRO A 1 313 ? -12.471 10.034 0.967 1.00 91.62 313 PRO A N 1
ATOM 2555 C CA . PRO A 1 313 ? -13.757 10.538 1.435 1.00 91.62 313 PRO A CA 1
ATOM 2556 C C . PRO A 1 313 ? -13.992 10.277 2.936 1.00 91.62 313 PRO A C 1
ATOM 2558 O O . PRO A 1 313 ? -13.677 9.185 3.425 1.00 91.62 313 PRO A O 1
ATOM 2561 N N . PRO A 1 314 ? -14.604 11.221 3.672 1.00 91.75 314 PRO A N 1
ATOM 2562 C CA . PRO A 1 314 ? -14.870 11.070 5.105 1.00 91.75 314 PRO A CA 1
ATOM 2563 C C . PRO A 1 314 ? -15.828 9.912 5.423 1.00 91.75 314 PRO A C 1
ATOM 2565 O O . PRO A 1 314 ? -15.780 9.367 6.525 1.00 91.75 314 PRO A O 1
ATOM 2568 N N . HIS A 1 315 ? -16.632 9.459 4.451 1.00 94.31 315 HIS A N 1
ATOM 2569 C CA . HIS A 1 315 ? -17.544 8.310 4.563 1.00 94.31 315 HIS A CA 1
ATOM 2570 C C . HIS A 1 315 ? -16.890 7.062 5.143 1.00 94.31 315 HIS A C 1
ATOM 2572 O O . HIS A 1 315 ? -17.525 6.330 5.897 1.00 94.31 315 HIS A O 1
ATOM 2578 N N . PHE A 1 316 ? -15.623 6.814 4.799 1.00 94.12 316 PHE A N 1
ATOM 2579 C CA . PHE A 1 316 ? -14.881 5.675 5.328 1.00 94.12 316 PHE A CA 1
ATOM 2580 C C . PHE A 1 316 ? -14.732 5.749 6.846 1.00 94.12 316 PHE A C 1
ATOM 2582 O O . PHE A 1 316 ? -14.879 4.730 7.512 1.00 94.12 316 PHE A O 1
ATOM 2589 N N . ILE A 1 317 ? -14.470 6.938 7.392 1.00 93.94 317 ILE A N 1
ATOM 2590 C CA . ILE A 1 317 ? -14.280 7.127 8.831 1.00 93.94 317 ILE A CA 1
ATOM 2591 C C . ILE A 1 317 ? -15.613 7.224 9.551 1.00 93.94 317 ILE A C 1
ATOM 2593 O O . ILE A 1 317 ? -15.768 6.596 10.593 1.00 93.94 317 ILE A O 1
ATOM 2597 N N . PHE A 1 318 ? -16.608 7.888 8.964 1.00 93.56 318 PHE A N 1
ATOM 2598 C CA . PHE A 1 318 ? -17.960 7.882 9.521 1.00 93.56 318 PHE A CA 1
ATOM 2599 C C . PHE A 1 318 ? -18.557 6.477 9.616 1.00 93.56 318 PHE A C 1
ATOM 2601 O O . PHE A 1 318 ? -19.281 6.206 10.567 1.00 93.56 318 PHE A O 1
ATOM 2608 N N . ALA A 1 319 ? -18.215 5.557 8.707 1.00 94.50 319 ALA A N 1
ATOM 2609 C CA . ALA A 1 319 ? -18.606 4.154 8.841 1.00 94.50 319 ALA A CA 1
ATOM 2610 C C . ALA A 1 319 ? -18.048 3.519 10.126 1.00 94.50 319 ALA A C 1
ATOM 2612 O O . ALA A 1 319 ? -18.763 2.799 10.816 1.00 94.50 319 ALA A O 1
ATOM 2613 N N . TYR A 1 320 ? -16.785 3.793 10.461 1.00 94.19 320 TYR A N 1
ATOM 2614 C CA . TYR A 1 320 ? -16.169 3.265 11.676 1.00 94.19 320 TYR A CA 1
ATOM 2615 C C . TYR A 1 320 ? -16.672 3.970 12.937 1.00 94.19 320 TYR A C 1
ATOM 2617 O O . TYR A 1 320 ? -16.988 3.293 13.909 1.00 94.19 320 TYR A O 1
ATOM 2625 N N . ILE A 1 321 ? -16.820 5.298 12.911 1.00 92.38 321 ILE A N 1
ATOM 2626 C CA . ILE A 1 321 ? -17.408 6.061 14.022 1.00 92.38 321 ILE A CA 1
ATOM 2627 C C . ILE A 1 321 ? -18.822 5.551 14.312 1.00 92.38 321 ILE A C 1
ATOM 2629 O O . ILE A 1 321 ? -19.127 5.244 15.458 1.00 92.38 321 ILE A O 1
ATOM 2633 N N . ALA A 1 322 ? -19.660 5.383 13.283 1.00 91.88 322 ALA A N 1
ATOM 2634 C CA . ALA A 1 322 ? -21.020 4.872 13.437 1.00 91.88 322 ALA A CA 1
ATOM 2635 C C . ALA A 1 322 ? -21.061 3.449 14.026 1.00 91.88 322 ALA A C 1
ATOM 2637 O O . ALA A 1 322 ? -21.964 3.150 14.804 1.00 91.88 322 ALA A O 1
ATOM 2638 N N . ASP A 1 323 ? -20.088 2.585 13.703 1.00 92.00 323 ASP A N 1
ATOM 2639 C CA . ASP A 1 323 ? -19.961 1.252 14.319 1.00 92.00 323 ASP A CA 1
ATOM 2640 C C . ASP A 1 323 ? -19.581 1.344 15.804 1.00 92.00 323 ASP A C 1
ATOM 2642 O O . ASP A 1 323 ? -20.134 0.600 16.612 1.00 92.00 323 ASP A O 1
ATOM 2646 N N . VAL A 1 324 ? -18.705 2.285 16.177 1.00 89.00 324 VAL A N 1
ATOM 2647 C CA . VAL A 1 324 ? -18.294 2.517 17.575 1.00 89.00 324 VAL A CA 1
ATOM 2648 C C . VAL A 1 324 ? -19.475 2.960 18.442 1.00 89.00 324 VAL A C 1
ATOM 2650 O O . VAL A 1 324 ? -19.664 2.417 19.529 1.00 89.00 324 VAL A O 1
ATOM 2653 N N . ILE A 1 325 ? -20.293 3.902 17.965 1.00 89.56 325 ILE A N 1
ATOM 2654 C CA . ILE A 1 325 ? -21.434 4.441 18.735 1.00 89.56 325 ILE A CA 1
ATOM 2655 C C . ILE A 1 325 ? -22.740 3.659 18.546 1.00 89.56 325 ILE A C 1
ATOM 2657 O O . ILE A 1 325 ? -23.726 3.928 19.227 1.00 89.56 325 ILE A O 1
ATOM 2661 N N . GLY A 1 326 ? -22.770 2.685 17.633 1.00 89.12 326 GLY A N 1
ATOM 2662 C CA . GLY A 1 326 ? -23.960 1.875 17.362 1.00 89.12 326 GLY A CA 1
ATOM 2663 C C . GLY A 1 326 ? -25.057 2.589 16.560 1.00 89.12 326 GLY A C 1
ATOM 2664 O O . GLY A 1 326 ? -26.227 2.219 16.670 1.00 89.12 326 GLY A O 1
ATOM 2665 N N . GLU A 1 327 ? -24.710 3.573 15.726 1.00 91.31 327 GLU A N 1
ATOM 2666 C CA . GLU A 1 327 ? -25.647 4.312 14.862 1.00 91.31 327 GLU A CA 1
ATOM 2667 C C . GLU A 1 327 ? -26.043 3.491 13.622 1.00 91.31 327 GLU A C 1
ATOM 2669 O O . GLU A 1 327 ? -25.534 3.666 12.509 1.00 91.31 327 GLU A O 1
ATOM 2674 N N . ILE A 1 328 ? -26.979 2.559 13.814 1.00 92.00 328 ILE A N 1
ATOM 2675 C CA . ILE A 1 328 ? -27.382 1.575 12.796 1.00 92.00 328 ILE A CA 1
ATOM 2676 C C . ILE A 1 328 ? -27.931 2.224 11.517 1.00 92.00 328 ILE A C 1
ATOM 2678 O O . ILE A 1 328 ? -27.611 1.768 10.420 1.00 92.00 328 ILE A O 1
ATOM 2682 N N . GLU A 1 329 ? -28.724 3.293 11.632 1.00 91.69 329 GLU A N 1
ATOM 2683 C CA . GLU A 1 329 ? -29.315 3.967 10.466 1.00 91.69 329 GLU A CA 1
ATOM 2684 C C . GLU A 1 329 ? -28.233 4.574 9.558 1.00 91.69 329 GLU A C 1
ATOM 2686 O O . GLU A 1 329 ? -28.297 4.451 8.331 1.00 91.69 329 GLU A O 1
ATOM 2691 N N . LEU A 1 330 ? -27.208 5.185 10.161 1.00 92.50 330 LEU A N 1
ATOM 2692 C CA . LEU A 1 330 ? -26.077 5.749 9.431 1.00 92.50 330 LEU A CA 1
ATOM 2693 C C . LEU A 1 330 ? -25.254 4.642 8.757 1.00 92.50 330 LEU A C 1
ATOM 2695 O O . LEU A 1 330 ? -24.937 4.753 7.571 1.00 92.50 330 LEU A O 1
ATOM 2699 N N . LEU A 1 331 ? -24.979 3.542 9.468 1.00 93.50 331 LEU A N 1
ATOM 2700 C CA . LEU A 1 331 ? -24.296 2.372 8.902 1.00 93.50 331 LEU A CA 1
ATOM 2701 C C . LEU A 1 331 ? -25.035 1.794 7.692 1.00 93.50 331 LEU A C 1
ATOM 2703 O O . LEU A 1 331 ? -24.409 1.491 6.674 1.00 93.50 331 LEU A O 1
ATOM 2707 N N . ASP A 1 332 ? -26.357 1.656 7.776 1.00 92.19 332 ASP A N 1
ATOM 2708 C CA . ASP A 1 332 ? -27.170 1.114 6.687 1.00 92.19 332 ASP A CA 1
ATOM 2709 C C . ASP A 1 332 ? -27.185 2.051 5.477 1.00 92.19 332 ASP A C 1
ATOM 2711 O O . ASP A 1 332 ? -27.067 1.594 4.333 1.00 92.19 332 ASP A O 1
ATOM 2715 N N . ARG A 1 333 ? -27.243 3.369 5.705 1.00 93.06 333 ARG A N 1
ATOM 2716 C CA . ARG A 1 333 ? -27.163 4.363 4.630 1.00 93.06 333 ARG A CA 1
ATOM 2717 C C . ARG A 1 333 ? -25.798 4.347 3.938 1.00 93.06 333 ARG A C 1
ATOM 2719 O O . ARG A 1 333 ? -25.762 4.304 2.705 1.00 93.06 333 ARG A O 1
ATOM 2726 N N . ILE A 1 334 ? -24.697 4.331 4.693 1.00 94.88 334 ILE A N 1
ATOM 2727 C CA . ILE A 1 334 ? -23.337 4.240 4.134 1.00 94.88 334 ILE A CA 1
ATOM 2728 C C . ILE A 1 334 ? -23.163 2.917 3.382 1.00 94.88 334 ILE A C 1
ATOM 2730 O O . ILE A 1 334 ? -22.668 2.898 2.254 1.00 94.88 334 ILE A O 1
ATO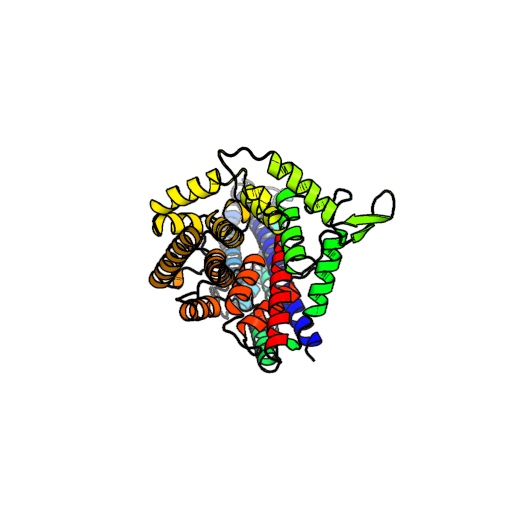M 2734 N N . SER A 1 335 ? -23.623 1.806 3.961 1.00 93.88 335 SER A N 1
ATOM 2735 C CA . SER A 1 335 ? -23.546 0.488 3.330 1.00 93.88 335 SER A CA 1
ATOM 2736 C C . SER A 1 335 ? -24.297 0.443 1.998 1.00 93.88 335 SER A C 1
ATOM 2738 O O . SER A 1 335 ? -23.782 -0.105 1.015 1.00 93.88 335 SER A O 1
ATOM 2740 N N . LEU A 1 336 ? -25.477 1.067 1.928 1.00 93.06 336 LEU A N 1
ATOM 2741 C CA . LEU A 1 336 ? -26.249 1.195 0.696 1.00 93.06 336 LEU A CA 1
ATOM 2742 C C . LEU A 1 336 ? -25.505 2.028 -0.356 1.00 93.06 336 LEU A C 1
ATOM 2744 O O . LEU A 1 336 ? -25.427 1.610 -1.514 1.00 93.06 336 LEU A O 1
ATOM 2748 N N . LEU A 1 337 ? -24.943 3.175 0.037 1.00 94.31 337 LEU A N 1
ATOM 2749 C CA . LEU A 1 337 ? -24.171 4.045 -0.854 1.00 94.31 337 LEU A CA 1
ATOM 2750 C C . LEU A 1 337 ? -22.948 3.311 -1.422 1.00 94.31 337 LEU A C 1
ATOM 2752 O O . LEU A 1 337 ? -22.737 3.303 -2.639 1.00 94.31 337 LEU A O 1
ATOM 2756 N N . PHE A 1 338 ? -22.183 2.630 -0.565 1.00 93.88 338 PHE A N 1
ATOM 2757 C CA . PHE A 1 338 ? -21.010 1.846 -0.962 1.00 93.88 338 PHE A CA 1
ATOM 2758 C C . PHE A 1 338 ? -21.408 0.721 -1.914 1.00 93.88 338 PHE A C 1
ATOM 2760 O O . PHE A 1 338 ? -20.811 0.569 -2.979 1.00 93.88 338 PHE A O 1
ATOM 2767 N N . THR A 1 339 ? -22.459 -0.025 -1.575 1.00 91.38 339 THR A N 1
ATOM 2768 C CA . THR A 1 339 ? -22.976 -1.134 -2.385 1.00 91.38 339 THR A CA 1
ATOM 2769 C C . THR A 1 339 ? -23.375 -0.685 -3.785 1.00 91.38 339 THR A C 1
ATOM 2771 O O . THR A 1 339 ? -22.938 -1.271 -4.777 1.00 91.38 339 THR A O 1
ATOM 2774 N N . LYS A 1 340 ? -24.177 0.375 -3.895 1.00 90.88 340 LYS A N 1
ATOM 2775 C CA . LYS A 1 340 ? -24.610 0.861 -5.206 1.00 90.88 340 LYS A CA 1
ATOM 2776 C C . LYS A 1 340 ? -23.454 1.464 -6.006 1.00 90.88 340 LYS A C 1
ATOM 2778 O O . LYS A 1 340 ? -23.408 1.303 -7.225 1.00 90.88 340 LYS A O 1
ATOM 2783 N N . SER A 1 341 ? -22.497 2.106 -5.338 1.00 90.50 341 SER A N 1
ATOM 2784 C CA . SER A 1 341 ? -21.289 2.625 -5.988 1.00 90.50 341 SER A CA 1
ATOM 2785 C C . SER A 1 341 ? -20.430 1.492 -6.549 1.00 90.50 341 SER A C 1
ATOM 2787 O O . SER A 1 341 ? -20.008 1.559 -7.702 1.00 90.50 341 SER A O 1
ATOM 2789 N N . ILE A 1 342 ? -20.259 0.401 -5.795 1.00 88.06 342 ILE A N 1
ATOM 2790 C CA . ILE A 1 342 ? -19.609 -0.835 -6.258 1.00 88.06 342 ILE A CA 1
ATOM 2791 C C . ILE A 1 342 ? -20.321 -1.394 -7.499 1.00 88.06 342 ILE A C 1
ATOM 2793 O O . ILE A 1 342 ? -19.663 -1.690 -8.500 1.00 88.06 342 ILE A O 1
ATOM 2797 N N . ASP A 1 343 ? -21.655 -1.489 -7.476 1.00 85.75 343 ASP A N 1
ATOM 2798 C CA . ASP A 1 343 ? -22.445 -1.963 -8.621 1.00 85.75 343 ASP A CA 1
ATOM 2799 C C . ASP A 1 343 ? -22.208 -1.116 -9.875 1.00 85.75 343 ASP A C 1
ATOM 2801 O O . ASP A 1 343 ? -22.070 -1.646 -10.981 1.00 85.75 343 ASP A O 1
ATOM 2805 N N . ILE A 1 344 ? -22.164 0.204 -9.717 1.00 83.75 344 ILE A N 1
ATOM 2806 C CA . ILE A 1 344 ? -21.911 1.142 -10.808 1.00 83.75 344 ILE A CA 1
ATOM 2807 C C . ILE A 1 344 ? -20.486 0.984 -11.352 1.00 83.75 344 ILE A C 1
ATOM 2809 O O . ILE A 1 344 ? -20.310 0.914 -12.574 1.00 83.75 344 ILE A O 1
ATOM 2813 N N . ILE A 1 345 ? -19.484 0.921 -10.469 1.00 81.25 345 ILE A N 1
ATOM 2814 C CA . ILE A 1 345 ? -18.068 0.755 -10.829 1.00 81.25 345 ILE A CA 1
ATOM 2815 C C . ILE A 1 345 ? -17.890 -0.529 -11.648 1.00 81.25 345 ILE A C 1
ATOM 2817 O O . ILE A 1 345 ? -17.289 -0.494 -12.722 1.00 81.25 345 ILE A O 1
ATOM 2821 N N . ILE A 1 346 ? -18.490 -1.635 -11.200 1.00 78.06 346 ILE A N 1
ATOM 2822 C CA . ILE A 1 346 ? -18.462 -2.921 -11.906 1.00 78.06 346 ILE A CA 1
ATOM 2823 C C . ILE A 1 346 ? -19.179 -2.832 -13.265 1.00 78.06 346 ILE A C 1
ATOM 2825 O O . ILE A 1 346 ? -18.612 -3.223 -14.289 1.00 78.06 346 ILE A O 1
ATOM 2829 N N . LYS A 1 347 ? -20.410 -2.296 -13.311 1.00 75.94 347 LYS A N 1
ATOM 2830 C CA . LYS A 1 347 ? -21.223 -2.203 -14.545 1.00 75.94 347 LYS A CA 1
ATOM 2831 C C . LYS A 1 347 ? -20.570 -1.358 -15.636 1.00 75.94 347 LYS A C 1
ATOM 2833 O O . LYS A 1 347 ? -20.762 -1.640 -16.816 1.00 75.94 347 LYS A O 1
ATOM 2838 N N . ARG A 1 348 ? -19.806 -0.326 -15.268 1.00 70.19 348 ARG A N 1
ATOM 2839 C CA . ARG A 1 348 ? -19.104 0.551 -16.221 1.00 70.19 348 ARG A CA 1
ATOM 2840 C C . ARG A 1 348 ? -17.870 -0.083 -16.872 1.00 70.19 348 ARG A C 1
ATOM 2842 O O . ARG A 1 348 ? -17.264 0.548 -17.737 1.00 70.19 348 ARG A O 1
ATOM 2849 N N . GLY A 1 349 ? -17.548 -1.327 -16.526 1.00 58.19 349 GLY A N 1
ATOM 2850 C CA . GLY A 1 349 ? -16.536 -2.129 -17.197 1.00 58.19 349 GLY A CA 1
ATOM 2851 C C . GLY A 1 349 ? -15.155 -2.026 -16.553 1.00 58.19 349 GLY A C 1
ATOM 2852 O O . GLY A 1 349 ? -14.605 -0.947 -16.336 1.00 58.19 349 GLY A O 1
ATOM 2853 N N . TYR A 1 350 ? -14.573 -3.203 -16.324 1.00 51.78 350 TYR A N 1
ATOM 2854 C CA . TYR A 1 350 ? -13.276 -3.452 -15.687 1.00 51.78 350 TYR A CA 1
ATOM 2855 C C . TYR A 1 350 ? -12.059 -2.874 -16.430 1.00 51.78 350 TYR A C 1
ATOM 2857 O O . TYR A 1 350 ? -10.969 -2.811 -15.867 1.00 51.78 350 TYR A O 1
ATOM 2865 N N . SER A 1 351 ? -12.228 -2.383 -17.666 1.00 44.00 351 SER A N 1
ATOM 2866 C CA . SER A 1 351 ? -11.173 -1.721 -18.456 1.00 44.00 351 SER A CA 1
ATOM 2867 C C . SER A 1 351 ? -10.685 -0.394 -17.851 1.00 44.00 351 SER A C 1
ATOM 2869 O O . SER A 1 351 ? -9.805 0.259 -18.418 1.00 44.00 351 SER A O 1
ATOM 2871 N N . ARG A 1 352 ? -11.246 0.005 -16.698 1.00 46.62 352 ARG A N 1
ATOM 2872 C CA . ARG A 1 352 ? -10.915 1.212 -15.936 1.00 46.62 352 ARG A CA 1
ATOM 2873 C C . ARG A 1 352 ? -9.938 1.022 -14.769 1.00 46.62 352 ARG A C 1
ATOM 2875 O O . ARG A 1 352 ? -9.468 2.023 -14.249 1.00 46.62 352 ARG A O 1
ATOM 2882 N N . PHE A 1 353 ? -9.531 -0.197 -14.430 1.00 50.53 353 PHE A N 1
ATOM 2883 C CA . PHE A 1 353 ? -8.440 -0.407 -13.462 1.00 50.53 353 PHE A CA 1
ATOM 2884 C C . PHE A 1 353 ? -7.039 -0.245 -14.080 1.00 50.53 353 PHE A C 1
ATOM 2886 O O . PHE A 1 353 ? -6.037 -0.563 -13.450 1.00 50.53 353 PHE A O 1
ATOM 2893 N N . SER A 1 354 ? -6.949 0.236 -15.329 1.00 39.25 354 SER A N 1
ATOM 2894 C CA . SER A 1 354 ? -5.658 0.516 -15.952 1.00 39.25 354 SER A CA 1
ATOM 2895 C C . SER A 1 354 ? -5.070 1.821 -15.423 1.00 39.25 354 SER A C 1
ATOM 2897 O O . SER A 1 354 ? -5.783 2.810 -15.249 1.00 39.25 354 SER A O 1
ATOM 2899 N N . THR A 1 355 ? -3.748 1.799 -15.288 1.00 41.53 355 THR A N 1
ATOM 2900 C CA . THR A 1 355 ? -2.750 2.822 -14.918 1.00 41.53 355 THR A CA 1
ATOM 2901 C C . THR A 1 355 ? -2.884 4.228 -15.537 1.00 41.53 355 THR A C 1
ATOM 2903 O O . THR A 1 355 ? -2.001 5.069 -15.371 1.00 41.53 355 THR A O 1
ATOM 2906 N N . SER A 1 356 ? -3.969 4.539 -16.250 1.00 38.50 356 SER A N 1
ATOM 2907 C CA . SER A 1 356 ? -4.223 5.849 -16.840 1.00 38.50 356 SER A CA 1
ATOM 2908 C C . SER A 1 356 ? -4.969 6.754 -15.855 1.00 38.50 356 SER A C 1
ATOM 2910 O O . SER A 1 356 ? -6.191 6.670 -15.698 1.00 38.50 356 SER A O 1
ATOM 2912 N N . LYS A 1 357 ? -4.213 7.656 -15.230 1.00 40.72 357 LYS A N 1
ATOM 2913 C CA . LYS A 1 357 ? -4.692 8.820 -14.479 1.00 40.72 357 LYS A CA 1
ATOM 2914 C C . LYS A 1 357 ? -5.621 9.669 -15.361 1.00 40.72 357 LYS A C 1
ATOM 2916 O O . LYS A 1 357 ? -5.128 10.437 -16.176 1.00 40.72 357 LYS A O 1
ATOM 2921 N N . THR A 1 358 ? -6.938 9.478 -15.264 1.00 42.94 358 THR A N 1
ATOM 2922 C CA . THR A 1 358 ? -8.004 10.511 -15.327 1.00 42.94 358 THR A CA 1
ATOM 2923 C C . THR A 1 358 ? -9.399 9.856 -15.417 1.00 42.94 358 THR A C 1
ATOM 2925 O O . THR A 1 358 ? -9.686 9.065 -16.315 1.00 42.94 358 THR A O 1
ATOM 2928 N N . GLY A 1 359 ? -10.289 10.191 -14.471 1.00 46.72 359 GLY A N 1
ATOM 2929 C CA . GLY A 1 359 ? -11.738 9.917 -14.536 1.00 46.72 359 GLY A CA 1
ATOM 2930 C C . GLY A 1 359 ? -12.216 8.503 -14.170 1.00 46.72 359 GLY A C 1
ATOM 2931 O O . GLY A 1 359 ? -13.302 8.104 -14.604 1.00 46.72 359 GLY A O 1
ATOM 2932 N N . ARG A 1 360 ? -11.421 7.721 -13.431 1.00 61.34 360 ARG A N 1
ATOM 2933 C CA . ARG A 1 360 ? -11.697 6.320 -13.062 1.00 61.34 360 ARG A CA 1
ATOM 2934 C C . ARG A 1 360 ? -11.479 6.129 -11.560 1.00 61.34 360 ARG A C 1
ATOM 2936 O O . ARG A 1 360 ? -10.578 6.757 -11.016 1.00 61.34 360 ARG A O 1
ATOM 2943 N N . THR A 1 361 ? -12.274 5.269 -10.921 1.00 61.53 361 THR A N 1
ATOM 2944 C CA . THR A 1 361 ? -12.151 5.007 -9.480 1.00 61.53 361 THR A CA 1
ATOM 2945 C C . THR A 1 361 ? -10.887 4.192 -9.222 1.00 61.53 361 THR A C 1
ATOM 2947 O O . THR A 1 361 ? -10.777 3.104 -9.794 1.00 61.53 361 THR A O 1
ATOM 2950 N N . PRO A 1 362 ? -9.937 4.688 -8.408 1.00 79.38 362 PRO A N 1
ATOM 2951 C CA . PRO A 1 362 ? -8.687 3.977 -8.146 1.00 79.38 362 PRO A CA 1
ATOM 2952 C C . PRO A 1 362 ? -8.925 2.615 -7.491 1.00 79.38 362 PRO A C 1
ATOM 2954 O O . PRO A 1 362 ? -9.867 2.462 -6.703 1.00 79.38 362 PRO A O 1
ATOM 2957 N N . MET A 1 363 ? -8.070 1.628 -7.792 1.00 83.88 363 MET A N 1
ATOM 2958 C CA . MET A 1 363 ? -8.208 0.271 -7.246 1.00 83.88 363 MET A CA 1
ATOM 2959 C C . MET A 1 363 ? -8.212 0.281 -5.718 1.00 83.88 363 MET A C 1
ATOM 2961 O O . MET A 1 363 ? -8.988 -0.436 -5.087 1.00 83.88 363 MET A O 1
ATOM 2965 N N . GLU A 1 364 ? -7.387 1.143 -5.125 1.00 88.06 364 GLU A N 1
ATOM 2966 C CA . GLU A 1 364 ? -7.316 1.309 -3.680 1.00 88.06 364 GLU A CA 1
ATOM 2967 C C . GLU A 1 364 ? -8.676 1.684 -3.080 1.00 88.06 364 GLU A C 1
ATOM 2969 O O . GLU A 1 364 ? -9.114 1.053 -2.121 1.00 88.06 364 GLU A O 1
ATOM 2974 N N . MET A 1 365 ? -9.386 2.652 -3.667 1.00 89.38 365 MET A N 1
ATOM 2975 C CA . MET A 1 365 ? -10.708 3.065 -3.182 1.00 89.38 365 MET A CA 1
ATOM 2976 C C . MET A 1 365 ? -11.722 1.936 -3.302 1.00 89.38 365 MET A C 1
ATOM 2978 O O . MET A 1 365 ? -12.493 1.695 -2.376 1.00 89.38 365 MET A O 1
ATOM 2982 N N . PHE A 1 366 ? -11.685 1.190 -4.404 1.00 87.62 366 PHE A N 1
ATOM 2983 C CA . PHE A 1 366 ? -12.560 0.038 -4.580 1.00 87.62 366 PHE A CA 1
ATOM 2984 C C . PHE A 1 366 ? -12.297 -1.057 -3.531 1.00 87.62 366 PHE A C 1
ATOM 2986 O O . PHE A 1 366 ? -13.240 -1.582 -2.935 1.00 87.62 366 PHE A O 1
ATOM 2993 N N . ALA A 1 367 ? -11.027 -1.352 -3.241 1.00 90.19 367 ALA A N 1
ATOM 2994 C CA . ALA A 1 367 ? -10.630 -2.300 -2.203 1.00 90.19 367 ALA A CA 1
ATOM 2995 C C . ALA A 1 367 ? -11.009 -1.818 -0.793 1.00 90.19 367 ALA A C 1
ATOM 2997 O O . ALA A 1 367 ? -11.517 -2.606 0.008 1.00 90.19 367 ALA A O 1
ATOM 2998 N N . ARG A 1 368 ? -10.834 -0.524 -0.498 1.00 92.00 368 ARG A N 1
ATOM 2999 C CA . ARG A 1 368 ? -11.247 0.078 0.777 1.00 92.00 368 ARG A CA 1
ATOM 3000 C C . ARG A 1 368 ? -12.759 -0.009 0.985 1.00 92.00 368 ARG A C 1
ATOM 3002 O O . ARG A 1 368 ? -13.169 -0.359 2.083 1.00 92.00 368 ARG A O 1
ATOM 3009 N N . LEU A 1 369 ? -13.592 0.219 -0.041 1.00 92.75 369 LEU A N 1
ATOM 3010 C CA . LEU A 1 369 ? -15.058 0.064 0.077 1.00 92.75 369 LEU A CA 1
ATOM 3011 C C . LEU A 1 369 ? -15.435 -1.359 0.498 1.00 92.75 369 LEU A C 1
ATOM 3013 O O . LEU A 1 369 ? -16.218 -1.556 1.428 1.00 92.75 369 LEU A O 1
ATOM 3017 N N . MET A 1 370 ? -14.846 -2.352 -0.172 1.00 91.12 370 MET A N 1
ATOM 3018 C CA . MET A 1 370 ? -15.065 -3.767 0.129 1.00 91.12 370 MET A CA 1
ATOM 3019 C C . MET A 1 370 ? -14.609 -4.130 1.544 1.00 91.12 370 MET A C 1
ATOM 3021 O O . MET A 1 370 ? -15.309 -4.859 2.249 1.00 91.12 370 MET A O 1
ATOM 3025 N N . LEU A 1 371 ? -13.449 -3.615 1.957 1.00 91.94 371 LEU A N 1
ATOM 3026 C CA . LEU A 1 371 ? -12.879 -3.861 3.277 1.00 91.94 371 LEU A CA 1
ATOM 3027 C C . LEU A 1 371 ? -13.704 -3.203 4.389 1.00 91.94 371 LEU A C 1
ATOM 3029 O O . LEU A 1 371 ? -13.998 -3.851 5.389 1.00 91.94 371 LEU A O 1
ATOM 3033 N N . THR A 1 372 ? -14.135 -1.954 4.206 1.00 94.06 372 THR A N 1
ATOM 3034 C CA . THR A 1 372 ? -14.972 -1.254 5.186 1.00 94.06 372 THR A CA 1
ATOM 3035 C C . THR A 1 372 ? -16.309 -1.958 5.370 1.00 94.06 372 THR A C 1
ATOM 3037 O O . THR A 1 372 ? -16.679 -2.208 6.510 1.00 94.06 372 THR A O 1
ATOM 3040 N N . LEU A 1 373 ? -16.990 -2.362 4.286 1.00 93.38 373 LEU A N 1
ATOM 3041 C CA . LEU A 1 373 ? -18.223 -3.162 4.366 1.00 93.38 373 LEU A CA 1
ATOM 3042 C C . LEU A 1 373 ? -18.021 -4.434 5.203 1.00 93.38 373 LEU A C 1
ATOM 3044 O O . LEU A 1 373 ? -18.822 -4.739 6.088 1.00 93.38 373 LEU A O 1
ATOM 3048 N N . TYR A 1 374 ? -16.914 -5.142 4.962 1.00 91.31 374 TYR A N 1
ATOM 3049 C CA . TYR A 1 374 ? -16.547 -6.319 5.741 1.00 91.31 374 TYR A CA 1
ATOM 3050 C C . TYR A 1 374 ? -16.352 -5.996 7.234 1.00 91.31 374 TYR A C 1
ATOM 3052 O O . TYR A 1 374 ? -16.927 -6.688 8.075 1.00 91.31 374 TYR A O 1
ATOM 3060 N N . HIS A 1 375 ? -15.610 -4.936 7.570 1.00 90.81 375 HIS A N 1
ATOM 3061 C CA . HIS A 1 375 ? -15.356 -4.537 8.960 1.00 90.81 375 HIS A CA 1
ATOM 3062 C C . HIS A 1 375 ? -16.630 -4.147 9.719 1.00 90.81 375 HIS A C 1
ATOM 3064 O O . HIS A 1 375 ? -16.832 -4.614 10.837 1.00 90.81 375 HIS A O 1
ATOM 3070 N N . ILE A 1 376 ? -17.533 -3.383 9.097 1.00 91.88 376 ILE A N 1
ATOM 3071 C CA . ILE A 1 376 ? -18.807 -2.970 9.719 1.00 91.88 376 ILE A CA 1
ATOM 3072 C C . ILE A 1 376 ? -19.883 -4.069 9.681 1.00 91.88 376 ILE A C 1
ATOM 3074 O O . ILE A 1 376 ? -21.074 -3.809 9.862 1.00 91.88 376 ILE A O 1
ATOM 3078 N N . ARG A 1 377 ? -19.489 -5.322 9.409 1.00 91.19 377 ARG A N 1
ATOM 3079 C CA . ARG A 1 377 ? -20.378 -6.495 9.413 1.00 91.19 377 ARG A CA 1
ATOM 3080 C C . ARG A 1 377 ? -21.557 -6.345 8.439 1.00 91.19 377 ARG A C 1
ATOM 3082 O O . ARG A 1 377 ? -22.653 -6.851 8.685 1.00 91.19 377 ARG A O 1
ATOM 3089 N N . ARG A 1 378 ? -21.342 -5.666 7.308 1.00 88.06 378 ARG A N 1
ATOM 3090 C CA . ARG A 1 378 ? -22.294 -5.563 6.192 1.00 88.06 378 ARG A CA 1
ATOM 3091 C C . ARG A 1 378 ? -21.730 -6.345 5.012 1.00 88.06 378 ARG A C 1
ATOM 3093 O O . ARG A 1 378 ? -20.760 -5.939 4.384 1.00 88.06 378 ARG A O 1
ATOM 3100 N N . MET A 1 379 ? -22.304 -7.518 4.742 1.00 82.06 379 MET A N 1
ATOM 3101 C CA . MET A 1 379 ? -21.748 -8.461 3.767 1.00 82.06 379 MET A CA 1
ATOM 3102 C C . MET A 1 379 ? -21.550 -7.791 2.393 1.00 82.06 379 MET A C 1
ATOM 3104 O O . MET A 1 379 ? -22.530 -7.315 1.821 1.00 82.06 379 MET A O 1
ATOM 3108 N N . PRO A 1 380 ? -20.326 -7.781 1.828 1.00 79.75 380 PRO A N 1
ATOM 3109 C CA . PRO A 1 380 ? -20.092 -7.182 0.519 1.00 79.75 380 PRO A CA 1
ATOM 3110 C C . PRO A 1 380 ? -20.838 -7.967 -0.580 1.00 79.75 380 PRO A C 1
ATOM 3112 O O . PRO A 1 380 ? -20.496 -9.128 -0.832 1.00 79.75 380 PRO A O 1
ATOM 3115 N N . PRO A 1 381 ? -21.837 -7.381 -1.269 1.00 74.12 381 PRO A N 1
ATOM 3116 C CA . PRO A 1 381 ? -22.751 -8.142 -2.131 1.00 74.12 381 PRO A CA 1
ATOM 3117 C C . PRO A 1 381 ? -22.119 -8.597 -3.452 1.00 74.12 381 PRO A C 1
ATOM 3119 O O . PRO A 1 381 ? -22.569 -9.570 -4.051 1.00 74.12 381 PRO A O 1
ATOM 3122 N N . LYS A 1 382 ? -21.058 -7.916 -3.903 1.00 78.62 382 LYS A N 1
ATOM 3123 C CA . LYS A 1 382 ? -20.380 -8.145 -5.193 1.00 78.62 382 LYS A CA 1
ATOM 3124 C C . LYS A 1 382 ? -18.967 -8.689 -5.050 1.00 78.62 382 LYS A C 1
ATOM 3126 O O . LYS A 1 382 ? -18.052 -8.364 -5.806 1.00 78.62 382 LYS A O 1
ATOM 3131 N N . ARG A 1 383 ? -18.770 -9.516 -4.028 1.00 80.25 383 ARG A N 1
ATOM 3132 C CA . ARG A 1 383 ? -17.452 -10.022 -3.652 1.00 80.25 383 ARG A CA 1
ATOM 3133 C C . ARG A 1 383 ? -16.793 -10.887 -4.719 1.00 80.25 383 ARG A C 1
ATOM 3135 O O . ARG A 1 383 ? -15.597 -10.762 -4.950 1.00 80.25 383 ARG A O 1
ATOM 3142 N N . GLN A 1 384 ? -17.565 -11.732 -5.392 1.00 82.44 384 GLN A N 1
ATOM 3143 C CA . GLN A 1 384 ? -17.042 -12.587 -6.459 1.00 82.44 384 GLN A CA 1
ATOM 3144 C C . GLN A 1 384 ? -16.671 -11.779 -7.705 1.00 82.44 384 GLN A C 1
ATOM 3146 O O . GLN A 1 384 ? -15.661 -12.054 -8.352 1.00 82.44 384 GLN A O 1
ATOM 3151 N N . GLU A 1 385 ? -17.450 -10.750 -8.027 1.00 81.19 385 GLU A N 1
ATOM 3152 C CA . GLU A 1 385 ? -17.127 -9.807 -9.093 1.00 81.19 385 GLU A CA 1
ATOM 3153 C C . GLU A 1 385 ? -15.886 -8.966 -8.760 1.00 81.19 385 GLU A C 1
ATOM 3155 O O . GLU A 1 385 ? -15.070 -8.740 -9.652 1.00 81.19 385 GLU A O 1
ATOM 3160 N N . PHE A 1 386 ? -15.705 -8.565 -7.496 1.00 80.12 386 PHE A N 1
ATOM 3161 C CA . PHE A 1 386 ? -14.477 -7.925 -7.014 1.00 80.12 386 PHE A CA 1
ATOM 3162 C C . PHE A 1 386 ? -13.255 -8.833 -7.210 1.00 80.12 386 PHE A C 1
ATOM 3164 O O . PHE A 1 386 ? -12.296 -8.416 -7.854 1.00 80.12 386 PHE A O 1
ATOM 3171 N N . LEU A 1 387 ? -13.309 -10.087 -6.741 1.00 79.94 387 LEU A N 1
ATOM 3172 C CA . LEU A 1 387 ? -12.216 -11.062 -6.884 1.00 79.94 387 LEU A CA 1
ATOM 3173 C C . LEU A 1 387 ? -11.778 -11.202 -8.346 1.00 79.94 387 LEU A C 1
ATOM 3175 O O . LEU A 1 387 ? -10.600 -11.055 -8.668 1.00 79.94 387 LEU A O 1
ATOM 3179 N N . LYS A 1 388 ? -12.743 -11.414 -9.247 1.00 79.44 388 LYS A N 1
ATOM 3180 C CA . LYS A 1 388 ? -12.480 -11.529 -10.688 1.00 79.44 388 LYS A CA 1
ATOM 3181 C C . LYS A 1 388 ? -11.837 -10.268 -11.265 1.00 79.44 388 LYS A C 1
ATOM 3183 O O . LYS A 1 388 ? -10.958 -10.385 -12.114 1.00 79.44 388 LYS A O 1
ATOM 3188 N N . ALA A 1 389 ? -12.264 -9.090 -10.812 1.00 75.88 389 ALA A N 1
ATOM 3189 C CA . ALA A 1 389 ? -11.734 -7.815 -11.277 1.00 75.88 389 ALA A CA 1
ATOM 3190 C C . ALA A 1 389 ? -10.270 -7.627 -10.878 1.00 75.88 389 ALA A C 1
ATOM 3192 O O . ALA A 1 389 ? -9.430 -7.337 -11.725 1.00 75.88 389 ALA A O 1
ATOM 3193 N N . VAL A 1 390 ? -9.964 -7.806 -9.592 1.00 79.56 390 VAL A N 1
ATOM 3194 C CA . VAL A 1 390 ? -8.649 -7.449 -9.051 1.00 79.56 390 VAL A CA 1
ATOM 3195 C C . VAL A 1 390 ? -7.585 -8.494 -9.367 1.00 79.56 390 VAL A C 1
ATOM 3197 O O . VAL A 1 390 ? -6.424 -8.147 -9.566 1.00 79.56 390 VAL A O 1
ATOM 3200 N N . GLN A 1 391 ? -7.944 -9.775 -9.475 1.00 78.31 391 GLN A N 1
ATOM 3201 C CA . GLN A 1 391 ? -6.967 -10.816 -9.805 1.00 78.31 391 GLN A CA 1
ATOM 3202 C C . GLN A 1 391 ? -6.357 -10.621 -11.203 1.00 78.31 391 GLN A C 1
ATOM 3204 O O . GLN A 1 391 ? -5.174 -10.889 -11.395 1.00 78.31 391 GLN A O 1
ATOM 3209 N N . GLN A 1 392 ? -7.133 -10.116 -12.168 1.00 75.62 392 GLN A N 1
ATOM 3210 C CA . GLN A 1 392 ? -6.672 -9.895 -13.547 1.00 75.62 392 GLN A CA 1
ATOM 3211 C C . GLN A 1 392 ? -5.778 -8.660 -13.706 1.00 75.62 392 GLN A C 1
ATOM 3213 O O . GLN A 1 392 ? -5.086 -8.531 -14.712 1.00 75.62 392 GLN A O 1
ATOM 3218 N N . THR A 1 393 ? -5.789 -7.753 -12.730 1.00 80.56 393 THR A N 1
ATOM 3219 C CA . THR A 1 393 ? -5.023 -6.501 -12.767 1.00 80.56 393 THR A CA 1
ATOM 3220 C C . THR A 1 393 ? -3.727 -6.582 -11.968 1.00 80.56 393 THR A C 1
ATOM 3222 O O . THR A 1 393 ? -2.988 -5.603 -11.923 1.00 80.56 393 THR A O 1
ATOM 3225 N N . GLN A 1 394 ? -3.461 -7.709 -11.299 1.00 85.94 394 GLN A N 1
ATOM 3226 C CA . GLN A 1 394 ? -2.229 -7.886 -10.542 1.00 85.94 394 GLN A CA 1
ATOM 3227 C C . GLN A 1 394 ? -1.040 -7.896 -11.502 1.00 85.94 394 GLN A C 1
ATOM 3229 O O . GLN A 1 394 ? -1.004 -8.675 -12.460 1.00 85.94 394 GLN A O 1
ATOM 3234 N N . PHE A 1 395 ? -0.037 -7.075 -11.219 1.00 82.38 395 PHE A N 1
ATOM 3235 C CA . PHE A 1 3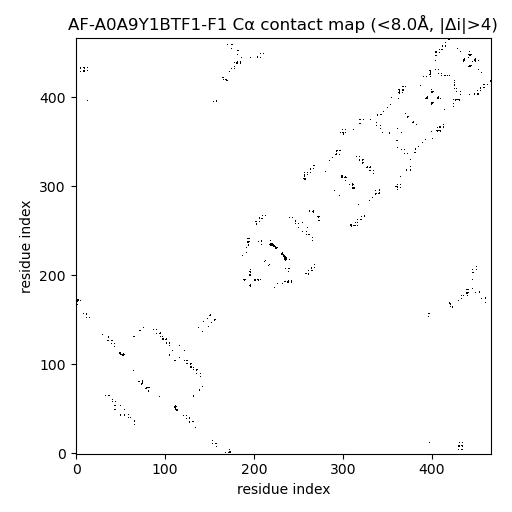95 ? 1.170 -7.046 -12.025 1.00 82.38 395 PHE A CA 1
ATOM 3236 C C . PHE A 1 395 ? 1.973 -8.342 -11.876 1.00 82.38 395 PHE A C 1
ATOM 3238 O O . PHE A 1 395 ? 1.759 -9.178 -10.981 1.00 82.38 395 PHE A O 1
ATOM 3245 N N . ILE A 1 396 ? 2.903 -8.553 -12.803 1.00 79.69 396 ILE A N 1
ATOM 3246 C CA . ILE A 1 396 ? 3.670 -9.795 -12.873 1.00 79.69 396 ILE A CA 1
ATOM 3247 C C . ILE A 1 396 ? 4.517 -10.014 -11.612 1.00 79.69 396 ILE A C 1
ATOM 3249 O O . ILE A 1 396 ? 4.611 -11.143 -11.130 1.00 79.69 396 ILE A O 1
ATOM 3253 N N . GLU A 1 397 ? 5.021 -8.940 -11.008 1.00 80.62 397 GLU A N 1
ATOM 3254 C CA . GLU A 1 397 ? 5.760 -8.950 -9.746 1.00 80.62 397 GLU A CA 1
ATOM 3255 C C . GLU A 1 397 ? 4.877 -9.097 -8.501 1.00 80.62 397 GLU A C 1
ATOM 3257 O O . GLU A 1 397 ? 5.399 -9.323 -7.409 1.00 80.62 397 GLU A O 1
ATOM 3262 N N . GLY A 1 398 ? 3.552 -9.053 -8.646 1.00 87.38 398 GLY A N 1
ATOM 3263 C CA . GLY A 1 398 ? 2.598 -9.328 -7.570 1.00 87.38 398 GLY A CA 1
ATOM 3264 C C . GLY A 1 398 ? 1.983 -8.108 -6.896 1.00 87.38 398 GLY A C 1
ATOM 3265 O O . GLY A 1 398 ? 1.109 -8.290 -6.049 1.00 87.38 398 GLY A O 1
ATOM 3266 N N . SER A 1 399 ? 2.401 -6.902 -7.270 1.00 89.44 399 SER A N 1
ATOM 3267 C CA . SER A 1 399 ? 1.788 -5.666 -6.790 1.00 89.44 399 SER A CA 1
ATOM 3268 C C . SER A 1 399 ? 0.432 -5.405 -7.455 1.00 89.44 399 SER A C 1
ATOM 3270 O O . SER A 1 399 ? 0.095 -5.983 -8.497 1.00 89.44 399 SER A O 1
ATOM 3272 N N . TRP A 1 400 ? -0.324 -4.489 -6.860 1.00 86.38 400 TRP A N 1
ATOM 3273 C CA . TRP A 1 400 ? -1.339 -3.712 -7.558 1.00 86.38 400 TRP A CA 1
ATOM 3274 C C . TRP A 1 400 ? -0.865 -2.264 -7.640 1.00 86.38 400 TRP A C 1
ATOM 3276 O O . TRP A 1 400 ? -0.505 -1.679 -6.622 1.00 86.38 400 TRP A O 1
ATOM 3286 N N . GLU A 1 401 ? -0.857 -1.718 -8.857 1.00 80.31 401 GLU A N 1
ATOM 3287 C CA . GLU A 1 401 ? -0.427 -0.345 -9.165 1.00 80.31 401 GLU A CA 1
ATOM 3288 C C . GLU A 1 401 ? 1.028 0.000 -8.762 1.00 80.31 401 GLU A C 1
ATOM 3290 O O . GLU A 1 401 ? 1.374 1.176 -8.729 1.00 80.31 401 GLU A O 1
ATOM 3295 N N . ASP A 1 402 ? 1.890 -0.997 -8.500 1.00 80.12 402 ASP A N 1
ATOM 3296 C CA . ASP A 1 402 ? 3.239 -0.815 -7.918 1.00 80.12 402 ASP A CA 1
ATOM 3297 C C . ASP A 1 402 ? 3.232 0.023 -6.625 1.00 80.12 402 ASP A C 1
ATOM 3299 O O . ASP A 1 402 ? 4.144 0.796 -6.336 1.00 80.12 402 ASP A O 1
ATOM 3303 N N . ASP A 1 403 ? 2.160 -0.121 -5.844 1.00 86.81 403 ASP A N 1
ATOM 3304 C CA . ASP A 1 403 ? 1.900 0.692 -4.665 1.00 86.81 403 ASP A CA 1
ATOM 3305 C C . ASP A 1 403 ? 1.641 -0.196 -3.440 1.00 86.81 403 ASP A C 1
ATOM 3307 O O . ASP A 1 403 ? 0.850 -1.147 -3.472 1.00 86.81 403 ASP A O 1
ATOM 3311 N N . ILE A 1 404 ? 2.339 0.093 -2.338 1.00 91.81 404 ILE A N 1
ATOM 3312 C CA . ILE A 1 404 ? 2.293 -0.716 -1.109 1.00 91.81 404 ILE A CA 1
ATOM 3313 C C . ILE A 1 404 ? 0.929 -0.581 -0.430 1.00 91.81 404 ILE A C 1
ATOM 3315 O O . ILE A 1 404 ? 0.390 -1.579 0.057 1.00 91.81 404 ILE A O 1
ATOM 3319 N N . GLY A 1 405 ? 0.360 0.630 -0.427 1.00 90.38 405 GLY A N 1
ATOM 3320 C CA . GLY A 1 405 ? -0.963 0.905 0.127 1.00 90.38 405 GLY A CA 1
ATOM 3321 C C . GLY A 1 405 ? -2.043 0.119 -0.608 1.00 90.38 405 GLY A C 1
ATOM 3322 O O . GLY A 1 405 ? -2.730 -0.713 -0.012 1.00 90.38 405 GLY A O 1
ATOM 3323 N N . THR A 1 406 ? -2.119 0.309 -1.922 1.00 90.19 406 THR A N 1
ATOM 3324 C CA . THR A 1 406 ? -3.053 -0.363 -2.831 1.00 90.19 406 THR A CA 1
ATOM 3325 C C . THR A 1 406 ? -2.924 -1.877 -2.728 1.00 90.19 406 THR A C 1
ATOM 3327 O O . THR A 1 406 ? -3.919 -2.567 -2.504 1.00 90.19 406 THR A O 1
ATOM 3330 N N . THR A 1 407 ? -1.698 -2.404 -2.807 1.00 93.94 407 THR A N 1
ATOM 3331 C CA . THR A 1 407 ? -1.434 -3.842 -2.658 1.00 93.94 407 THR A CA 1
ATOM 3332 C C . THR A 1 407 ? -1.935 -4.364 -1.311 1.00 93.94 407 THR A C 1
ATOM 3334 O O . THR A 1 407 ? -2.576 -5.413 -1.260 1.00 93.94 407 THR A O 1
ATOM 3337 N N . GLY A 1 408 ? -1.697 -3.627 -0.223 1.00 95.25 408 GLY A N 1
ATOM 3338 C CA . GLY A 1 408 ? -2.176 -3.980 1.110 1.00 95.25 408 GLY A CA 1
ATOM 3339 C C . GLY A 1 408 ? -3.701 -4.047 1.198 1.00 95.25 408 GLY A C 1
ATOM 3340 O O . GLY A 1 408 ? -4.241 -5.082 1.586 1.00 95.25 408 GLY A O 1
ATOM 3341 N N . TYR A 1 409 ? -4.413 -2.993 0.792 1.00 93.38 409 TYR A N 1
ATOM 3342 C CA . TYR A 1 409 ? -5.884 -2.960 0.844 1.00 93.38 409 TYR A CA 1
ATOM 3343 C C . TYR A 1 409 ? -6.536 -4.020 -0.053 1.00 93.38 409 TYR A C 1
ATOM 3345 O O . TYR A 1 409 ? -7.529 -4.646 0.338 1.00 93.38 409 TYR A O 1
ATOM 3353 N N . VAL A 1 410 ? -5.971 -4.272 -1.238 1.00 93.12 410 VAL A N 1
ATOM 3354 C CA . VAL A 1 410 ? -6.451 -5.344 -2.119 1.00 93.12 410 VAL A CA 1
ATOM 3355 C C . VAL A 1 410 ? -6.262 -6.703 -1.446 1.00 93.12 410 VAL A C 1
ATOM 3357 O O . VAL A 1 410 ? -7.212 -7.473 -1.364 1.00 93.12 410 VAL A O 1
ATOM 3360 N N . ILE A 1 411 ? -5.092 -6.997 -0.874 1.00 95.25 411 ILE A N 1
ATOM 3361 C CA . ILE A 1 411 ? -4.880 -8.265 -0.162 1.00 95.25 411 ILE A CA 1
ATOM 3362 C C . ILE A 1 411 ? -5.864 -8.424 1.008 1.00 95.25 411 ILE A C 1
ATOM 3364 O O . ILE A 1 411 ? -6.501 -9.470 1.125 1.00 95.25 411 ILE A O 1
ATOM 3368 N N . GLN A 1 412 ? -6.034 -7.397 1.843 1.00 94.06 412 GLN A N 1
ATOM 3369 C CA . GLN A 1 412 ? -6.935 -7.449 3.004 1.00 94.06 412 GLN A CA 1
ATOM 3370 C C . GLN A 1 412 ? -8.396 -7.731 2.604 1.00 94.06 412 GLN A C 1
ATOM 3372 O O . GLN A 1 412 ? -9.090 -8.495 3.277 1.00 94.06 412 GLN A O 1
ATOM 3377 N N . SER A 1 413 ? -8.855 -7.174 1.479 1.00 91.06 413 SER A N 1
ATOM 3378 C CA . SER A 1 413 ? -10.208 -7.413 0.946 1.00 91.06 413 SER A CA 1
ATOM 3379 C C . SER A 1 413 ? -10.368 -8.781 0.257 1.00 91.06 413 SER A C 1
ATOM 3381 O O . SER A 1 413 ? -11.461 -9.366 0.272 1.00 91.06 413 SER A O 1
ATOM 3383 N N . LEU A 1 414 ? -9.282 -9.333 -0.294 1.00 90.44 414 LEU A N 1
ATOM 3384 C CA . LEU A 1 414 ? -9.234 -10.673 -0.886 1.00 90.44 414 LEU A CA 1
ATOM 3385 C C . LEU A 1 414 ? -9.319 -11.789 0.168 1.00 90.44 414 LEU A C 1
ATOM 3387 O O . LEU A 1 414 ? -10.081 -12.739 -0.020 1.00 90.44 414 LEU A O 1
ATOM 3391 N N . ILE A 1 415 ? -8.579 -11.658 1.278 1.00 90.81 415 ILE A N 1
ATOM 3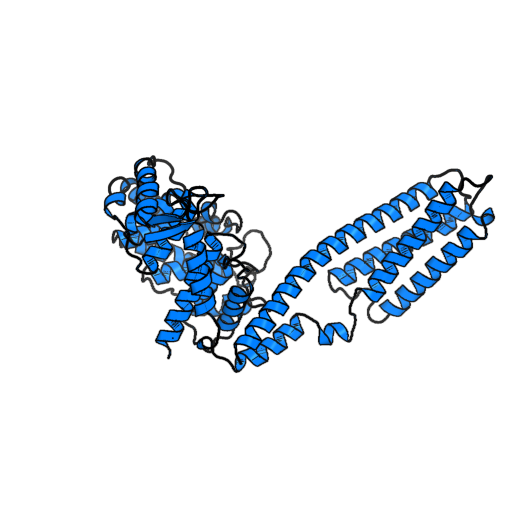392 C CA . ILE A 1 415 ? -8.350 -12.721 2.280 1.00 90.81 415 ILE A CA 1
ATOM 3393 C C . ILE A 1 415 ? -9.605 -13.535 2.629 1.00 90.81 415 ILE A C 1
ATOM 3395 O O . ILE A 1 415 ? -9.553 -14.756 2.489 1.00 90.81 415 ILE A O 1
ATOM 3399 N N . PRO A 1 416 ? -10.755 -12.937 3.009 1.00 85.62 416 PRO A N 1
ATOM 3400 C CA . PRO A 1 416 ? -11.870 -13.757 3.482 1.00 85.62 416 PRO A CA 1
ATOM 3401 C C . PRO A 1 416 ? -12.589 -14.592 2.383 1.00 85.62 416 PRO A C 1
ATOM 3403 O O . PRO A 1 416 ? -13.680 -15.100 2.628 1.00 85.62 416 PRO A O 1
ATOM 3406 N N . SER A 1 417 ? -12.079 -14.644 1.145 1.00 83.88 417 SER A N 1
ATOM 3407 C CA . SER A 1 417 ? -12.602 -15.452 0.024 1.00 83.88 417 SER A CA 1
ATOM 3408 C C . SER A 1 417 ? -11.539 -16.311 -0.659 1.00 83.88 417 SER A C 1
ATOM 3410 O O . SER A 1 417 ? -11.827 -16.955 -1.666 1.00 83.88 417 SER A O 1
ATOM 3412 N N . GLU A 1 418 ? -10.323 -16.317 -0.135 1.00 89.62 418 GLU A N 1
ATOM 3413 C CA . GLU A 1 418 ? -9.190 -17.014 -0.728 1.00 89.62 418 GLU A CA 1
ATOM 3414 C C . GLU A 1 418 ? -8.799 -18.235 0.115 1.00 89.62 418 GLU A C 1
ATOM 3416 O O . GLU A 1 418 ? -9.316 -18.474 1.209 1.00 89.62 418 GLU A O 1
ATOM 3421 N N . THR A 1 419 ? -7.865 -19.028 -0.405 1.00 89.56 419 THR A N 1
ATOM 3422 C CA . THR A 1 419 ? -7.242 -20.151 0.310 1.00 89.56 419 THR A CA 1
ATOM 3423 C C . THR A 1 419 ? -5.751 -19.898 0.503 1.00 89.56 419 THR A C 1
ATOM 3425 O O . THR A 1 419 ? -5.150 -19.072 -0.193 1.00 89.56 419 THR A O 1
ATOM 3428 N N . ILE A 1 420 ? -5.105 -20.651 1.397 1.00 90.00 420 ILE A N 1
ATOM 3429 C CA . ILE A 1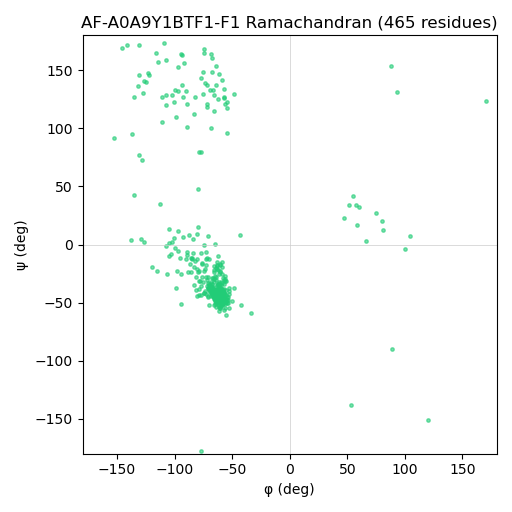 420 ? -3.639 -20.604 1.563 1.00 90.00 420 ILE A CA 1
ATOM 3430 C C . ILE A 1 420 ? -2.847 -20.945 0.283 1.00 90.00 420 ILE A C 1
ATOM 3432 O O . ILE A 1 420 ? -1.641 -20.680 0.197 1.00 90.00 420 ILE A O 1
ATOM 3436 N N . GLU A 1 421 ? -3.513 -21.527 -0.717 1.00 89.38 421 GLU A N 1
ATOM 3437 C CA . GLU A 1 421 ? -2.940 -21.874 -2.016 1.00 89.38 421 GLU A CA 1
ATOM 3438 C C . GLU A 1 421 ? -3.040 -20.744 -3.052 1.00 89.38 421 GLU A C 1
ATOM 3440 O O . GLU A 1 421 ? -2.387 -20.824 -4.098 1.00 89.38 421 GLU A O 1
ATOM 3445 N N . SER A 1 422 ? -3.781 -19.676 -2.742 1.00 91.06 422 SER A N 1
ATOM 3446 C CA . SER A 1 422 ? -4.064 -18.552 -3.635 1.00 91.06 422 SER A CA 1
ATOM 3447 C C . SER A 1 422 ? -2.798 -17.914 -4.210 1.00 91.06 422 SER A C 1
ATOM 3449 O O . SER A 1 422 ? -1.963 -17.350 -3.496 1.00 91.06 422 SER A O 1
ATOM 3451 N N . MET A 1 423 ? -2.659 -17.981 -5.536 1.00 90.00 423 MET A N 1
ATOM 3452 C CA . MET A 1 423 ? -1.544 -17.363 -6.258 1.00 90.00 423 MET A CA 1
ATOM 3453 C C . MET A 1 423 ? -1.509 -15.831 -6.118 1.00 90.00 423 MET A C 1
ATOM 3455 O O . MET A 1 423 ? -0.425 -15.316 -5.825 1.00 90.00 423 MET A O 1
ATOM 3459 N N . PRO A 1 424 ? -2.636 -15.100 -6.252 1.00 91.56 424 PRO A N 1
ATOM 3460 C CA . PRO A 1 424 ? -2.678 -13.662 -5.994 1.00 91.56 424 PRO A CA 1
ATOM 3461 C C . PRO A 1 424 ? -2.139 -13.285 -4.612 1.00 91.56 424 PRO A C 1
ATOM 3463 O O . PRO A 1 424 ? -1.268 -12.416 -4.520 1.00 91.56 424 PRO A O 1
ATOM 3466 N N . LEU A 1 425 ? -2.572 -13.986 -3.554 1.00 93.69 425 LEU A N 1
ATOM 3467 C CA . LEU A 1 425 ? -2.095 -13.732 -2.193 1.00 93.69 425 LEU A CA 1
ATOM 3468 C C . LEU A 1 425 ? -0.602 -14.034 -2.044 1.00 93.69 425 LEU A C 1
ATOM 3470 O O . LEU A 1 425 ? 0.128 -13.226 -1.470 1.00 93.69 425 LEU A O 1
ATOM 3474 N N . LYS A 1 426 ? -0.115 -15.158 -2.584 1.00 93.75 426 LYS A N 1
ATOM 3475 C CA . LYS A 1 426 ? 1.315 -15.523 -2.532 1.00 93.75 426 LYS A CA 1
ATOM 3476 C C . LYS A 1 426 ? 2.193 -14.460 -3.186 1.00 93.75 426 LYS A C 1
ATOM 3478 O O . LYS A 1 426 ? 3.184 -14.038 -2.589 1.00 93.75 426 LYS A O 1
ATOM 3483 N N . LYS A 1 427 ? 1.821 -14.013 -4.388 1.00 92.75 427 LYS A N 1
ATOM 3484 C CA . LYS A 1 427 ? 2.547 -12.977 -5.133 1.00 92.75 427 LYS A CA 1
ATOM 3485 C C . LYS A 1 427 ? 2.530 -11.633 -4.399 1.00 92.75 427 LYS A C 1
ATOM 3487 O O . LYS A 1 427 ? 3.592 -11.052 -4.196 1.00 92.75 427 LYS A O 1
ATOM 3492 N N . GLY A 1 428 ? 1.360 -11.187 -3.940 1.00 94.56 428 GLY A N 1
ATOM 3493 C CA . GLY A 1 428 ? 1.218 -9.932 -3.197 1.00 94.56 428 GLY A CA 1
ATOM 3494 C C . GLY A 1 428 ? 1.989 -9.934 -1.875 1.00 94.56 428 GLY A C 1
ATOM 3495 O O . GLY A 1 428 ? 2.698 -8.981 -1.561 1.00 94.56 428 GLY A O 1
ATOM 3496 N N . THR A 1 429 ? 1.955 -11.049 -1.142 1.00 95.69 429 THR A N 1
ATOM 3497 C CA . THR A 1 429 ? 2.744 -11.221 0.089 1.00 95.69 429 THR A CA 1
ATOM 3498 C C . THR A 1 429 ? 4.237 -11.110 -0.196 1.00 95.69 429 THR A C 1
ATOM 3500 O O . THR A 1 429 ? 4.952 -10.407 0.511 1.00 95.69 429 THR A O 1
ATOM 3503 N N . LEU A 1 430 ? 4.730 -11.781 -1.240 1.00 94.00 430 LEU A N 1
ATOM 3504 C CA . LEU A 1 430 ? 6.143 -11.723 -1.615 1.00 94.00 430 LEU A CA 1
ATOM 3505 C C . LEU A 1 430 ? 6.580 -10.338 -2.078 1.00 94.00 430 LEU A C 1
ATOM 3507 O O . LEU A 1 430 ? 7.697 -9.936 -1.752 1.00 94.00 430 LEU A O 1
ATOM 3511 N N . TYR A 1 431 ? 5.716 -9.608 -2.785 1.00 94.06 431 TYR A N 1
ATOM 3512 C CA . TYR A 1 431 ? 5.959 -8.207 -3.117 1.00 94.06 431 TYR A CA 1
ATOM 3513 C C . TYR A 1 431 ? 6.143 -7.373 -1.842 1.00 94.06 431 TYR A C 1
ATOM 3515 O O . TYR A 1 431 ? 7.186 -6.739 -1.677 1.00 94.06 431 TYR A O 1
ATOM 3523 N N . LEU A 1 432 ? 5.214 -7.460 -0.881 1.00 96.62 432 LEU A N 1
ATOM 3524 C CA . LEU A 1 432 ? 5.337 -6.749 0.397 1.00 96.62 432 LEU A CA 1
ATOM 3525 C C . LEU A 1 432 ? 6.616 -7.145 1.149 1.00 96.62 432 LEU A C 1
ATOM 3527 O O . LEU A 1 432 ? 7.361 -6.274 1.588 1.00 96.62 432 LEU A O 1
ATOM 3531 N N . LEU A 1 433 ? 6.932 -8.436 1.256 1.00 95.44 433 LEU A N 1
ATOM 3532 C CA . LEU A 1 433 ? 8.167 -8.892 1.907 1.00 95.44 433 LEU A CA 1
ATOM 3533 C C . LEU A 1 433 ? 9.428 -8.347 1.213 1.00 95.44 433 LEU A C 1
ATOM 3535 O O . LEU A 1 433 ? 10.396 -7.982 1.881 1.00 95.44 433 LEU A O 1
ATOM 3539 N N . ALA A 1 434 ? 9.419 -8.255 -0.118 1.00 91.44 434 ALA A N 1
ATOM 3540 C CA . ALA A 1 434 ? 10.538 -7.733 -0.895 1.00 91.44 434 ALA A CA 1
ATOM 3541 C C . ALA A 1 434 ? 10.735 -6.217 -0.748 1.00 91.44 434 ALA A C 1
ATOM 3543 O O . ALA A 1 434 ? 11.883 -5.749 -0.802 1.00 91.44 434 ALA A O 1
ATOM 3544 N N . MET A 1 435 ? 9.640 -5.472 -0.570 1.00 93.38 435 MET A N 1
ATOM 3545 C CA . MET A 1 435 ? 9.633 -4.014 -0.402 1.00 93.38 435 MET A CA 1
ATOM 3546 C C . MET A 1 435 ? 10.070 -3.557 0.990 1.00 93.38 435 MET A C 1
ATOM 3548 O O . MET A 1 435 ? 10.451 -2.399 1.149 1.00 93.38 435 MET A O 1
ATOM 3552 N N . GLN A 1 436 ? 10.096 -4.451 1.984 1.00 95.56 436 GLN A N 1
ATOM 3553 C CA . GLN A 1 436 ? 10.613 -4.099 3.301 1.00 95.56 436 GLN A CA 1
ATOM 3554 C C . GLN A 1 436 ? 12.101 -3.714 3.212 1.00 95.56 436 GLN A C 1
ATOM 3556 O O . GLN A 1 436 ? 12.958 -4.467 2.719 1.00 95.56 436 GLN A O 1
ATOM 3561 N N . ASP A 1 437 ? 12.430 -2.529 3.713 1.00 92.62 437 ASP A N 1
ATOM 3562 C CA . ASP A 1 437 ? 13.789 -2.014 3.708 1.00 92.62 437 ASP A CA 1
ATOM 3563 C C . ASP A 1 437 ? 14.665 -2.659 4.802 1.00 92.62 437 ASP A C 1
ATOM 3565 O O . ASP A 1 437 ? 14.277 -3.575 5.543 1.00 92.62 437 ASP A O 1
ATOM 3569 N N . LYS A 1 438 ? 15.922 -2.210 4.893 1.00 91.56 438 LYS A N 1
ATOM 3570 C CA . LYS A 1 438 ? 16.872 -2.728 5.887 1.00 91.56 438 LYS A CA 1
ATOM 3571 C C . LYS A 1 438 ? 16.480 -2.365 7.316 1.00 91.56 438 LYS A C 1
ATOM 3573 O O . LYS A 1 438 ? 16.775 -3.168 8.202 1.00 91.56 438 LYS A O 1
ATOM 3578 N N . GLU A 1 439 ? 15.797 -1.249 7.520 1.00 92.56 439 GLU A N 1
ATOM 3579 C CA . GLU A 1 439 ? 15.316 -0.804 8.824 1.00 92.56 439 GLU A CA 1
ATOM 3580 C C . GLU A 1 439 ? 14.047 -1.548 9.234 1.00 92.56 439 GLU A C 1
ATOM 3582 O O . GLU A 1 439 ? 13.829 -1.727 10.419 1.00 92.56 439 GLU A O 1
ATOM 3587 N N . GLY A 1 440 ? 13.278 -2.105 8.300 1.00 94.19 440 GLY A N 1
ATOM 3588 C CA . GLY A 1 440 ? 11.999 -2.763 8.576 1.00 94.19 440 GLY A CA 1
ATOM 3589 C C . GLY A 1 440 ? 10.781 -1.937 8.176 1.00 94.19 440 GLY A C 1
ATOM 3590 O O . GLY A 1 440 ? 9.670 -2.353 8.490 1.00 94.19 440 GLY A O 1
ATOM 3591 N N . MET A 1 441 ? 10.985 -0.808 7.496 1.00 95.25 441 MET A N 1
ATOM 3592 C CA . MET A 1 441 ? 9.927 0.061 6.988 1.00 95.25 441 MET A CA 1
ATOM 3593 C C . MET A 1 441 ? 9.576 -0.295 5.541 1.00 95.25 441 MET A C 1
ATOM 3595 O O . MET A 1 441 ? 10.351 -0.939 4.829 1.00 95.25 441 MET A O 1
ATOM 3599 N N . TRP A 1 442 ? 8.419 0.179 5.098 1.00 94.50 442 TRP A N 1
ATOM 3600 C CA . TRP A 1 442 ? 7.990 0.170 3.703 1.00 94.50 442 TRP A CA 1
ATOM 3601 C C . TRP A 1 442 ? 8.043 1.604 3.168 1.00 94.50 442 TRP A C 1
ATOM 3603 O O . TRP A 1 442 ? 7.453 2.503 3.765 1.00 94.50 442 TRP A O 1
ATOM 3613 N N . ASN A 1 443 ? 8.850 1.828 2.121 1.00 87.81 443 ASN A N 1
ATOM 3614 C CA . ASN A 1 443 ? 9.174 3.145 1.537 1.00 87.81 443 ASN A CA 1
ATOM 3615 C C . ASN A 1 443 ? 9.570 4.247 2.544 1.00 87.81 443 ASN A C 1
ATOM 3617 O O . ASN A 1 443 ? 9.444 5.436 2.263 1.00 87.81 443 ASN A O 1
ATOM 3621 N N . GLY A 1 444 ? 10.035 3.879 3.743 1.00 87.06 444 GLY A N 1
ATOM 3622 C CA . GLY A 1 444 ? 10.320 4.833 4.819 1.00 87.06 444 GLY A CA 1
ATOM 3623 C C . GLY A 1 444 ? 9.091 5.554 5.401 1.00 87.06 444 GLY A C 1
ATOM 3624 O O . GLY A 1 444 ? 9.267 6.388 6.290 1.00 87.06 444 GLY A O 1
ATOM 3625 N N . SER A 1 445 ? 7.872 5.226 4.955 1.00 90.50 445 SER A N 1
ATOM 3626 C CA . SER A 1 445 ? 6.612 5.859 5.364 1.00 90.50 445 SER A CA 1
ATOM 3627 C C . SER A 1 445 ? 5.953 5.112 6.525 1.00 90.50 445 SER A C 1
ATOM 3629 O O . SER A 1 445 ? 5.896 3.878 6.526 1.00 90.50 445 SER A O 1
ATOM 3631 N N . ILE A 1 446 ? 5.432 5.848 7.515 1.00 93.31 446 ILE A N 1
ATOM 3632 C CA . ILE A 1 446 ? 4.646 5.267 8.616 1.00 93.31 446 ILE A CA 1
ATOM 3633 C C . ILE A 1 446 ? 3.354 4.647 8.075 1.00 93.31 446 ILE A C 1
ATOM 3635 O O . ILE A 1 446 ? 3.067 3.491 8.381 1.00 93.31 446 ILE A O 1
ATOM 3639 N N . GLU A 1 447 ? 2.619 5.362 7.222 1.00 91.50 447 GLU A N 1
ATOM 3640 C CA . GLU A 1 447 ? 1.336 4.903 6.675 1.00 91.50 447 GLU A CA 1
ATOM 3641 C C . GLU A 1 447 ? 1.484 3.596 5.877 1.00 91.50 447 GLU A C 1
ATOM 3643 O O . GLU A 1 447 ? 0.727 2.641 6.076 1.00 91.50 447 GLU A O 1
ATOM 3648 N N . GLU A 1 448 ? 2.501 3.508 5.015 1.00 92.88 448 GLU A N 1
ATOM 3649 C CA . GLU A 1 448 ? 2.738 2.300 4.214 1.00 92.88 448 GLU A CA 1
ATOM 3650 C C . GLU A 1 448 ? 3.261 1.140 5.057 1.00 92.88 448 GLU A C 1
ATOM 3652 O O . GLU A 1 448 ? 2.870 -0.007 4.840 1.00 92.88 448 GLU A O 1
ATOM 3657 N N . THR A 1 449 ? 4.083 1.433 6.067 1.00 96.31 449 THR A N 1
ATOM 3658 C CA . THR A 1 449 ? 4.550 0.425 7.026 1.00 96.31 449 THR A CA 1
ATOM 3659 C C . THR A 1 449 ? 3.383 -0.166 7.807 1.00 96.31 449 THR A C 1
ATOM 3661 O O . THR A 1 449 ? 3.291 -1.385 7.937 1.00 96.31 449 THR A O 1
ATOM 3664 N N . ILE A 1 450 ? 2.457 0.665 8.286 1.00 96.31 450 ILE A N 1
ATOM 3665 C CA . ILE A 1 450 ? 1.279 0.202 9.026 1.00 96.31 450 ILE A CA 1
ATOM 3666 C C . ILE A 1 450 ? 0.342 -0.585 8.113 1.00 96.31 450 ILE A C 1
ATOM 3668 O O . ILE A 1 450 ? -0.131 -1.652 8.503 1.00 96.31 450 ILE A O 1
ATOM 3672 N N . THR A 1 451 ? 0.126 -0.126 6.880 1.00 95.19 451 THR A N 1
ATOM 3673 C CA . THR A 1 451 ? -0.698 -0.850 5.901 1.00 95.19 451 THR A CA 1
ATOM 3674 C C . THR A 1 451 ? -0.110 -2.230 5.593 1.00 95.19 451 THR A C 1
ATOM 3676 O O . THR A 1 451 ? -0.828 -3.234 5.634 1.00 95.19 451 THR A O 1
ATOM 3679 N N . ALA A 1 452 ? 1.203 -2.318 5.363 1.00 97.50 452 ALA A N 1
ATOM 3680 C CA . ALA A 1 452 ? 1.892 -3.588 5.153 1.00 97.50 452 ALA A CA 1
ATOM 3681 C C . ALA A 1 452 ? 1.817 -4.495 6.392 1.00 97.50 452 ALA A C 1
ATOM 3683 O O . ALA A 1 452 ? 1.543 -5.686 6.257 1.00 97.50 452 ALA A O 1
ATOM 3684 N N . LEU A 1 453 ? 1.994 -3.951 7.602 1.00 98.25 453 LEU A N 1
ATOM 3685 C CA . LEU A 1 453 ? 1.896 -4.715 8.849 1.00 98.25 453 LEU A CA 1
ATOM 3686 C C . LEU A 1 453 ? 0.486 -5.255 9.096 1.00 98.25 453 LEU A C 1
ATOM 3688 O O . LEU A 1 453 ? 0.355 -6.453 9.345 1.00 98.25 453 LEU A O 1
ATOM 3692 N N . LYS A 1 454 ? -0.560 -4.423 8.979 1.00 97.25 454 LYS A N 1
ATOM 3693 C CA . LYS A 1 454 ? -1.965 -4.866 9.082 1.00 97.25 454 LYS A CA 1
ATOM 3694 C C . LYS A 1 454 ? -2.236 -6.007 8.100 1.00 97.25 454 LYS A C 1
ATOM 3696 O O . LYS A 1 454 ? -2.765 -7.044 8.490 1.00 97.25 454 LYS A O 1
ATOM 3701 N N . THR A 1 455 ? -1.767 -5.855 6.860 1.00 97.44 455 THR A N 1
ATOM 3702 C CA . THR A 1 455 ? -1.898 -6.875 5.814 1.00 97.44 455 THR A CA 1
ATOM 3703 C C . THR A 1 455 ? -1.201 -8.182 6.200 1.00 97.44 455 THR A C 1
ATOM 3705 O O . THR A 1 455 ? -1.831 -9.235 6.223 1.00 97.44 455 THR A O 1
ATOM 3708 N N . LEU A 1 456 ? 0.090 -8.140 6.542 1.00 97.69 456 LEU A N 1
ATOM 3709 C CA . LEU A 1 456 ? 0.869 -9.335 6.883 1.00 97.69 456 LEU A CA 1
ATOM 3710 C C . LEU A 1 456 ? 0.327 -10.052 8.127 1.00 97.69 456 LEU A C 1
ATOM 3712 O O . LEU A 1 456 ? 0.306 -11.283 8.161 1.00 97.69 456 LEU A O 1
ATOM 3716 N N . ILE A 1 457 ? -0.142 -9.305 9.127 1.00 97.12 457 ILE A N 1
ATOM 3717 C CA . ILE A 1 457 ? -0.777 -9.868 10.323 1.00 97.12 457 ILE A CA 1
ATOM 3718 C C . ILE A 1 457 ? -2.107 -10.538 9.971 1.00 97.12 457 ILE A C 1
ATOM 3720 O O . ILE A 1 457 ? -2.376 -11.634 10.457 1.00 97.12 457 ILE A O 1
ATOM 3724 N N . GLN A 1 458 ? -2.930 -9.929 9.114 1.00 95.31 458 GLN A N 1
ATOM 3725 C CA . GLN A 1 458 ? -4.181 -10.550 8.682 1.00 95.31 458 GLN A CA 1
ATOM 3726 C C . GLN A 1 458 ? -3.921 -11.843 7.898 1.00 95.31 458 GLN A C 1
ATOM 3728 O O . GLN A 1 458 ? -4.615 -12.831 8.117 1.00 95.31 458 GLN A O 1
ATOM 3733 N N . ILE A 1 459 ? -2.887 -11.878 7.050 1.00 96.12 459 ILE A N 1
ATOM 3734 C CA . ILE A 1 459 ? -2.463 -13.109 6.363 1.00 96.12 459 ILE A CA 1
ATOM 3735 C C . ILE A 1 459 ? -2.017 -14.166 7.374 1.00 96.12 459 ILE A C 1
ATOM 3737 O O . ILE A 1 459 ? -2.364 -15.333 7.221 1.00 96.12 459 ILE A O 1
ATOM 3741 N N . LYS A 1 460 ? -1.258 -13.779 8.407 1.00 95.75 460 LYS A N 1
ATOM 3742 C CA . LYS A 1 460 ? -0.844 -14.696 9.475 1.00 95.75 460 LYS A CA 1
ATOM 3743 C C . LYS A 1 460 ? -2.058 -15.311 10.180 1.00 95.75 460 LYS A C 1
ATOM 3745 O O . LYS A 1 460 ? -2.133 -16.531 10.247 1.00 95.75 460 LYS A O 1
ATOM 3750 N N . LYS A 1 461 ? -3.020 -14.491 10.618 1.00 94.31 461 LYS A N 1
ATOM 3751 C CA . LYS A 1 461 ? -4.268 -14.965 11.248 1.00 94.31 461 LYS A CA 1
ATOM 3752 C C . LYS A 1 461 ? -5.044 -15.904 10.322 1.00 94.31 461 LYS A C 1
ATOM 3754 O O . LYS A 1 461 ? -5.432 -16.990 10.719 1.00 94.31 461 LYS A O 1
ATOM 3759 N N . PHE A 1 462 ? -5.173 -15.534 9.051 1.00 94.62 462 PHE A N 1
ATOM 3760 C CA . PHE A 1 462 ? -5.812 -16.365 8.033 1.00 94.62 462 PHE A CA 1
ATOM 3761 C C . PHE A 1 462 ? -5.125 -17.728 7.840 1.00 94.62 462 PHE A C 1
ATOM 3763 O O . PHE A 1 462 ? -5.795 -18.742 7.666 1.00 94.62 462 PHE A O 1
ATOM 3770 N N . ILE A 1 463 ? -3.790 -17.772 7.875 1.00 93.44 463 ILE A N 1
ATOM 3771 C CA . ILE A 1 463 ? -3.037 -19.031 7.837 1.00 93.44 463 ILE A CA 1
ATOM 3772 C C . ILE A 1 463 ? -3.350 -19.878 9.075 1.00 93.44 463 ILE A C 1
ATOM 3774 O O . ILE A 1 463 ? -3.555 -21.078 8.933 1.00 93.44 463 ILE A O 1
ATOM 3778 N N . GLU A 1 464 ? -3.378 -19.266 10.260 1.00 92.50 464 GLU A N 1
ATOM 3779 C CA . GLU A 1 464 ? -3.678 -19.937 11.533 1.00 92.50 464 GLU A CA 1
ATOM 3780 C C . GLU A 1 464 ? -5.118 -20.474 11.596 1.00 92.50 464 GLU A C 1
ATOM 3782 O O . GLU A 1 464 ? -5.364 -21.460 12.276 1.00 92.50 464 GLU A O 1
ATOM 3787 N N . GLU A 1 465 ? -6.061 -19.868 10.871 1.00 91.19 465 GLU A N 1
ATOM 3788 C CA . GLU A 1 465 ? -7.455 -20.327 10.781 1.00 91.19 465 GLU A CA 1
ATOM 3789 C C . GLU A 1 465 ? -7.663 -21.492 9.789 1.00 91.19 465 GLU A C 1
ATOM 3791 O O . GLU A 1 465 ? -8.672 -22.193 9.874 1.00 91.19 465 GLU A O 1
ATOM 3796 N N . GLN A 1 466 ? -6.748 -21.695 8.830 1.00 83.06 466 GLN A N 1
ATOM 3797 C CA . GLN A 1 466 ? -6.851 -22.742 7.795 1.00 83.06 466 GLN A CA 1
ATOM 3798 C C . GLN A 1 466 ? -5.951 -23.966 8.031 1.00 83.06 466 GLN A C 1
ATOM 3800 O O . GLN A 1 466 ? -6.050 -24.939 7.277 1.00 83.06 466 GLN A O 1
ATOM 3805 N N . VAL A 1 467 ? -5.060 -23.913 9.024 1.00 72.19 467 VAL A N 1
ATOM 3806 C CA . VAL A 1 467 ? -4.157 -25.004 9.435 1.00 72.19 467 VAL A CA 1
ATOM 3807 C C . VAL A 1 467 ? -4.642 -25.568 10.757 1.00 72.19 467 VAL A C 1
ATOM 3809 O O . VAL A 1 467 ? -4.692 -26.814 10.861 1.00 72.19 467 VAL A O 1
#

Radius of gyration: 29.92 Å; Cα contacts (8 Å, |Δi|>4): 492; chains: 1; bounding box: 73×57×80 Å

Organism: NCBI:txid2876572

Secondary structure (DSSP, 8-state):
-HHHHHHHHHHHHHHHHHHHHHHHHHHHHHHHHHHHHHHHHHHHHH-TTB-HHHHHHHHHHHHHHHHHHHHHHHHHHHT--SSGGGHHHHHHHHHHHHHHHHHHHHH-GGGTBSSS--HHHHHHHHHHHHHHHHHHHHHHHHS--STTHHHH-HHHHHHHHHHHHTT--GGGS-HHHHHHHHHHHHHHH--TTS---SSSHHHHHHHHHHHHHHTT--TT-EEEEEETTEEEEEEHHHHHHHHHHHHTT--TT---HHHHHHHHHHHHH-GGGGGGGHHHHHHHHHHHHH--HHHHHHHHTT--GGGHHHHS-THHHHHHHHHHHT-HHHHHHHHHHHHHHHHHHHHT-GGGSSS--SSS--HHHHHHHHHHHHHTT---TTHHHHHHHHHTT--TTS-STT-HHHHHHHHHHHGGG--TT-HHHHHHHHHHHHHB-SSS-BTTBHHHHHHHHHHHHHHHHHHHHH-

Foldseek 3Di:
DQVVLLVLLLVLVVVVVVVVVVLVVVVVVLVVLLVLLVVLLVCLLPDPFWDPQQNVVSVVLSVVLSVVLVVLSCCQVVVPQPPPPCLLVVLVVNLVVLVVQLCCLVPCVVSIGPDDDDVVNSVSSNVSSVSSNVSSVCSNPVGPPDVCCVVSVSLVSLVVSLVVLLVDFPVSHPLVVLLVLLVVLQLQQQDPQRWHDDPDGLLLLLLVLLLCVVVVNDQQDWDWYQDPVGIDIDGNVSSLVVLLVVLVVDDQPDAALSSLSSLLSNCSVPVCSCVVNVVSLVVVLVVLVVDDLVNVQVLLLQADPVPNSRSQDSLLSSCSNCLSVVVVVSVVSSLVSLQVNLVVLLVVDLVQQDPDPDDHRHLLNNLSSLLSCVVSVNHNPCLVSNVVSVVVQQDSQLARVLDLSSLLSSLSSCLVPDDSSDSSNSSSLSSLSSQQDPSSARVPDSNSSSSSSVSSVSSVVSVVVRD

pLDDT: mean 80.72, std 13.38, range [33.97, 98.25]

InterPro domains:
  IPR008930 Terpenoid cyclases/protein prenyltransferase alpha-alpha toroid [SSF48239] (338-446)

Sequence (467 aa):
MSYNIEKQYTRVIKYGMSLGVRRVFETIVFAISIFSMTFIYLYVLFTENVSAIGKYLFFPIGIFLEIVLILAYIENHYSIEIFGEIVTKFFTTLSILSLLMIVIYSSIPALYTNKKLDGINISLLVIYFILVAVETGYFLYSVPRGEFSESFGMEKQFSILEKKLKTINLNSLPIEKAINKGIETLKKKVSENGVWGSLNPLYETAIVLEFFHSQNYEIDSTWTIKTSQGKRPVSLKNSFDYISTIVDMLEETEISYEQLYILYVVSLFDPSTLDPHLNLIETFKNELKEETEWDFINSLNQFSPNVRSRSTPPHFIFAYIADVIGEIELLDRISLLFTKSIDIIIKRGYSRFSTSKTGRTPMEMFARLMLTLYHIRRMPPKRQEFLKAVQQTQFIEGSWEDDIGTTGYVIQSLIPSETIESMPLKKGTLYLLAMQDKEGMWNGSIEETITALKTLIQIKKFIEEQV